Protein AF-0000000085182799 (afdb_homodimer)

Structure (mmCIF, N/CA/C/O backbone):
data_AF-0000000085182799-model_v1
#
loop_
_entity.id
_entity.type
_entity.pdbx_description
1 polymer 'LuxR C-terminal-related transcriptional regulator'
#
loop_
_atom_site.group_PDB
_atom_site.id
_atom_site.type_symbol
_atom_site.label_atom_id
_atom_site.label_alt_id
_atom_site.label_comp_id
_atom_site.label_asym_id
_atom_site.label_entity_id
_atom_site.label_seq_id
_atom_site.pdbx_PDB_ins_code
_atom_site.Cartn_x
_atom_site.Cartn_y
_atom_site.Cartn_z
_atom_site.occupancy
_atom_site.B_iso_or_equiv
_atom_site.auth_seq_id
_atom_site.auth_comp_id
_atom_site.auth_asym_id
_atom_site.auth_atom_id
_atom_site.pdbx_PDB_model_num
ATOM 1 N N . MET A 1 1 ? 2.484 21.641 -25.188 1 50.12 1 MET A N 1
ATOM 2 C CA . MET A 1 1 ? 1.876 20.312 -25.266 1 50.12 1 MET A CA 1
ATOM 3 C C . MET A 1 1 ? 0.406 20.375 -24.859 1 50.12 1 MET A C 1
ATOM 5 O O . MET A 1 1 ? 0.026 21.141 -23.984 1 50.12 1 MET A O 1
ATOM 9 N N . PRO A 1 2 ? -0.42 19.75 -25.703 1 60.91 2 PRO A N 1
ATOM 10 C CA . PRO A 1 2 ? -1.836 19.828 -25.328 1 60.91 2 PRO A CA 1
ATOM 11 C C . PRO A 1 2 ? -2.107 19.297 -23.922 1 60.91 2 PRO A C 1
ATOM 13 O O . PRO A 1 2 ? -1.365 18.453 -23.422 1 60.91 2 PRO A O 1
ATOM 16 N N . ALA A 1 3 ? -3.018 20 -23.25 1 64 3 ALA A N 1
ATOM 17 C CA . ALA A 1 3 ? -3.383 19.672 -21.875 1 64 3 ALA A CA 1
ATOM 18 C C . ALA A 1 3 ? -3.553 18.172 -21.703 1 64 3 ALA A C 1
ATOM 20 O O . ALA A 1 3 ? -3.139 17.609 -20.688 1 64 3 ALA A O 1
ATOM 21 N N . SER A 1 4 ? -4.055 17.516 -22.688 1 70.06 4 SER A N 1
ATOM 22 C CA . SER A 1 4 ? -4.312 16.078 -22.625 1 70.06 4 SER A CA 1
ATOM 23 C C . SER A 1 4 ? -3.008 15.289 -22.594 1 70.06 4 SER A C 1
ATOM 25 O O . SER A 1 4 ? -2.898 14.297 -21.859 1 70.06 4 SER A O 1
ATOM 27 N N . ALA A 1 5 ? -2.053 15.773 -23.406 1 70.31 5 ALA A N 1
ATOM 28 C CA . ALA A 1 5 ? -0.756 15.094 -23.453 1 70.31 5 ALA A CA 1
ATOM 29 C C . ALA A 1 5 ? -0.02 15.234 -22.109 1 70.31 5 ALA A C 1
ATOM 31 O O . ALA A 1 5 ? 0.597 14.281 -21.641 1 70.31 5 ALA A O 1
ATOM 32 N N . MET A 1 6 ? -0.203 16.375 -21.531 1 72.75 6 MET A N 1
ATOM 33 C CA . MET A 1 6 ? 0.458 16.625 -20.25 1 72.75 6 MET A CA 1
ATOM 34 C C . MET A 1 6 ? -0.145 15.766 -19.141 1 72.75 6 MET A C 1
ATOM 36 O O . MET A 1 6 ? 0.573 15.273 -18.266 1 72.75 6 MET A O 1
ATOM 40 N N . THR A 1 7 ? -1.422 15.641 -19.25 1 76.12 7 THR A N 1
ATOM 41 C CA . THR A 1 7 ? -2.125 14.82 -18.281 1 76.12 7 THR A CA 1
ATOM 42 C C . THR A 1 7 ? -1.639 13.375 -18.344 1 76.12 7 THR A C 1
ATOM 44 O O . THR A 1 7 ? -1.337 12.766 -17.312 1 76.12 7 THR A O 1
ATOM 47 N N . ARG A 1 8 ? -1.523 12.922 -19.578 1 76 8 ARG A N 1
ATOM 48 C CA . ARG A 1 8 ? -1.103 11.539 -19.781 1 76 8 ARG A CA 1
ATOM 49 C C . ARG A 1 8 ? 0.33 11.328 -19.297 1 76 8 ARG A C 1
ATOM 51 O O . ARG A 1 8 ? 0.667 10.258 -18.797 1 76 8 ARG A O 1
ATOM 58 N N . ASP A 1 9 ? 1.008 12.352 -19.312 1 89.56 9 ASP A N 1
ATOM 59 C CA . ASP A 1 9 ? 2.4 12.266 -18.891 1 89.56 9 ASP A CA 1
ATOM 60 C C . ASP A 1 9 ? 2.504 12.125 -17.375 1 89.56 9 ASP A C 1
ATOM 62 O O . ASP A 1 9 ? 3.324 11.352 -16.859 1 89.56 9 ASP A O 1
ATOM 66 N N . TYR A 1 10 ? 1.587 12.758 -16.703 1 94.44 10 TYR A N 1
ATOM 67 C CA . TYR A 1 10 ? 1.664 12.703 -15.242 1 94.44 10 TYR A CA 1
ATOM 68 C C . TYR A 1 10 ? 1.179 11.352 -14.727 1 94.44 10 TYR A C 1
ATOM 70 O O . TYR A 1 10 ? 1.713 10.828 -13.75 1 94.44 10 TYR A O 1
ATOM 78 N N . GLU A 1 11 ? 0.193 10.805 -15.391 1 95.56 11 GLU A N 1
ATOM 79 C CA . GLU A 1 11 ? -0.286 9.484 -14.992 1 95.56 11 GLU A CA 1
ATOM 80 C C . GLU A 1 11 ? 0.788 8.422 -15.203 1 95.56 11 GLU A C 1
ATOM 82 O O . GLU A 1 11 ? 0.966 7.535 -14.367 1 95.56 11 GLU A O 1
ATOM 87 N N . ARG A 1 12 ? 1.448 8.578 -16.266 1 95.19 12 ARG A N 1
ATOM 88 C CA . ARG A 1 12 ? 2.566 7.684 -16.531 1 95.19 12 ARG A CA 1
ATOM 89 C C . ARG A 1 12 ? 3.643 7.812 -15.461 1 95.19 12 ARG A C 1
ATOM 91 O O . ARG A 1 12 ? 4.141 6.809 -14.945 1 95.19 12 ARG A O 1
ATOM 98 N N . LEU A 1 13 ? 4.012 9.016 -15.172 1 95.56 13 LEU A N 1
ATOM 99 C CA . LEU A 1 13 ? 5.02 9.242 -14.141 1 95.56 13 LEU A CA 1
ATOM 100 C C . LEU A 1 13 ? 4.57 8.664 -12.797 1 95.56 13 LEU A C 1
ATOM 102 O O . LEU A 1 13 ? 5.371 8.07 -12.078 1 95.56 13 LEU A O 1
ATOM 106 N N . ALA A 1 14 ? 3.303 8.805 -12.516 1 97.62 14 ALA A N 1
ATOM 107 C CA . ALA A 1 14 ? 2.756 8.312 -11.25 1 97.62 14 ALA A CA 1
ATOM 108 C C . ALA A 1 14 ? 2.883 6.789 -11.164 1 97.62 14 ALA A C 1
ATOM 110 O O . ALA A 1 14 ? 3.23 6.254 -10.109 1 97.62 14 ALA A O 1
ATOM 111 N N . PHE A 1 15 ? 2.645 6.172 -12.258 1 97.56 15 PHE A N 1
ATOM 112 C CA . PHE A 1 15 ? 2.789 4.719 -12.305 1 97.56 15 PHE A CA 1
ATOM 113 C C . PHE A 1 15 ? 4.254 4.316 -12.164 1 97.56 15 PHE A C 1
ATOM 115 O O . PHE A 1 15 ? 4.602 3.502 -11.305 1 97.56 15 PHE A O 1
ATOM 122 N N . LEU A 1 16 ? 5.043 4.906 -12.945 1 97.38 16 LEU A N 1
ATOM 123 C CA . LEU A 1 16 ? 6.441 4.504 -13.023 1 97.38 16 LEU A CA 1
ATOM 124 C C . LEU A 1 16 ? 7.148 4.723 -11.688 1 97.38 16 LEU A C 1
ATOM 126 O O . LEU A 1 16 ? 8 3.922 -11.297 1 97.38 16 LEU A O 1
ATOM 130 N N . HIS A 1 17 ? 6.742 5.75 -10.961 1 97.5 17 HIS A N 1
ATOM 131 C CA . HIS A 1 17 ? 7.473 6.121 -9.758 1 97.5 17 HIS A CA 1
ATOM 132 C C . HIS A 1 17 ? 6.656 5.82 -8.508 1 97.5 17 HIS A C 1
ATOM 134 O O . HIS A 1 17 ? 6.898 6.402 -7.445 1 97.5 17 HIS A O 1
ATOM 140 N N . ALA A 1 18 ? 5.68 4.961 -8.672 1 98.19 18 ALA A N 1
ATOM 141 C CA . ALA A 1 18 ? 4.879 4.547 -7.523 1 98.19 18 ALA A CA 1
ATOM 142 C C . ALA A 1 18 ? 5.766 4.074 -6.375 1 98.19 18 ALA A C 1
ATOM 144 O O . ALA A 1 18 ? 6.809 3.451 -6.605 1 98.19 18 ALA A O 1
ATOM 145 N N . PRO A 1 19 ? 5.328 4.309 -5.113 1 98 19 PRO A N 1
ATOM 146 C CA . PRO A 1 19 ? 6.16 3.945 -3.965 1 98 19 PRO A CA 1
ATOM 147 C C . PRO A 1 19 ? 6.266 2.436 -3.768 1 98 19 PRO A C 1
ATOM 149 O O . PRO A 1 19 ? 7.219 1.954 -3.148 1 98 19 PRO A O 1
ATOM 152 N N . ASP A 1 20 ? 5.297 1.686 -4.191 1 98 20 ASP A N 1
ATOM 153 C CA . ASP A 1 20 ? 5.34 0.227 -4.164 1 98 20 ASP A CA 1
ATOM 154 C C . ASP A 1 20 ? 5.617 -0.34 -5.555 1 98 20 ASP A C 1
ATOM 156 O O . ASP A 1 20 ? 5.375 0.328 -6.562 1 98 20 ASP A O 1
ATOM 160 N N . ALA A 1 21 ? 6.176 -1.58 -5.531 1 98.69 21 ALA A N 1
ATOM 161 C CA . ALA A 1 21 ? 6.23 -2.268 -6.82 1 98.69 21 ALA A CA 1
ATOM 162 C C . ALA A 1 21 ? 4.836 -2.445 -7.41 1 98.69 21 ALA A C 1
ATOM 164 O O . ALA A 1 21 ? 3.975 -3.084 -6.797 1 98.69 21 ALA A O 1
ATOM 165 N N . THR A 1 22 ? 4.633 -1.877 -8.57 1 98.81 22 THR A N 1
ATOM 166 C CA . THR A 1 22 ? 3.311 -1.87 -9.195 1 98.81 22 THR A CA 1
ATOM 167 C C . THR A 1 22 ? 3.355 -2.533 -10.562 1 98.81 22 THR A C 1
ATOM 169 O O . THR A 1 22 ? 4.242 -2.246 -11.375 1 98.81 22 THR A O 1
ATOM 172 N N . LEU A 1 23 ? 2.412 -3.406 -10.805 1 98.81 23 LEU A N 1
ATOM 173 C CA . LEU A 1 23 ? 2.299 -4.141 -12.062 1 98.81 23 LEU A CA 1
ATOM 174 C C . LEU A 1 23 ? 0.892 -4.02 -12.641 1 98.81 23 LEU A C 1
ATOM 176 O O . LEU A 1 23 ? -0.092 -4.051 -11.898 1 98.81 23 LEU A O 1
ATOM 180 N N . ILE A 1 24 ? 0.808 -3.873 -13.961 1 98.75 24 ILE A N 1
ATOM 181 C CA . ILE A 1 24 ? -0.446 -4.176 -14.641 1 98.75 24 ILE A CA 1
ATOM 182 C C . ILE A 1 24 ? -0.326 -5.512 -15.375 1 98.75 24 ILE A C 1
ATOM 184 O O . ILE A 1 24 ? 0.622 -5.73 -16.125 1 98.75 24 ILE A O 1
ATOM 188 N N . LEU A 1 25 ? -1.266 -6.379 -15.055 1 98.56 25 LEU A N 1
ATOM 189 C CA . LEU A 1 25 ? -1.265 -7.738 -15.586 1 98.56 25 LEU A CA 1
ATOM 190 C C . LEU A 1 25 ? -2.436 -7.949 -16.547 1 98.56 25 LEU A C 1
ATOM 192 O O . LEU A 1 25 ? -3.549 -7.488 -16.281 1 98.56 25 LEU A O 1
ATOM 196 N N . LYS A 1 26 ? -2.156 -8.562 -17.609 1 98.38 26 LYS A N 1
ATOM 197 C CA . LYS A 1 26 ? -3.178 -9.141 -18.484 1 98.38 26 LYS A CA 1
ATOM 198 C C . LYS A 1 26 ? -3.137 -10.664 -18.453 1 98.38 26 LYS A C 1
ATOM 200 O O . LYS A 1 26 ? -2.17 -11.273 -18.906 1 98.38 26 LYS A O 1
ATOM 205 N N . ASP A 1 27 ? -4.195 -11.305 -17.938 1 98 27 ASP A N 1
ATOM 206 C CA . ASP A 1 27 ? -4.223 -12.758 -17.766 1 98 27 ASP A CA 1
ATOM 207 C C . ASP A 1 27 ? -2.963 -13.25 -17.062 1 98 27 ASP A C 1
ATOM 209 O O . ASP A 1 27 ? -2.346 -14.227 -17.5 1 98 27 ASP A O 1
ATOM 213 N N . ARG A 1 28 ? -2.51 -12.477 -16.062 1 98.06 28 ARG A N 1
ATOM 214 C CA . ARG A 1 28 ? -1.413 -12.742 -15.133 1 98.06 28 ARG A CA 1
ATOM 215 C C . ARG A 1 28 ? -0.072 -12.734 -15.859 1 98.06 28 ARG A C 1
ATOM 217 O O . ARG A 1 28 ? 0.875 -13.398 -15.43 1 98.06 28 ARG A O 1
ATOM 224 N N . VAL A 1 29 ? -0.085 -12.078 -17.016 1 98.75 29 VAL A N 1
ATOM 225 C CA . VAL A 1 29 ? 1.147 -11.703 -17.703 1 98.75 29 VAL A CA 1
ATOM 226 C C . VAL A 1 29 ? 1.445 -10.227 -17.453 1 98.75 29 VAL A C 1
ATOM 228 O O . VAL A 1 29 ? 0.556 -9.375 -17.562 1 98.75 29 VAL A O 1
ATOM 231 N N . ILE A 1 30 ? 2.701 -9.938 -17.141 1 98.75 30 ILE A N 1
ATOM 232 C CA . ILE A 1 30 ? 3.088 -8.57 -16.781 1 98.75 30 ILE A CA 1
ATOM 233 C C . ILE A 1 30 ? 3.15 -7.707 -18.047 1 98.75 30 ILE A C 1
ATOM 235 O O . ILE A 1 30 ? 4.02 -7.902 -18.891 1 98.75 30 ILE A O 1
ATOM 239 N N . LEU A 1 31 ? 2.252 -6.754 -18.172 1 98.5 31 LEU A N 1
ATOM 240 C CA . LEU A 1 31 ? 2.268 -5.828 -19.297 1 98.5 31 LEU A CA 1
ATOM 241 C C . LEU A 1 31 ? 3.25 -4.688 -19.062 1 98.5 31 LEU A C 1
ATOM 243 O O . LEU A 1 31 ? 4.031 -4.336 -19.938 1 98.5 31 LEU A O 1
ATOM 247 N N . ARG A 1 32 ? 3.154 -4.078 -17.891 1 98.38 32 ARG A N 1
ATOM 248 C CA . ARG A 1 32 ? 4.031 -3 -17.438 1 98.38 32 ARG A CA 1
ATOM 249 C C . ARG A 1 32 ? 4.379 -3.16 -15.969 1 98.38 32 ARG A C 1
ATOM 251 O O . ARG A 1 32 ? 3.615 -3.752 -15.203 1 98.38 32 ARG A O 1
ATOM 258 N N . ALA A 1 33 ? 5.512 -2.643 -15.625 1 98.69 33 ALA A N 1
ATOM 259 C CA . ALA A 1 33 ? 6 -2.666 -14.25 1 98.69 33 ALA A CA 1
ATOM 260 C C . ALA A 1 33 ? 6.59 -1.317 -13.852 1 98.69 33 ALA A C 1
ATOM 262 O O . ALA A 1 33 ? 7.23 -0.651 -14.672 1 98.69 33 ALA A O 1
ATOM 263 N N . SER A 1 34 ? 6.336 -0.953 -12.641 1 98.38 34 SER A N 1
ATOM 264 C CA . SER A 1 34 ? 6.934 0.275 -12.125 1 98.38 34 SER A CA 1
ATOM 265 C C . SER A 1 34 ? 8.422 0.088 -11.836 1 98.38 34 SER A C 1
ATOM 267 O O . SER A 1 34 ? 8.922 -1.036 -11.852 1 98.38 34 SER A O 1
ATOM 269 N N . LEU A 1 35 ? 9.055 1.166 -11.555 1 97.94 35 LEU A N 1
ATOM 270 C CA . LEU A 1 35 ? 10.5 1.136 -11.336 1 97.94 35 LEU A CA 1
ATOM 271 C C . LEU A 1 35 ? 10.836 0.457 -10.016 1 97.94 35 LEU A C 1
ATOM 273 O O . LEU A 1 35 ? 11.906 -0.136 -9.867 1 97.94 35 LEU A O 1
ATOM 277 N N . ARG A 1 36 ? 9.953 0.453 -9.133 1 98.12 36 ARG A N 1
ATOM 278 C CA . ARG A 1 36 ? 10.188 -0.067 -7.793 1 98.12 36 ARG A CA 1
ATOM 279 C C . ARG A 1 36 ? 10.359 -1.582 -7.812 1 98.12 36 ARG A C 1
ATOM 281 O O . ARG A 1 36 ? 10.852 -2.17 -6.848 1 98.12 36 ARG A O 1
ATOM 288 N N . VAL A 1 37 ? 10.086 -2.287 -8.891 1 98.69 37 VAL A N 1
ATOM 289 C CA . VAL A 1 37 ? 10.242 -3.736 -8.969 1 98.69 37 VAL A CA 1
ATOM 290 C C . VAL A 1 37 ? 11.719 -4.109 -8.812 1 98.69 37 VAL A C 1
ATOM 292 O O . VAL A 1 37 ? 12.039 -5.203 -8.352 1 98.69 37 VAL A O 1
ATOM 295 N N . LEU A 1 38 ? 12.555 -3.209 -9.195 1 98.5 38 LEU A N 1
ATOM 296 C CA . LEU A 1 38 ? 13.977 -3.482 -9.062 1 98.5 38 LEU A CA 1
ATOM 297 C C . LEU A 1 38 ? 14.367 -3.643 -7.594 1 98.5 38 LEU A C 1
ATOM 299 O O . LEU A 1 38 ? 15.016 -4.621 -7.223 1 98.5 38 LEU A O 1
ATOM 303 N N . GLU A 1 39 ? 14 -2.721 -6.746 1 96.62 39 GLU A N 1
ATOM 304 C CA . GLU A 1 39 ? 14.336 -2.77 -5.328 1 96.62 39 GLU A CA 1
ATOM 305 C C . GLU A 1 39 ? 13.586 -3.891 -4.617 1 96.62 39 GLU A C 1
ATOM 307 O O . GLU A 1 39 ? 14.133 -4.555 -3.74 1 96.62 39 GLU A O 1
ATOM 312 N N . VAL A 1 40 ? 12.406 -4.137 -5.008 1 97.38 40 VAL A N 1
ATOM 313 C CA . VAL A 1 40 ? 11.539 -5.051 -4.273 1 97.38 40 VAL A CA 1
ATOM 314 C C . VAL A 1 40 ? 11.812 -6.488 -4.707 1 97.38 40 VAL A C 1
ATOM 316 O O . VAL A 1 40 ? 11.906 -7.391 -3.869 1 97.38 40 VAL A O 1
ATOM 319 N N . PHE A 1 41 ? 12.023 -6.703 -6.008 1 97.62 41 PHE A N 1
ATOM 320 C CA . PHE A 1 41 ? 12.094 -8.07 -6.512 1 97.62 41 PHE A CA 1
ATOM 321 C C . PHE A 1 41 ? 13.461 -8.344 -7.133 1 97.62 41 PHE A C 1
ATOM 323 O O . PHE A 1 41 ? 13.812 -9.5 -7.375 1 97.62 41 PHE A O 1
ATOM 330 N N . GLY A 1 42 ? 14.234 -7.273 -7.461 1 98.06 42 GLY A N 1
ATOM 331 C CA . GLY A 1 42 ? 15.539 -7.441 -8.078 1 98.06 42 GLY A CA 1
ATOM 332 C C . GLY A 1 42 ? 15.484 -7.469 -9.594 1 98.06 42 GLY A C 1
ATOM 333 O O . GLY A 1 42 ? 16.516 -7.602 -10.258 1 98.06 42 GLY A O 1
ATOM 334 N N . TRP A 1 43 ? 14.297 -7.355 -10.211 1 98.44 43 TRP A N 1
ATOM 335 C CA . TRP A 1 43 ? 14.102 -7.355 -11.656 1 98.44 43 TRP A CA 1
ATOM 336 C C . TRP A 1 43 ? 13.945 -5.934 -12.188 1 98.44 43 TRP A C 1
ATOM 338 O O . TRP A 1 43 ? 13.352 -5.082 -11.523 1 98.44 43 TRP A O 1
ATOM 348 N N . THR A 1 44 ? 14.438 -5.68 -13.375 1 98.5 44 THR A N 1
ATOM 349 C CA . THR A 1 44 ? 14.078 -4.438 -14.055 1 98.5 44 THR A CA 1
ATOM 350 C C . THR A 1 44 ? 12.727 -4.57 -14.75 1 98.5 44 THR A C 1
ATOM 352 O O . THR A 1 44 ? 12.297 -5.68 -15.07 1 98.5 44 THR A O 1
ATOM 355 N N . PRO A 1 45 ? 12.102 -3.443 -15.008 1 98.5 45 PRO A N 1
ATOM 356 C CA . PRO A 1 45 ? 10.852 -3.514 -15.773 1 98.5 45 PRO A CA 1
ATOM 357 C C . PRO A 1 45 ? 11.023 -4.211 -17.125 1 98.5 45 PRO A C 1
ATOM 359 O O . PRO A 1 45 ? 10.203 -5.055 -17.484 1 98.5 45 PRO A O 1
ATOM 362 N N . ALA A 1 46 ? 12.031 -3.945 -17.781 1 98.19 46 ALA A N 1
ATOM 363 C CA . ALA A 1 46 ? 12.281 -4.527 -19.094 1 98.19 46 ALA A CA 1
ATOM 364 C C . ALA A 1 46 ? 12.383 -6.047 -19.016 1 98.19 46 ALA A C 1
ATOM 366 O O . ALA A 1 46 ? 11.93 -6.758 -19.922 1 98.19 46 ALA A O 1
ATOM 367 N N . GLU A 1 47 ? 12.969 -6.543 -17.938 1 98.56 47 GLU A N 1
ATOM 368 C CA . GLU A 1 47 ? 13.125 -7.98 -17.766 1 98.56 47 GLU A CA 1
ATOM 369 C C . GLU A 1 47 ? 11.797 -8.648 -17.438 1 98.56 47 GLU A C 1
ATOM 371 O O . GLU A 1 47 ? 11.562 -9.805 -17.797 1 98.56 47 GLU A O 1
ATOM 376 N N . LEU A 1 48 ? 10.891 -7.949 -16.766 1 98.44 48 LEU A N 1
ATOM 377 C CA . LEU A 1 48 ? 9.656 -8.531 -16.266 1 98.44 48 LEU A CA 1
ATOM 378 C C . LEU A 1 48 ? 8.555 -8.477 -17.312 1 98.44 48 LEU A C 1
ATOM 380 O O . LEU A 1 48 ? 7.727 -9.383 -17.406 1 98.44 48 LEU A O 1
ATOM 384 N N . GLU A 1 49 ? 8.508 -7.402 -18.047 1 98.38 49 GLU A N 1
ATOM 385 C CA . GLU A 1 49 ? 7.402 -7.184 -18.984 1 98.38 49 GLU A CA 1
ATOM 386 C C . GLU A 1 49 ? 7.352 -8.273 -20.047 1 98.38 49 GLU A C 1
ATOM 388 O O . GLU A 1 49 ? 8.383 -8.633 -20.625 1 98.38 49 GLU A O 1
ATOM 393 N N . GLY A 1 50 ? 6.191 -8.844 -20.172 1 98.06 50 GLY A N 1
ATOM 394 C CA . GLY A 1 50 ? 5.984 -9.945 -21.094 1 98.06 50 GLY A CA 1
ATOM 395 C C . GLY A 1 50 ? 6.027 -11.305 -20.422 1 98.06 50 GLY A C 1
ATOM 396 O O . GLY A 1 50 ? 5.613 -12.305 -21 1 98.06 50 GLY A O 1
ATOM 397 N N . GLN A 1 51 ? 6.539 -11.359 -19.203 1 98.31 51 GLN A N 1
ATOM 398 C CA . GLN A 1 51 ? 6.648 -12.609 -18.453 1 98.31 51 GLN A CA 1
ATOM 399 C C . GLN A 1 51 ? 5.387 -12.883 -17.641 1 98.31 51 GLN A C 1
ATOM 401 O O . GLN A 1 51 ? 4.672 -11.953 -17.266 1 98.31 51 GLN A O 1
ATOM 406 N N . SER A 1 52 ? 5.129 -14.156 -17.406 1 98.5 52 SER A N 1
ATOM 407 C CA . SER A 1 52 ? 4.125 -14.531 -16.422 1 98.5 52 SER A CA 1
ATOM 408 C C . SER A 1 52 ? 4.547 -14.109 -15.016 1 98.5 52 SER A C 1
ATOM 410 O O . SER A 1 52 ? 5.715 -14.234 -14.648 1 98.5 52 SER A O 1
ATOM 412 N N . ILE A 1 53 ? 3.613 -13.672 -14.219 1 98.38 53 ILE A N 1
ATOM 413 C CA . ILE A 1 53 ? 3.916 -13.266 -12.852 1 98.38 53 ILE A CA 1
ATOM 414 C C . ILE A 1 53 ? 4.344 -14.477 -12.031 1 98.38 53 ILE A C 1
ATOM 416 O O . ILE A 1 53 ? 4.875 -14.336 -10.93 1 98.38 53 ILE A O 1
ATOM 420 N N . ARG A 1 54 ? 4.109 -15.719 -12.539 1 95.81 54 ARG A N 1
ATOM 421 C CA . ARG A 1 54 ? 4.637 -16.922 -11.914 1 95.81 54 ARG A CA 1
ATOM 422 C C . ARG A 1 54 ? 6.098 -16.75 -11.523 1 95.81 54 ARG A C 1
ATOM 424 O O . ARG A 1 54 ? 6.547 -17.266 -10.5 1 95.81 54 ARG A O 1
ATOM 431 N N . LEU A 1 55 ? 6.754 -15.938 -12.25 1 96.31 55 LEU A N 1
ATOM 432 C CA . LEU A 1 55 ? 8.172 -15.656 -12.039 1 96.31 55 LEU A CA 1
ATOM 433 C C . LEU A 1 55 ? 8.422 -15.133 -10.633 1 96.31 55 LEU A C 1
ATOM 435 O O . LEU A 1 55 ? 9.508 -15.32 -10.078 1 96.31 55 LEU A O 1
ATOM 439 N N . LEU A 1 56 ? 7.488 -14.516 -10.031 1 97.06 56 LEU A N 1
ATOM 440 C CA . LEU A 1 56 ? 7.648 -13.859 -8.742 1 97.06 56 LEU A CA 1
ATOM 441 C C . LEU A 1 56 ? 7.102 -14.734 -7.617 1 97.06 56 LEU A C 1
ATOM 443 O O . LEU A 1 56 ? 7.082 -14.312 -6.457 1 97.06 56 LEU A O 1
ATOM 447 N N . TYR A 1 57 ? 6.621 -15.875 -7.957 1 89.12 57 TYR A N 1
ATOM 448 C CA . TYR A 1 57 ? 6.129 -16.797 -6.949 1 89.12 57 TYR A CA 1
ATOM 449 C C . TYR A 1 57 ? 7.18 -17.859 -6.617 1 89.12 57 TYR A C 1
ATOM 451 O O . TYR A 1 57 ? 7.93 -18.297 -7.496 1 89.12 57 TYR A O 1
ATOM 459 N N . PRO A 1 58 ? 7.168 -18.25 -5.379 1 79.5 58 PRO A N 1
ATOM 460 C CA . PRO A 1 58 ? 8.133 -19.297 -5.008 1 79.5 58 PRO A CA 1
ATOM 461 C C . PRO A 1 58 ? 7.918 -20.594 -5.773 1 79.5 58 PRO A C 1
ATOM 463 O O . PRO A 1 58 ? 8.891 -21.281 -6.105 1 79.5 58 PRO A O 1
ATOM 466 N N . GLY A 1 59 ? 6.617 -20.906 -5.996 1 72.38 59 GLY A N 1
ATOM 467 C CA . GLY A 1 59 ? 6.332 -22.172 -6.66 1 72.38 59 GLY A CA 1
ATOM 468 C C . GLY A 1 59 ? 5.051 -22.141 -7.465 1 72.38 59 GLY A C 1
ATOM 469 O O . GLY A 1 59 ? 4.305 -21.172 -7.422 1 72.38 59 GLY A O 1
ATOM 470 N N . GLN A 1 60 ? 4.844 -23.219 -8.281 1 81.56 60 GLN A N 1
ATOM 471 C CA . GLN A 1 60 ? 3.664 -23.344 -9.133 1 81.56 60 GLN A CA 1
ATOM 472 C C . GLN A 1 60 ? 2.389 -23.422 -8.297 1 81.56 60 GLN A C 1
ATOM 474 O O . GLN A 1 60 ? 1.367 -22.828 -8.656 1 81.56 60 GLN A O 1
ATOM 479 N N . SER A 1 61 ? 2.496 -24.078 -7.242 1 72.62 61 SER A N 1
ATOM 480 C CA . SER A 1 61 ? 1.323 -24.25 -6.391 1 72.62 61 SER A CA 1
ATOM 481 C C . SER A 1 61 ? 0.879 -22.938 -5.77 1 72.62 61 SER A C 1
ATOM 483 O O . SER A 1 61 ? -0.309 -22.609 -5.781 1 72.62 61 SER A O 1
ATOM 485 N N . ASP A 1 62 ? 1.857 -22.188 -5.234 1 74.12 62 ASP A N 1
ATOM 486 C CA . ASP A 1 62 ? 1.532 -20.875 -4.691 1 74.12 62 ASP A CA 1
ATOM 487 C C . ASP A 1 62 ? 0.884 -19.984 -5.754 1 74.12 62 ASP A C 1
ATOM 489 O O . ASP A 1 62 ? -0.125 -19.328 -5.488 1 74.12 62 ASP A O 1
ATOM 493 N N . TYR A 1 63 ? 1.444 -20.062 -6.922 1 86.81 63 TYR A N 1
ATOM 494 C CA . TYR A 1 63 ? 0.953 -19.266 -8.047 1 86.81 63 TYR A CA 1
ATOM 495 C C . TYR A 1 63 ? -0.504 -19.609 -8.352 1 86.81 63 TYR A C 1
ATOM 497 O O . TYR A 1 63 ? -1.333 -18.703 -8.5 1 86.81 63 TYR A O 1
ATOM 505 N N . GLU A 1 64 ? -0.817 -20.844 -8.359 1 83.62 64 GLU A N 1
ATOM 506 C CA . GLU A 1 64 ? -2.164 -21.266 -8.719 1 83.62 64 GLU A CA 1
ATOM 507 C C . GLU A 1 64 ? -3.156 -20.984 -7.598 1 83.62 64 GLU A C 1
ATOM 509 O O . GLU A 1 64 ? -4.223 -20.422 -7.832 1 83.62 64 GLU A O 1
ATOM 514 N N . VAL A 1 65 ? -2.809 -21.328 -6.41 1 80.12 65 VAL A N 1
ATOM 515 C CA . VAL A 1 65 ? -3.719 -21.234 -5.273 1 80.12 65 VAL A CA 1
ATOM 516 C C . VAL A 1 65 ? -4 -19.766 -4.953 1 80.12 65 VAL A C 1
ATOM 518 O O . VAL A 1 65 ? -5.156 -19.375 -4.805 1 80.12 65 VAL A O 1
ATOM 521 N N . ILE A 1 66 ? -2.973 -19.016 -4.848 1 83.94 66 ILE A N 1
ATOM 522 C CA . ILE A 1 66 ? -3.135 -17.609 -4.523 1 83.94 66 ILE A CA 1
ATOM 523 C C . ILE A 1 66 ? -3.848 -16.891 -5.672 1 83.94 66 ILE A C 1
ATOM 525 O O . ILE A 1 66 ? -4.695 -16.016 -5.445 1 83.94 66 ILE A O 1
ATOM 529 N N . GLY A 1 67 ? -3.445 -17.266 -6.898 1 91.88 67 GLY A N 1
ATOM 530 C CA . GLY A 1 67 ? -4.117 -16.688 -8.055 1 91.88 67 GLY A CA 1
ATOM 531 C C . GLY A 1 67 ? -5.617 -16.906 -8.039 1 91.88 67 GLY A C 1
ATOM 532 O O . GLY A 1 67 ? -6.383 -15.984 -8.336 1 91.88 67 GLY A O 1
ATOM 533 N N . GLU A 1 68 ? -6.004 -18.109 -7.703 1 89.62 68 GLU A N 1
ATOM 534 C CA . GLU A 1 68 ? -7.426 -18.438 -7.66 1 89.62 68 GLU A CA 1
ATOM 535 C C . GLU A 1 68 ? -8.125 -17.703 -6.516 1 89.62 68 GLU A C 1
ATOM 537 O O . GLU A 1 68 ? -9.234 -17.188 -6.684 1 89.62 68 GLU A O 1
ATOM 542 N N . ARG A 1 69 ? -7.562 -17.703 -5.418 1 86 69 ARG A N 1
ATOM 543 C CA . ARG A 1 69 ? -8.117 -17 -4.273 1 86 69 ARG A CA 1
ATOM 544 C C . ARG A 1 69 ? -8.312 -15.516 -4.594 1 86 69 ARG A C 1
ATOM 546 O O . ARG A 1 69 ? -9.375 -14.953 -4.309 1 86 69 ARG A O 1
ATOM 553 N N . ALA A 1 70 ? -7.297 -14.93 -5.16 1 93 70 ALA A N 1
ATOM 554 C CA . ALA A 1 70 ? -7.363 -13.516 -5.516 1 93 70 ALA A CA 1
ATOM 555 C C . ALA A 1 70 ? -8.453 -13.266 -6.559 1 93 70 ALA A C 1
ATOM 557 O O . ALA A 1 70 ? -9.172 -12.266 -6.48 1 93 70 ALA A O 1
ATOM 558 N N . ARG A 1 71 ? -8.508 -14.148 -7.52 1 96.62 71 ARG A N 1
ATOM 559 C CA . ARG A 1 71 ? -9.531 -14.039 -8.555 1 96.62 71 ARG A CA 1
ATOM 560 C C . ARG A 1 71 ? -10.93 -14.008 -7.941 1 96.62 71 ARG A C 1
ATOM 562 O O . ARG A 1 71 ? -11.734 -13.133 -8.258 1 96.62 71 ARG A O 1
ATOM 569 N N . ARG A 1 72 ? -11.219 -14.914 -7.066 1 94.88 72 ARG A N 1
ATOM 570 C CA . ARG A 1 72 ? -12.531 -15.008 -6.43 1 94.88 72 ARG A CA 1
ATOM 571 C C . ARG A 1 72 ? -12.812 -13.781 -5.574 1 94.88 72 ARG A C 1
ATOM 573 O O . ARG A 1 72 ? -13.914 -13.234 -5.605 1 94.88 72 ARG A O 1
ATOM 580 N N . ALA A 1 73 ? -11.805 -13.406 -4.832 1 94.19 73 ALA A N 1
ATOM 581 C CA . ALA A 1 73 ? -11.977 -12.25 -3.959 1 94.19 73 ALA A CA 1
ATOM 582 C C . ALA A 1 73 ? -12.281 -10.992 -4.77 1 94.19 73 ALA A C 1
ATOM 584 O O . ALA A 1 73 ? -13.148 -10.203 -4.387 1 94.19 73 ALA A O 1
ATOM 585 N N . LEU A 1 74 ? -11.633 -10.828 -5.902 1 97.38 74 LEU A N 1
ATOM 586 C CA . LEU A 1 74 ? -11.781 -9.625 -6.715 1 97.38 74 LEU A CA 1
ATOM 587 C C . LEU A 1 74 ? -13.117 -9.625 -7.445 1 97.38 74 LEU A C 1
ATOM 589 O O . LEU A 1 74 ? -13.562 -8.586 -7.934 1 97.38 74 LEU A O 1
ATOM 593 N N . MET A 1 75 ? -13.742 -10.766 -7.512 1 96.75 75 MET A N 1
ATOM 594 C CA . MET A 1 75 ? -15.094 -10.82 -8.047 1 96.75 75 MET A CA 1
ATOM 595 C C . MET A 1 75 ? -16.094 -10.219 -7.07 1 96.75 75 MET A C 1
ATOM 597 O O . MET A 1 75 ? -17.141 -9.711 -7.477 1 96.75 75 MET A O 1
ATOM 601 N N . GLU A 1 76 ? -15.742 -10.234 -5.836 1 94.62 76 GLU A N 1
ATOM 602 C CA . GLU A 1 76 ? -16.672 -9.844 -4.785 1 94.62 76 GLU A CA 1
ATOM 603 C C . GLU A 1 76 ? -16.344 -8.453 -4.242 1 94.62 76 GLU A C 1
ATOM 605 O O . GLU A 1 76 ? -17.219 -7.75 -3.738 1 94.62 76 GLU A O 1
ATOM 610 N N . GLN A 1 77 ? -15.125 -8.133 -4.336 1 94.62 77 GLN A N 1
ATOM 611 C CA . GLN A 1 77 ? -14.68 -6.863 -3.764 1 94.62 77 GLN A CA 1
ATOM 612 C C . GLN A 1 77 ? -13.797 -6.098 -4.742 1 94.62 77 GLN A C 1
ATOM 614 O O . GLN A 1 77 ? -13.117 -6.699 -5.574 1 94.62 77 GLN A O 1
ATOM 619 N N . PRO A 1 78 ? -13.789 -4.832 -4.637 1 93.31 78 PRO A N 1
ATOM 620 C CA . PRO A 1 78 ? -13.039 -4.008 -5.586 1 93.31 78 PRO A CA 1
ATOM 621 C C . PRO A 1 78 ? -11.523 -4.137 -5.414 1 93.31 78 PRO A C 1
ATOM 623 O O . PRO A 1 78 ? -10.773 -3.914 -6.363 1 93.31 78 PRO A O 1
ATOM 626 N N . VAL A 1 79 ? -11.195 -4.398 -4.184 1 96.94 79 VAL A N 1
ATOM 627 C CA . VAL A 1 79 ? -9.781 -4.531 -3.869 1 96.94 79 VAL A CA 1
ATOM 628 C C . VAL A 1 79 ? -9.547 -5.789 -3.035 1 96.94 79 VAL A C 1
ATOM 630 O O . VAL A 1 79 ? -10.383 -6.148 -2.201 1 96.94 79 VAL A O 1
ATOM 633 N N . TYR A 1 80 ? -8.469 -6.395 -3.346 1 95.62 80 TYR A N 1
ATOM 634 C CA . TYR A 1 80 ? -8.031 -7.566 -2.592 1 95.62 80 TYR A CA 1
ATOM 635 C C . TYR A 1 80 ? -6.648 -7.34 -1.985 1 95.62 80 TYR A C 1
ATOM 637 O O . TYR A 1 80 ? -5.758 -6.793 -2.641 1 95.62 80 TYR A O 1
ATOM 645 N N . GLN A 1 81 ? -6.516 -7.652 -0.702 1 91.69 81 GLN A N 1
ATOM 646 C CA . GLN A 1 81 ? -5.246 -7.508 0.005 1 91.69 81 GLN A CA 1
ATOM 647 C C . GLN A 1 81 ? -4.895 -8.789 0.766 1 91.69 81 GLN A C 1
ATOM 649 O O . GLN A 1 81 ? -5.766 -9.414 1.37 1 91.69 81 GLN A O 1
ATOM 654 N N . ASP A 1 82 ? -3.605 -9.148 0.688 1 83.44 82 ASP A N 1
ATOM 655 C CA . ASP A 1 82 ? -3.133 -10.273 1.494 1 83.44 82 ASP A CA 1
ATOM 656 C C . ASP A 1 82 ? -1.64 -10.148 1.783 1 83.44 82 ASP A C 1
ATOM 658 O O . ASP A 1 82 ? -1.008 -9.156 1.408 1 83.44 82 ASP A O 1
ATOM 662 N N . GLU A 1 83 ? -1.178 -10.945 2.658 1 81.38 83 GLU A N 1
ATOM 663 C CA . GLU A 1 83 ? 0.254 -11.156 2.844 1 81.38 83 GLU A CA 1
ATOM 664 C C . GLU A 1 83 ? 0.673 -12.539 2.346 1 81.38 83 GLU A C 1
ATOM 666 O O . GLU A 1 83 ? -0.051 -13.516 2.533 1 81.38 83 GLU A O 1
ATOM 671 N N . ARG A 1 84 ? 1.794 -12.578 1.66 1 80.06 84 ARG A N 1
ATOM 672 C CA . ARG A 1 84 ? 2.227 -13.82 1.032 1 80.06 84 ARG A CA 1
ATOM 673 C C . ARG A 1 84 ? 3.734 -13.82 0.804 1 80.06 84 ARG A C 1
ATOM 675 O O . ARG A 1 84 ? 4.371 -12.766 0.809 1 80.06 84 ARG A O 1
ATOM 682 N N . PHE A 1 85 ? 4.188 -15.023 0.556 1 77.75 85 PHE A N 1
ATOM 683 C CA . PHE A 1 85 ? 5.586 -15.156 0.171 1 77.75 85 PHE A CA 1
ATOM 684 C C . PHE A 1 85 ? 5.758 -14.945 -1.328 1 77.75 85 PHE A C 1
ATOM 686 O O . PHE A 1 85 ? 4.977 -15.461 -2.129 1 77.75 85 PHE A O 1
ATOM 693 N N . MET A 1 86 ? 6.711 -14.219 -1.678 1 88.88 86 MET A N 1
ATOM 694 C CA . MET A 1 86 ? 7.117 -14.008 -3.062 1 88.88 86 MET A CA 1
ATOM 695 C C . MET A 1 86 ? 8.617 -14.234 -3.232 1 88.88 86 MET A C 1
ATOM 697 O O . MET A 1 86 ? 9.352 -14.297 -2.246 1 88.88 86 MET A O 1
ATOM 701 N N . ARG A 1 87 ? 9.031 -14.391 -4.492 1 87 87 ARG A N 1
ATOM 702 C CA . ARG A 1 87 ? 10.422 -14.719 -4.785 1 87 87 ARG A CA 1
ATOM 703 C C . ARG A 1 87 ? 11.109 -13.594 -5.543 1 87 87 ARG A C 1
ATOM 705 O O . ARG A 1 87 ? 10.578 -13.094 -6.539 1 87 87 ARG A O 1
ATOM 712 N N . ARG A 1 88 ? 12.289 -13.242 -5.055 1 92.75 88 ARG A N 1
ATOM 713 C CA . ARG A 1 88 ? 13.133 -12.266 -5.734 1 92.75 88 ARG A CA 1
ATOM 714 C C . ARG A 1 88 ? 13.961 -12.922 -6.836 1 92.75 88 ARG A C 1
ATOM 716 O O . ARG A 1 88 ? 14.016 -14.148 -6.93 1 92.75 88 ARG A O 1
ATOM 723 N N . LYS A 1 89 ? 14.547 -12.133 -7.664 1 96.19 89 LYS A N 1
ATOM 724 C CA . LYS A 1 89 ? 15.359 -12.617 -8.781 1 96.19 89 LYS A CA 1
ATOM 725 C C . LYS A 1 89 ? 16.484 -13.523 -8.297 1 96.19 89 LYS A C 1
ATOM 727 O O . LYS A 1 89 ? 16.828 -14.508 -8.953 1 96.19 89 LYS A O 1
ATOM 732 N N . ASP A 1 90 ? 17.031 -13.188 -7.129 1 88.5 90 ASP A N 1
ATOM 733 C CA . ASP A 1 90 ? 18.172 -13.953 -6.602 1 88.5 90 ASP A CA 1
ATOM 734 C C . ASP A 1 90 ? 17.688 -15.219 -5.902 1 88.5 90 ASP A C 1
ATOM 736 O O . ASP A 1 90 ? 18.5 -15.938 -5.293 1 88.5 90 ASP A O 1
ATOM 740 N N . GLY A 1 91 ? 16.391 -15.391 -5.895 1 81.38 91 GLY A N 1
ATOM 741 C CA . GLY A 1 91 ? 15.859 -16.609 -5.32 1 81.38 91 GLY A CA 1
ATOM 742 C C . GLY A 1 91 ? 15.367 -16.438 -3.896 1 81.38 91 GLY A C 1
ATOM 743 O O . GLY A 1 91 ? 14.703 -17.312 -3.35 1 81.38 91 GLY A O 1
ATOM 744 N N . GLN A 1 92 ? 15.703 -15.32 -3.25 1 81.31 92 GLN A N 1
ATOM 745 C CA . GLN A 1 92 ? 15.242 -15.062 -1.889 1 81.31 92 GLN A CA 1
ATOM 746 C C . GLN A 1 92 ? 13.719 -14.992 -1.822 1 81.31 92 GLN A C 1
ATOM 748 O O . GLN A 1 92 ? 13.086 -14.344 -2.656 1 81.31 92 GLN A O 1
ATOM 753 N N . VAL A 1 93 ? 13.164 -15.695 -0.874 1 79.5 93 VAL A N 1
ATOM 754 C CA . VAL A 1 93 ? 11.727 -15.641 -0.607 1 79.5 93 VAL A CA 1
ATOM 755 C C . VAL A 1 93 ? 11.445 -14.594 0.466 1 79.5 93 VAL A C 1
ATOM 757 O O . VAL A 1 93 ? 12.078 -14.586 1.523 1 79.5 93 VAL A O 1
ATOM 760 N N . VAL A 1 94 ? 10.555 -13.727 0.174 1 82.31 94 VAL A N 1
ATOM 761 C CA . VAL A 1 94 ? 10.297 -12.578 1.039 1 82.31 94 VAL A CA 1
ATOM 762 C C . VAL A 1 94 ? 8.797 -12.477 1.325 1 82.31 94 VAL A C 1
ATOM 764 O O . VAL A 1 94 ? 7.977 -12.648 0.424 1 82.31 94 VAL A O 1
ATOM 767 N N . TRP A 1 95 ? 8.477 -12.266 2.602 1 82.12 95 TRP A N 1
ATOM 768 C CA . TRP A 1 95 ? 7.09 -12.008 2.992 1 82.12 95 TRP A CA 1
ATOM 769 C C . TRP A 1 95 ? 6.648 -10.617 2.553 1 82.12 95 TRP A C 1
ATOM 771 O O . TRP A 1 95 ? 7.277 -9.617 2.912 1 82.12 95 TRP A O 1
ATOM 781 N N . MET A 1 96 ? 5.535 -10.594 1.732 1 88.94 96 MET A N 1
ATOM 782 C CA . MET A 1 96 ? 5.129 -9.32 1.146 1 88.94 96 MET A CA 1
ATOM 783 C C . MET A 1 96 ? 3.631 -9.086 1.324 1 88.94 96 MET A C 1
ATOM 785 O O . MET A 1 96 ? 2.863 -10.047 1.439 1 88.94 96 MET A O 1
ATOM 789 N N . GLU A 1 97 ? 3.332 -7.895 1.415 1 90.38 97 GLU A N 1
ATOM 790 C CA . GLU A 1 97 ? 1.938 -7.504 1.232 1 90.38 97 GLU A CA 1
ATOM 791 C C . GLU A 1 97 ? 1.608 -7.309 -0.244 1 90.38 97 GLU A C 1
ATOM 793 O O . GLU A 1 97 ? 2.328 -6.605 -0.958 1 90.38 97 GLU A O 1
ATOM 798 N N . GLY A 1 98 ? 0.588 -7.973 -0.733 1 94.56 98 GLY A N 1
ATOM 799 C CA . GLY A 1 98 ? 0.033 -7.773 -2.062 1 94.56 98 GLY A CA 1
ATOM 800 C C . GLY A 1 98 ? -1.352 -7.152 -2.045 1 94.56 98 GLY A C 1
ATOM 801 O O . GLY A 1 98 ? -2.174 -7.484 -1.188 1 94.56 98 GLY A O 1
ATOM 802 N N . CYS A 1 99 ? -1.575 -6.199 -2.9 1 97.06 99 CYS A N 1
ATOM 803 C CA . CYS A 1 99 ? -2.885 -5.586 -3.08 1 97.06 99 CYS A CA 1
ATOM 804 C C . CYS A 1 99 ? -3.26 -5.52 -4.555 1 97.06 99 CYS A C 1
ATOM 806 O O . CYS A 1 99 ? -2.453 -5.105 -5.391 1 97.06 99 CYS A O 1
ATOM 808 N N . GLY A 1 100 ? -4.48 -5.902 -4.883 1 98.12 100 GLY A N 1
ATOM 809 C CA . GLY A 1 100 ? -4.906 -5.973 -6.273 1 98.12 100 GLY A CA 1
ATOM 810 C C . GLY A 1 100 ? -6.254 -5.32 -6.516 1 98.12 100 GLY A C 1
ATOM 811 O O . GLY A 1 100 ? -7.102 -5.285 -5.621 1 98.12 100 GLY A O 1
ATOM 812 N N . ALA A 1 101 ? -6.445 -4.824 -7.688 1 98.44 101 ALA A N 1
ATOM 813 C CA . ALA A 1 101 ? -7.707 -4.301 -8.195 1 98.44 101 ALA A CA 1
ATOM 814 C C . ALA A 1 101 ? -7.934 -4.723 -9.648 1 98.44 101 ALA A C 1
ATOM 816 O O . ALA A 1 101 ? -7 -4.715 -10.453 1 98.44 101 ALA A O 1
ATOM 817 N N . ALA A 1 102 ? -9.109 -5.094 -9.883 1 98.12 102 ALA A N 1
ATOM 818 C CA . ALA A 1 102 ? -9.469 -5.516 -11.242 1 98.12 102 ALA A CA 1
ATOM 819 C C . ALA A 1 102 ? -10.18 -4.391 -11.992 1 98.12 102 ALA A C 1
ATOM 821 O O . ALA A 1 102 ? -10.953 -3.635 -11.398 1 98.12 102 ALA A O 1
ATOM 822 N N . LEU A 1 103 ? -9.898 -4.281 -13.25 1 96.88 103 LEU A N 1
ATOM 823 C CA . LEU A 1 103 ? -10.617 -3.311 -14.07 1 96.88 103 LEU A CA 1
ATOM 824 C C . LEU A 1 103 ? -12.07 -3.736 -14.273 1 96.88 103 LEU A C 1
ATOM 826 O O . LEU A 1 103 ? -12.953 -2.891 -14.414 1 96.88 103 LEU A O 1
ATOM 830 N N . ASP A 1 104 ? -12.242 -5.035 -14.359 1 96.81 104 ASP A N 1
ATOM 831 C CA . ASP A 1 104 ? -13.555 -5.656 -14.516 1 96.81 104 ASP A CA 1
ATOM 832 C C . ASP A 1 104 ? -13.742 -6.793 -13.508 1 96.81 104 ASP A C 1
ATOM 834 O O . ASP A 1 104 ? -13.055 -7.809 -13.578 1 96.81 104 ASP A O 1
ATOM 838 N N . ARG A 1 105 ? -14.719 -6.691 -12.688 1 94.94 105 ARG A N 1
ATOM 839 C CA . ARG A 1 105 ? -14.922 -7.672 -11.625 1 94.94 105 ARG A CA 1
ATOM 840 C C . ARG A 1 105 ? -15.5 -8.969 -12.188 1 94.94 105 ARG A C 1
ATOM 842 O O . ARG A 1 105 ? -15.398 -10.023 -11.547 1 94.94 105 ARG A O 1
ATOM 849 N N . ALA A 1 106 ? -16.125 -8.938 -13.305 1 96.69 106 ALA A N 1
ATOM 850 C CA . ALA A 1 106 ? -16.672 -10.141 -13.922 1 96.69 106 ALA A CA 1
ATOM 851 C C . ALA A 1 106 ? -15.57 -11.023 -14.484 1 96.69 106 ALA A C 1
ATOM 853 O O . ALA A 1 106 ? -15.773 -12.227 -14.68 1 96.69 106 ALA A O 1
ATOM 854 N N . ASP A 1 107 ? -14.445 -10.414 -14.7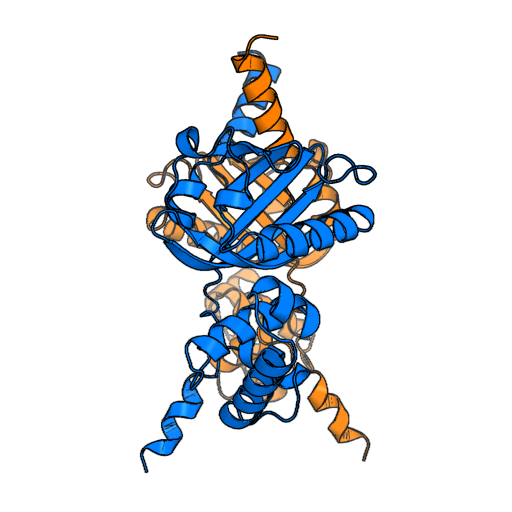89 1 97.69 107 ASP A N 1
ATOM 855 C CA . ASP A 1 107 ? -13.258 -11.102 -15.273 1 97.69 107 ASP A CA 1
ATOM 856 C C . ASP A 1 107 ? -11.992 -10.484 -14.688 1 97.69 107 ASP A C 1
ATOM 858 O O . ASP A 1 107 ? -11.203 -9.859 -15.406 1 97.69 107 ASP A O 1
ATOM 862 N N . PRO A 1 108 ? -11.758 -10.734 -13.445 1 98.06 108 PRO A N 1
ATOM 863 C CA . PRO A 1 108 ? -10.82 -9.93 -12.672 1 98.06 108 PRO A CA 1
ATOM 864 C C . PRO A 1 108 ? -9.383 -10.039 -13.18 1 98.06 108 PRO A C 1
ATOM 866 O O . PRO A 1 108 ? -8.578 -9.125 -12.977 1 98.06 108 PRO A O 1
ATOM 869 N N . GLN A 1 109 ? -9.016 -11.102 -13.883 1 97.56 109 GLN A N 1
ATOM 870 C CA . GLN A 1 109 ? -7.613 -11.297 -14.242 1 97.56 109 GLN A CA 1
ATOM 871 C C . GLN A 1 109 ? -7.348 -10.867 -15.68 1 97.56 109 GLN A C 1
ATOM 873 O O . GLN A 1 109 ? -6.203 -10.898 -16.141 1 97.56 109 GLN A O 1
ATOM 878 N N . ARG A 1 110 ? -8.445 -10.477 -16.375 1 97.88 110 ARG A N 1
ATOM 879 C CA . ARG A 1 110 ? -8.234 -9.969 -17.734 1 97.88 110 ARG A CA 1
ATOM 880 C C . ARG A 1 110 ? -7.293 -8.766 -17.719 1 97.88 110 ARG A C 1
ATOM 882 O O . ARG A 1 110 ? -6.375 -8.688 -18.547 1 97.88 110 ARG A O 1
ATOM 889 N N . LEU A 1 111 ? -7.547 -7.801 -16.844 1 98.12 111 LEU A N 1
ATOM 890 C CA . LEU A 1 111 ? -6.676 -6.664 -16.562 1 98.12 111 LEU A CA 1
ATOM 891 C C . LEU A 1 111 ? -6.742 -6.281 -15.078 1 98.12 111 LEU A C 1
ATOM 893 O O . LEU A 1 111 ? -7.824 -6 -14.555 1 98.12 111 LEU A O 1
ATOM 897 N N . ALA A 1 112 ? -5.629 -6.355 -14.453 1 98.5 112 ALA A N 1
ATOM 898 C CA . ALA A 1 112 ? -5.59 -6.055 -13.023 1 98.5 112 ALA A CA 1
ATOM 899 C C . ALA A 1 112 ? -4.305 -5.324 -12.648 1 98.5 112 ALA A C 1
ATOM 901 O O . ALA A 1 112 ? -3.27 -5.508 -13.297 1 98.5 112 ALA A O 1
ATOM 902 N N . ILE A 1 113 ? -4.398 -4.492 -11.68 1 98.81 113 ILE A N 1
ATOM 903 C CA . ILE A 1 113 ? -3.242 -3.799 -11.125 1 98.81 113 ILE A CA 1
ATOM 904 C C . ILE A 1 113 ? -2.879 -4.414 -9.773 1 98.81 113 ILE A C 1
ATOM 906 O O . ILE A 1 113 ? -3.752 -4.645 -8.93 1 98.81 113 ILE A O 1
ATOM 910 N N . TRP A 1 114 ? -1.637 -4.695 -9.586 1 98.69 114 TRP A N 1
ATOM 911 C CA . TRP A 1 114 ? -1.143 -5.258 -8.328 1 98.69 114 TRP A CA 1
ATOM 912 C C . TRP A 1 114 ? 0.009 -4.422 -7.777 1 98.69 114 TRP A C 1
ATOM 914 O O . TRP A 1 114 ? 0.884 -3.986 -8.531 1 98.69 114 TRP A O 1
ATOM 924 N N . THR A 1 115 ? 0.003 -4.188 -6.492 1 98.62 115 THR A N 1
ATOM 925 C CA . THR A 1 115 ? 1.134 -3.596 -5.785 1 98.62 115 THR A CA 1
ATOM 926 C C . THR A 1 115 ? 1.717 -4.578 -4.773 1 98.62 115 THR A C 1
ATOM 928 O O . THR A 1 115 ? 0.987 -5.383 -4.195 1 98.62 115 THR A O 1
ATOM 931 N N . TYR A 1 116 ? 3.029 -4.508 -4.609 1 97.56 116 TYR A N 1
ATOM 932 C CA . TYR A 1 116 ? 3.738 -5.375 -3.674 1 97.56 116 TYR A CA 1
ATOM 933 C C . TYR A 1 116 ? 4.734 -4.578 -2.838 1 97.56 116 TYR A C 1
ATOM 935 O O . TYR A 1 116 ? 5.418 -3.691 -3.355 1 97.56 116 TYR A O 1
ATOM 943 N N . ARG A 1 117 ? 4.816 -4.898 -1.547 1 94.25 117 ARG A N 1
ATOM 944 C CA . ARG A 1 117 ? 5.812 -4.32 -0.649 1 94.25 117 ARG A CA 1
ATOM 945 C C . ARG A 1 117 ? 6.254 -5.332 0.404 1 94.25 117 ARG A C 1
ATOM 947 O O . ARG A 1 117 ? 5.422 -6.012 1.004 1 94.25 117 ARG A O 1
ATOM 954 N N . PRO A 1 118 ? 7.551 -5.336 0.598 1 90.12 118 PRO A N 1
ATOM 955 C CA . PRO A 1 118 ? 8 -6.18 1.707 1 90.12 118 PRO A CA 1
ATOM 956 C C . PRO A 1 118 ? 7.465 -5.715 3.059 1 90.12 118 PRO A C 1
ATOM 958 O O . PRO A 1 118 ? 7.363 -4.512 3.305 1 90.12 118 PRO A O 1
ATOM 961 N N . THR A 1 119 ? 7.008 -6.594 3.789 1 80.31 119 THR A N 1
ATOM 962 C CA . THR A 1 119 ? 6.539 -6.246 5.125 1 80.31 119 THR A CA 1
ATOM 963 C C . THR A 1 119 ? 7.688 -6.297 6.129 1 80.31 119 THR A C 1
ATOM 965 O O . THR A 1 119 ? 8.609 -7.102 5.988 1 80.31 119 THR A O 1
ATOM 968 N N . ASP A 1 120 ? 7.969 -5.043 6.738 1 60.34 120 ASP A N 1
ATOM 969 C CA . ASP A 1 120 ? 8.93 -5.117 7.836 1 60.34 120 ASP A CA 1
ATOM 970 C C . ASP A 1 120 ? 8.492 -6.141 8.883 1 60.34 120 ASP A C 1
ATOM 972 O O . ASP A 1 120 ? 9.258 -6.473 9.789 1 60.34 120 ASP A O 1
ATOM 976 N N . ARG A 1 121 ? 7.336 -6.25 8.891 1 46.25 121 ARG A N 1
ATOM 977 C CA . ARG A 1 121 ? 6.906 -7.23 9.883 1 46.25 121 ARG A CA 1
ATOM 978 C C . ARG A 1 121 ? 7.684 -8.531 9.734 1 46.25 121 ARG A C 1
ATOM 980 O O . ARG A 1 121 ? 7.812 -9.062 8.633 1 46.25 121 ARG A O 1
ATOM 987 N N . LYS A 1 122 ? 9.016 -8.281 10.242 1 42.22 122 LYS A N 1
ATOM 988 C CA . LYS A 1 122 ? 9.789 -9.516 10.273 1 42.22 122 LYS A CA 1
ATOM 989 C C . LYS A 1 122 ? 8.914 -10.727 9.945 1 42.22 122 LYS A C 1
ATOM 991 O O . LYS A 1 122 ? 7.867 -10.922 10.57 1 42.22 122 LYS A O 1
ATOM 996 N N . ALA A 1 123 ? 8.961 -11.086 8.695 1 44.72 123 ALA A N 1
ATOM 997 C CA . ALA A 1 123 ? 8.414 -12.43 8.555 1 44.72 123 ALA A CA 1
ATOM 998 C C . ALA A 1 123 ? 8.398 -13.164 9.891 1 44.72 123 ALA A C 1
ATOM 1000 O O . ALA A 1 123 ? 9.211 -12.875 10.773 1 44.72 123 ALA A O 1
ATOM 1001 N N . ALA A 1 124 ? 7.422 -13.75 10.367 1 43.91 124 ALA A N 1
ATOM 1002 C CA . ALA A 1 124 ? 7.316 -14.609 11.547 1 43.91 124 ALA A CA 1
ATOM 1003 C C . ALA A 1 124 ? 8.656 -15.258 11.883 1 43.91 124 ALA A C 1
ATOM 1005 O O . ALA A 1 124 ? 9.234 -15.953 11.047 1 43.91 124 ALA A O 1
ATOM 1006 N N . GLN A 1 125 ? 9.57 -14.422 12.391 1 46.81 125 GLN A N 1
ATOM 1007 C CA . GLN A 1 125 ? 10.555 -15.305 13.016 1 46.81 125 GLN A CA 1
ATOM 1008 C C . GLN A 1 125 ? 9.938 -16.641 13.383 1 46.81 125 GLN A C 1
ATOM 1010 O O . GLN A 1 125 ? 9.094 -16.719 14.289 1 46.81 125 GLN A O 1
ATOM 1015 N N . PHE A 1 126 ? 9.695 -17.406 12.398 1 54.62 126 PHE A N 1
ATOM 1016 C CA . PHE A 1 126 ? 9.125 -18.734 12.609 1 54.62 126 PHE A CA 1
ATOM 1017 C C . PHE A 1 126 ? 9.781 -19.422 13.789 1 54.62 126 PHE A C 1
ATOM 1019 O O . PHE A 1 126 ? 9.492 -20.594 14.078 1 54.62 126 PHE A O 1
ATOM 1026 N N . GLY A 1 127 ? 10.445 -18.422 14.656 1 54.34 127 GLY A N 1
ATOM 1027 C CA . GLY A 1 127 ? 10.992 -18.984 15.883 1 54.34 127 GLY A CA 1
ATOM 1028 C C . GLY A 1 127 ? 11.805 -20.234 15.656 1 54.34 127 GLY A C 1
ATOM 1029 O O . GLY A 1 127 ? 12.625 -20.297 14.742 1 54.34 127 GLY A O 1
ATOM 1030 N N . PRO A 1 128 ? 11.57 -21.266 16.625 1 66.44 128 PRO A N 1
ATOM 1031 C CA . PRO A 1 128 ? 12.289 -22.547 16.688 1 66.44 128 PRO A CA 1
ATOM 1032 C C . PRO A 1 128 ? 11.891 -23.5 15.562 1 66.44 128 PRO A C 1
ATOM 1034 O O . PRO A 1 128 ? 12.195 -24.688 15.625 1 66.44 128 PRO A O 1
ATOM 1037 N N . LEU A 1 129 ? 11.289 -22.922 14.539 1 74.88 129 LEU A N 1
ATOM 1038 C CA . LEU A 1 129 ? 10.789 -23.812 13.5 1 74.88 129 LEU A CA 1
ATOM 1039 C C . LEU A 1 129 ? 11.914 -24.219 12.555 1 74.88 129 LEU A C 1
ATOM 1041 O O . LEU A 1 129 ? 12.805 -23.422 12.258 1 74.88 129 LEU A O 1
ATOM 1045 N N . THR A 1 130 ? 11.859 -25.562 12.273 1 78.06 130 THR A N 1
ATOM 1046 C CA . THR A 1 130 ? 12.781 -26.062 11.266 1 78.06 130 THR A CA 1
ATOM 1047 C C . THR A 1 130 ? 12.461 -25.469 9.891 1 78.06 130 THR A C 1
ATOM 1049 O O . THR A 1 130 ? 11.422 -24.844 9.703 1 78.06 130 THR A O 1
ATOM 1052 N N . ALA A 1 131 ? 13.383 -25.734 8.977 1 76.12 131 ALA A N 1
ATOM 1053 C CA . ALA A 1 131 ? 13.18 -25.234 7.617 1 76.12 131 ALA A CA 1
ATOM 1054 C C . ALA A 1 131 ? 11.891 -25.797 7.016 1 76.12 131 ALA A C 1
ATOM 1056 O O . ALA A 1 131 ? 11.156 -25.062 6.344 1 76.12 131 ALA A O 1
ATOM 1057 N N . ALA A 1 132 ? 11.703 -27.078 7.277 1 80.81 132 ALA A N 1
ATOM 1058 C CA . ALA A 1 132 ? 10.492 -27.703 6.758 1 80.81 132 ALA A CA 1
ATOM 1059 C C . ALA A 1 132 ? 9.242 -27.109 7.402 1 80.81 132 ALA A C 1
ATOM 1061 O O . ALA A 1 132 ? 8.25 -26.859 6.723 1 80.81 132 ALA A O 1
ATOM 1062 N N . GLU A 1 133 ? 9.297 -26.797 8.672 1 82.19 133 GLU A N 1
ATOM 1063 C CA . GLU A 1 133 ? 8.172 -26.219 9.398 1 82.19 133 GLU A CA 1
ATOM 1064 C C . GLU A 1 133 ? 7.906 -24.781 8.961 1 82.19 133 GLU A C 1
ATOM 1066 O O . GLU A 1 133 ? 6.75 -24.375 8.844 1 82.19 133 GLU A O 1
ATOM 1071 N N . LYS A 1 134 ? 8.922 -24.156 8.68 1 75.88 134 LYS A N 1
ATOM 1072 C CA . LYS A 1 134 ? 8.781 -22.781 8.211 1 75.88 134 LYS A CA 1
ATOM 1073 C C . LYS A 1 134 ? 8.086 -22.719 6.852 1 75.88 134 LYS A C 1
ATOM 1075 O O . LYS A 1 134 ? 7.27 -21.828 6.598 1 75.88 134 LYS A O 1
ATOM 1080 N N . ARG A 1 135 ? 8.453 -23.688 6.066 1 75.56 135 ARG A N 1
ATOM 1081 C CA . ARG A 1 135 ? 7.793 -23.781 4.77 1 75.56 135 ARG A CA 1
ATOM 1082 C C . ARG A 1 135 ? 6.297 -24 4.934 1 75.56 135 ARG A C 1
ATOM 1084 O O . ARG A 1 135 ? 5.488 -23.344 4.27 1 75.56 135 ARG A O 1
ATOM 1091 N N . VAL A 1 136 ? 6.02 -24.953 5.82 1 80.31 136 VAL A N 1
ATOM 1092 C CA . VAL A 1 136 ? 4.617 -25.234 6.098 1 80.31 136 VAL A CA 1
ATOM 1093 C C . VAL A 1 136 ? 3.951 -24.016 6.711 1 80.31 136 VAL A C 1
ATOM 1095 O O . VAL A 1 136 ? 2.83 -23.656 6.34 1 80.31 136 VAL A O 1
ATOM 1098 N N . ALA A 1 137 ? 4.684 -23.344 7.551 1 76 137 ALA A N 1
ATOM 1099 C CA . ALA A 1 137 ? 4.156 -22.188 8.25 1 76 137 ALA A CA 1
ATOM 1100 C C . ALA A 1 137 ? 3.801 -21.062 7.273 1 76 137 ALA A C 1
ATOM 1102 O O . ALA A 1 137 ? 2.781 -20.391 7.43 1 76 137 ALA A O 1
ATOM 1103 N N . ARG A 1 138 ? 4.602 -21 6.293 1 71.56 138 ARG A N 1
ATOM 1104 C CA . ARG A 1 138 ? 4.406 -19.969 5.273 1 71.56 138 ARG A CA 1
ATOM 1105 C C . ARG A 1 138 ? 3.08 -20.156 4.547 1 71.56 138 ARG A C 1
ATOM 1107 O O . ARG A 1 138 ? 2.369 -19.188 4.273 1 71.56 138 ARG A O 1
ATOM 1114 N N . TYR A 1 139 ? 2.822 -21.375 4.258 1 72.06 139 TYR A N 1
ATOM 1115 C CA . TYR A 1 139 ? 1.553 -21.688 3.605 1 72.06 139 TYR A CA 1
ATOM 1116 C C . TYR A 1 139 ? 0.385 -21.484 4.566 1 72.06 139 TYR A C 1
ATOM 1118 O O . TYR A 1 139 ? -0.667 -20.969 4.176 1 72.06 139 TYR A O 1
ATOM 1126 N N . LEU A 1 140 ? 0.689 -21.844 5.816 1 72.19 140 LEU A N 1
ATOM 1127 C CA . LEU A 1 140 ? -0.366 -21.719 6.82 1 72.19 140 LEU A CA 1
ATOM 1128 C C . LEU A 1 140 ? -0.786 -20.266 7.004 1 72.19 140 LEU A C 1
ATOM 1130 O O . LEU A 1 140 ? -1.98 -19.969 7.066 1 72.19 140 LEU A O 1
ATOM 1134 N N . VAL A 1 141 ? 0.221 -19.516 6.98 1 68.44 141 VAL A N 1
ATOM 1135 C CA . VAL A 1 141 ? -0.065 -18.109 7.27 1 68.44 141 VAL A CA 1
ATOM 1136 C C . VAL A 1 141 ? -0.791 -17.469 6.082 1 68.44 141 VAL A C 1
ATOM 1138 O O . VAL A 1 141 ? -1.431 -16.438 6.223 1 68.44 141 VAL A O 1
ATOM 1141 N N . ASN A 1 142 ? -0.649 -18.141 4.973 1 63.62 142 ASN A N 1
ATOM 1142 C CA . ASN A 1 142 ? -1.326 -17.641 3.775 1 63.62 142 ASN A CA 1
ATOM 1143 C C . ASN A 1 142 ? -2.678 -18.328 3.58 1 63.62 142 ASN A C 1
ATOM 1145 O O . ASN A 1 142 ? -3.268 -18.25 2.502 1 63.62 142 ASN A O 1
ATOM 1149 N N . GLY A 1 143 ? -3.092 -19.125 4.652 1 62.38 143 GLY A N 1
ATOM 1150 C CA . GLY A 1 143 ? -4.445 -19.656 4.684 1 62.38 143 GLY A CA 1
ATOM 1151 C C . GLY A 1 143 ? -4.578 -21 4 1 62.38 143 GLY A C 1
ATOM 1152 O O . GLY A 1 143 ? -5.688 -21.484 3.773 1 62.38 143 GLY A O 1
ATOM 1153 N N . PHE A 1 144 ? -3.543 -21.5 3.666 1 66.31 144 PHE A N 1
ATOM 1154 C CA . PHE A 1 144 ? -3.611 -22.797 3.012 1 66.31 144 PHE A CA 1
ATOM 1155 C C . PHE A 1 144 ? -4 -23.891 4.008 1 66.31 144 PHE A C 1
ATOM 1157 O O . PHE A 1 144 ? -3.568 -23.859 5.16 1 66.31 144 PHE A O 1
ATOM 1164 N N . THR A 1 145 ? -4.895 -24.781 3.561 1 70.5 145 THR A N 1
ATOM 1165 C CA . THR A 1 145 ? -5.195 -25.984 4.336 1 70.5 145 THR A CA 1
ATOM 1166 C C . THR A 1 145 ? -4.055 -26.984 4.234 1 70.5 145 THR A C 1
ATOM 1168 O O . THR A 1 145 ? -3.193 -26.875 3.359 1 70.5 145 THR A O 1
ATOM 1171 N N . SER A 1 146 ? -4.082 -27.969 5.219 1 78.94 146 SER A N 1
ATOM 1172 C CA . SER A 1 146 ? -3.072 -29.016 5.191 1 78.94 146 SER A CA 1
ATOM 1173 C C . SER A 1 146 ? -3.078 -29.766 3.855 1 78.94 146 SER A C 1
ATOM 1175 O O . SER A 1 146 ? -2.02 -30.125 3.334 1 78.94 146 SER A O 1
ATOM 1177 N N . LYS A 1 147 ? -4.273 -29.781 3.256 1 79.38 147 LYS A N 1
ATOM 1178 C CA . LYS A 1 147 ? -4.395 -30.469 1.966 1 79.38 147 LYS A CA 1
ATOM 1179 C C . LYS A 1 147 ? -3.76 -29.641 0.852 1 79.38 147 LYS A C 1
ATOM 1181 O O . LYS A 1 147 ? -3.029 -30.172 0.015 1 79.38 147 LYS A O 1
ATOM 1186 N N . GLU A 1 148 ? -4.043 -28.469 0.913 1 73.31 148 GLU A N 1
ATOM 1187 C CA . GLU A 1 148 ? -3.49 -27.547 -0.086 1 73.31 148 GLU A CA 1
ATOM 1188 C C . GLU A 1 148 ? -1.974 -27.438 0.046 1 73.31 148 GLU A C 1
ATOM 1190 O O . GLU A 1 148 ? -1.262 -27.375 -0.958 1 73.31 148 GLU A O 1
ATOM 1195 N N . ILE A 1 149 ? -1.545 -27.422 1.294 1 80.31 149 ILE A N 1
ATOM 1196 C CA . ILE A 1 149 ? -0.112 -27.344 1.553 1 80.31 149 ILE A CA 1
ATOM 1197 C C . ILE A 1 149 ? 0.582 -28.594 1.022 1 80.31 149 ILE A C 1
ATOM 1199 O O . ILE A 1 149 ? 1.635 -28.5 0.387 1 80.31 149 ILE A O 1
ATOM 1203 N N . ALA A 1 150 ? -0.064 -29.734 1.244 1 85.81 150 ALA A N 1
ATOM 1204 C CA . ALA A 1 150 ? 0.475 -31 0.765 1 85.81 150 ALA A CA 1
ATOM 1205 C C . ALA A 1 150 ? 0.644 -30.984 -0.751 1 85.81 150 ALA A C 1
ATOM 1207 O O . ALA A 1 150 ? 1.685 -31.391 -1.271 1 85.81 150 ALA A O 1
ATOM 1208 N N . LEU A 1 151 ? -0.348 -30.484 -1.365 1 77.44 151 LEU A N 1
ATOM 1209 C CA . LEU A 1 151 ? -0.315 -30.391 -2.82 1 77.44 151 LEU A CA 1
ATOM 1210 C C . LEU A 1 151 ? 0.783 -29.438 -3.277 1 77.44 151 LEU A C 1
ATOM 1212 O O . LEU A 1 151 ? 1.529 -29.734 -4.211 1 77.44 151 LEU A O 1
ATOM 1216 N N . ALA A 1 152 ? 0.865 -28.391 -2.539 1 71.56 152 ALA A N 1
ATOM 1217 C CA . ALA A 1 152 ? 1.82 -27.359 -2.916 1 71.56 152 ALA A CA 1
ATOM 1218 C C . ALA A 1 152 ? 3.256 -27.844 -2.723 1 71.56 152 ALA A C 1
ATOM 1220 O O . ALA A 1 152 ? 4.145 -27.5 -3.508 1 71.56 152 ALA A O 1
ATOM 1221 N N . LEU A 1 153 ? 3.482 -28.531 -1.675 1 78.38 153 LEU A N 1
ATOM 1222 C CA . LEU A 1 153 ? 4.832 -28.953 -1.312 1 78.38 153 LEU A CA 1
ATOM 1223 C C . LEU A 1 153 ? 5.137 -30.328 -1.868 1 78.38 153 LEU A C 1
ATOM 1225 O O . LEU A 1 153 ? 6.215 -30.891 -1.622 1 78.38 153 LEU A O 1
ATOM 1229 N N . ASN A 1 154 ? 4.168 -30.859 -2.607 1 81.62 154 ASN A N 1
ATOM 1230 C CA . ASN A 1 154 ? 4.309 -32.219 -3.164 1 81.62 154 ASN A CA 1
ATOM 1231 C C . ASN A 1 154 ? 4.695 -33.219 -2.09 1 81.62 154 ASN A C 1
ATOM 1233 O O . ASN A 1 154 ? 5.668 -33.969 -2.246 1 81.62 154 ASN A O 1
ATOM 1237 N N . CYS A 1 155 ? 3.998 -33.219 -1.022 1 87.12 155 CYS A N 1
ATOM 1238 C CA . CYS A 1 155 ? 4.145 -34.188 0.078 1 87.12 155 CYS A CA 1
ATOM 1239 C C . CYS A 1 155 ? 2.785 -34.656 0.557 1 87.12 155 CYS A C 1
ATOM 1241 O O . CYS A 1 155 ? 1.752 -34.312 -0.003 1 87.12 155 CYS A O 1
ATOM 1243 N N . SER A 1 156 ? 2.902 -35.562 1.412 1 89.88 156 SER A N 1
ATOM 1244 C CA . SER A 1 156 ? 1.647 -36.156 1.892 1 89.88 156 SER A CA 1
ATOM 1245 C C . SER A 1 156 ? 0.959 -35.219 2.883 1 89.88 156 SER A C 1
ATOM 1247 O O . SER A 1 156 ? 1.621 -34.438 3.57 1 89.88 156 SER A O 1
ATOM 1249 N N . HIS A 1 157 ? -0.34 -35.406 2.855 1 90.19 157 HIS A N 1
ATOM 1250 C CA . HIS A 1 157 ? -1.132 -34.688 3.852 1 90.19 157 HIS A CA 1
ATOM 1251 C C . HIS A 1 157 ? -0.64 -34.969 5.262 1 90.19 157 HIS A C 1
ATOM 1253 O O . HIS A 1 157 ? -0.595 -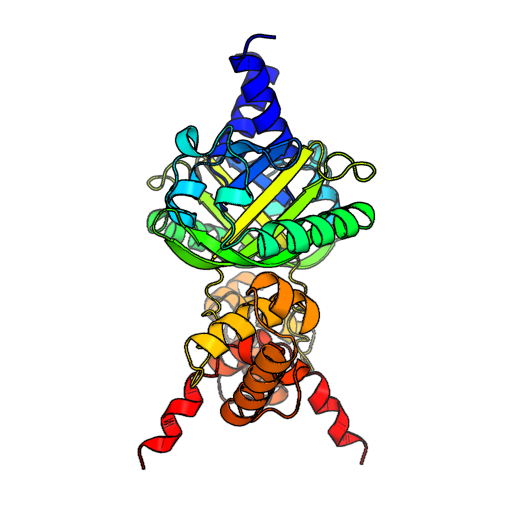34.094 6.113 1 90.19 157 HIS A O 1
ATOM 1259 N N . ARG A 1 158 ? -0.243 -36.188 5.449 1 91.38 158 ARG A N 1
ATOM 1260 C CA . ARG A 1 158 ? 0.234 -36.625 6.758 1 91.38 158 ARG A CA 1
ATOM 1261 C C . ARG A 1 158 ? 1.506 -35.875 7.152 1 91.38 158 ARG A C 1
ATOM 1263 O O . ARG A 1 158 ? 1.67 -35.5 8.312 1 91.38 158 ARG A O 1
ATOM 1270 N N . THR A 1 159 ? 2.367 -35.75 6.293 1 92.75 159 THR A N 1
ATOM 1271 C CA . THR A 1 159 ? 3.617 -35.031 6.543 1 92.75 159 THR A CA 1
ATOM 1272 C C . THR A 1 159 ? 3.344 -33.594 7.008 1 92.75 159 THR A C 1
ATOM 1274 O O . THR A 1 159 ? 3.959 -33.125 7.965 1 92.75 159 THR A O 1
ATOM 1277 N N . VAL A 1 160 ? 2.422 -32.938 6.312 1 90.12 160 VAL A N 1
ATOM 1278 C CA . VAL A 1 160 ? 2.064 -31.578 6.676 1 90.12 160 VAL A CA 1
ATOM 1279 C C . VAL A 1 160 ? 1.49 -31.547 8.086 1 90.12 160 VAL A C 1
ATOM 1281 O O . VAL A 1 160 ? 1.833 -30.672 8.891 1 90.12 160 VAL A O 1
ATOM 1284 N N . GLU A 1 161 ? 0.695 -32.531 8.359 1 88.44 161 GLU A N 1
ATOM 1285 C CA . GLU A 1 161 ? 0.071 -32.594 9.672 1 88.44 161 GLU A CA 1
ATOM 1286 C C . GLU A 1 161 ? 1.116 -32.812 10.773 1 88.44 161 GLU A C 1
ATOM 1288 O O . GLU A 1 161 ? 0.992 -32.25 11.859 1 88.44 161 GLU A O 1
ATOM 1293 N N . VAL A 1 162 ? 2.045 -33.594 10.469 1 93.06 162 VAL A N 1
ATOM 1294 C CA . VAL A 1 162 ? 3.125 -33.812 11.422 1 93.06 162 VAL A CA 1
ATOM 1295 C C . VAL A 1 162 ? 3.863 -32.5 11.672 1 93.06 162 VAL A C 1
ATOM 1297 O O . VAL A 1 162 ? 4.137 -32.156 12.82 1 93.06 162 VAL A O 1
ATOM 1300 N N . HIS A 1 163 ? 4.18 -31.734 10.672 1 91.06 163 HIS A N 1
ATOM 1301 C CA . HIS A 1 163 ? 4.863 -30.453 10.82 1 91.06 163 HIS A CA 1
ATOM 1302 C C . HIS A 1 163 ? 4.012 -29.453 11.602 1 91.06 163 HIS A C 1
ATOM 1304 O O . HIS A 1 163 ? 4.523 -28.719 12.438 1 91.06 163 HIS A O 1
ATOM 1310 N N . ARG A 1 164 ? 2.822 -29.469 11.25 1 86.12 164 ARG A N 1
ATOM 1311 C CA . ARG A 1 164 ? 1.907 -28.594 11.977 1 86.12 164 ARG A CA 1
ATOM 1312 C C . ARG A 1 164 ? 1.933 -28.891 13.477 1 86.12 164 ARG A C 1
ATOM 1314 O O . ARG A 1 164 ? 2.006 -27.984 14.297 1 86.12 164 ARG A O 1
ATOM 1321 N N . ALA A 1 165 ? 1.795 -30.188 13.727 1 88.44 165 ALA A N 1
ATOM 1322 C CA . ALA A 1 165 ? 1.828 -30.625 15.117 1 88.44 165 ALA A CA 1
ATOM 1323 C C . ALA A 1 165 ? 3.135 -30.219 15.789 1 88.44 165 ALA A C 1
ATOM 1325 O O . ALA A 1 165 ? 3.133 -29.75 16.938 1 88.44 165 ALA A O 1
ATOM 1326 N N . ASN A 1 166 ? 4.18 -30.391 15.133 1 91.31 166 ASN A N 1
ATOM 1327 C CA . ASN A 1 166 ? 5.477 -29.984 15.664 1 91.31 166 ASN A CA 1
ATOM 1328 C C . ASN A 1 166 ? 5.531 -28.469 15.914 1 91.31 166 ASN A C 1
ATOM 1330 O O . ASN A 1 166 ? 6.059 -28.031 16.938 1 91.31 166 ASN A O 1
ATOM 1334 N N . MET A 1 167 ? 5.012 -27.766 14.969 1 85.5 167 MET A N 1
ATOM 1335 C CA . MET A 1 167 ? 5.023 -26.312 15.094 1 85.5 167 MET A CA 1
ATOM 1336 C C . MET A 1 167 ? 4.211 -25.859 16.297 1 85.5 167 MET A C 1
ATOM 1338 O O . MET A 1 167 ? 4.613 -24.953 17.031 1 85.5 167 MET A O 1
ATOM 1342 N N . ILE A 1 168 ? 3.127 -26.516 16.391 1 81 168 ILE A N 1
ATOM 1343 C CA . ILE A 1 168 ? 2.26 -26.172 17.516 1 81 168 ILE A CA 1
ATOM 1344 C C . ILE A 1 168 ? 3 -26.422 18.828 1 81 168 ILE A C 1
ATOM 1346 O O . ILE A 1 168 ? 2.967 -25.594 19.734 1 81 168 ILE A O 1
ATOM 1350 N N . ARG A 1 169 ? 3.635 -27.484 18.844 1 87.94 169 ARG A N 1
ATOM 1351 C CA . ARG A 1 169 ? 4.406 -27.844 20.031 1 87.94 169 ARG A CA 1
ATOM 1352 C C . ARG A 1 169 ? 5.543 -26.844 20.25 1 87.94 169 ARG A C 1
ATOM 1354 O O . ARG A 1 169 ? 5.691 -26.297 21.359 1 87.94 169 ARG A O 1
ATOM 1361 N N . LYS A 1 170 ? 6.266 -26.531 19.25 1 86.88 170 LYS A N 1
ATOM 1362 C CA . LYS A 1 170 ? 7.449 -25.688 19.375 1 86.88 170 LYS A CA 1
ATOM 1363 C C . LYS A 1 170 ? 7.066 -24.25 19.719 1 86.88 170 LYS A C 1
ATOM 1365 O O . LYS A 1 170 ? 7.789 -23.562 20.453 1 86.88 170 LYS A O 1
ATOM 1370 N N . MET A 1 171 ? 5.949 -23.922 19.172 1 79.19 171 MET A N 1
ATOM 1371 C CA . MET A 1 171 ? 5.535 -22.531 19.328 1 79.19 171 MET A CA 1
ATOM 1372 C C . MET A 1 171 ? 4.652 -22.375 20.562 1 79.19 171 MET A C 1
ATOM 1374 O O . MET A 1 171 ? 4.258 -21.25 20.906 1 79.19 171 MET A O 1
ATOM 1378 N N . GLN A 1 172 ? 4.371 -23.484 21.188 1 82.19 172 GLN A N 1
ATOM 1379 C CA . GLN A 1 172 ? 3.598 -23.5 22.422 1 82.19 172 GLN A CA 1
ATOM 1380 C C . GLN A 1 172 ? 2.244 -22.828 22.234 1 82.19 172 GLN A C 1
ATOM 1382 O O . GLN A 1 172 ? 1.871 -21.953 23.016 1 82.19 172 GLN A O 1
ATOM 1387 N N . VAL A 1 173 ? 1.724 -23.25 21.172 1 76.62 173 VAL A N 1
ATOM 1388 C CA . VAL A 1 173 ? 0.358 -22.812 20.922 1 76.62 173 VAL A CA 1
ATOM 1389 C C . VAL A 1 173 ? -0.593 -24 20.953 1 76.62 173 VAL A C 1
ATOM 1391 O O . VAL A 1 173 ? -0.152 -25.156 21.016 1 76.62 173 VAL A O 1
ATOM 1394 N N . ARG A 1 174 ? -1.843 -23.672 21.078 1 73.19 174 ARG A N 1
ATOM 1395 C CA . ARG A 1 174 ? -2.801 -24.734 21.344 1 73.19 174 ARG A CA 1
ATOM 1396 C C . ARG A 1 174 ? -3.35 -25.297 20.031 1 73.19 174 ARG A C 1
ATOM 1398 O O . ARG A 1 174 ? -3.809 -26.453 20 1 73.19 174 ARG A O 1
ATOM 1405 N N . ASN A 1 175 ? -3.424 -24.438 18.906 1 67.69 175 ASN A N 1
ATOM 1406 C CA . ASN A 1 175 ? -4.016 -24.875 17.656 1 67.69 175 ASN A CA 1
ATOM 1407 C C . ASN A 1 175 ? -3.477 -24.078 16.469 1 67.69 175 ASN A C 1
ATOM 1409 O O . ASN A 1 175 ? -2.664 -23.156 16.656 1 67.69 175 ASN A O 1
ATOM 1413 N N . SER A 1 176 ? -3.898 -24.547 15.336 1 65.25 176 SER A N 1
ATOM 1414 C CA . SER A 1 176 ? -3.389 -23.969 14.094 1 65.25 176 SER A CA 1
ATOM 1415 C C . SER A 1 176 ? -3.711 -22.484 13.992 1 65.25 176 SER A C 1
ATOM 1417 O O . SER A 1 176 ? -2.926 -21.703 13.445 1 65.25 176 SER A O 1
ATOM 1419 N N . PHE A 1 177 ? -4.859 -22.219 14.477 1 55.41 177 PHE A N 1
ATOM 1420 C CA . PHE A 1 177 ? -5.25 -20.828 14.445 1 55.41 177 PHE A CA 1
ATOM 1421 C C . PHE A 1 177 ? -4.297 -19.969 15.273 1 55.41 177 PHE A C 1
ATOM 1423 O O . PHE A 1 177 ? -3.82 -18.938 14.812 1 55.41 177 PHE A O 1
ATOM 1430 N N . GLU A 1 178 ? -4.004 -20.438 16.5 1 62.56 178 GLU A N 1
ATOM 1431 C CA . GLU A 1 178 ? -3.049 -19.734 17.359 1 62.56 178 GLU A CA 1
ATOM 1432 C C . GLU A 1 178 ? -1.652 -19.734 16.75 1 62.56 178 GLU A C 1
ATOM 1434 O O . GLU A 1 178 ? -0.896 -18.781 16.922 1 62.56 178 GLU A O 1
ATOM 1439 N N . LEU A 1 179 ? -1.377 -20.844 16.031 1 70.44 179 LEU A N 1
ATOM 1440 C CA . LEU A 1 179 ? -0.089 -20.922 15.352 1 70.44 179 LEU A CA 1
ATOM 1441 C C . LEU A 1 179 ? 0.047 -19.797 14.32 1 70.44 179 LEU A C 1
ATOM 1443 O O . LEU A 1 179 ? 1.035 -19.062 14.328 1 70.44 179 LEU A O 1
ATOM 1447 N N . VAL A 1 180 ? -0.919 -19.641 13.547 1 62.34 180 VAL A N 1
ATOM 1448 C CA . VAL A 1 180 ? -0.908 -18.641 12.484 1 62.34 180 VAL A CA 1
ATOM 1449 C C . VAL A 1 180 ? -0.846 -17.25 13.094 1 62.34 180 VAL A C 1
ATOM 1451 O O . VAL A 1 180 ? -0.104 -16.375 12.609 1 62.34 180 VAL A O 1
ATOM 1454 N N . ARG A 1 181 ? -1.635 -17.094 14.117 1 57.94 181 ARG A N 1
ATOM 1455 C CA . ARG A 1 181 ? -1.614 -15.805 14.797 1 57.94 181 ARG A CA 1
ATOM 1456 C C . ARG A 1 181 ? -0.216 -15.477 15.305 1 57.94 181 ARG A C 1
ATOM 1458 O O . ARG A 1 181 ? 0.263 -14.352 15.148 1 57.94 181 ARG A O 1
ATOM 1465 N N . LYS A 1 182 ? 0.306 -16.5 15.977 1 63 182 LYS A N 1
ATOM 1466 C CA . LYS A 1 182 ? 1.637 -16.312 16.547 1 63 182 LYS A CA 1
ATOM 1467 C C . LYS A 1 182 ? 2.668 -16.047 15.445 1 63 182 LYS A C 1
ATOM 1469 O O . LYS A 1 182 ? 3.596 -15.258 15.633 1 63 182 LYS A O 1
ATOM 1474 N N . LEU A 1 183 ? 2.459 -16.797 14.406 1 62.81 183 LEU A N 1
ATOM 1475 C CA . LEU A 1 183 ? 3.385 -16.656 13.289 1 62.81 183 LEU A CA 1
ATOM 1476 C C . LEU A 1 183 ? 3.266 -15.281 12.648 1 62.81 183 LEU A C 1
ATOM 1478 O O . LEU A 1 183 ? 4.246 -14.742 12.133 1 62.81 183 LEU A O 1
ATOM 1482 N N . LEU A 1 184 ? 2.117 -14.852 12.727 1 55.56 184 LEU A N 1
ATOM 1483 C CA . LEU A 1 184 ? 1.862 -13.547 12.133 1 55.56 184 LEU A CA 1
ATOM 1484 C C . LEU A 1 184 ? 2.219 -12.43 13.102 1 55.56 184 LEU A C 1
ATOM 1486 O O . LEU A 1 184 ? 2.531 -11.312 12.688 1 55.56 184 LEU A O 1
ATOM 1490 N N . MET A 1 185 ? 2.014 -12.734 14.414 1 48.59 185 MET A N 1
ATOM 1491 C CA . MET A 1 185 ? 2.295 -11.711 15.422 1 48.59 185 MET A CA 1
ATOM 1492 C C . MET A 1 185 ? 3.779 -11.688 15.773 1 48.59 185 MET A C 1
ATOM 1494 O O . MET A 1 185 ? 4.434 -12.734 15.812 1 48.59 185 MET A O 1
ATOM 1498 N N . THR A 1 186 ? 4.645 -10.883 15.281 1 43.19 186 THR A N 1
ATOM 1499 C CA . THR A 1 186 ? 6.023 -10.734 15.727 1 43.19 186 THR A CA 1
ATOM 1500 C C . THR A 1 186 ? 6.133 -10.961 17.234 1 43.19 186 THR A C 1
ATOM 1502 O O . THR A 1 186 ? 5.375 -10.375 18.016 1 43.19 186 THR A O 1
ATOM 1505 N N . PRO A 1 187 ? 6.898 -11.992 17.672 1 38.28 187 PRO A N 1
ATOM 1506 C CA . PRO A 1 187 ? 7.191 -12.055 19.109 1 38.28 187 PRO A CA 1
ATOM 1507 C C . PRO A 1 187 ? 7.613 -10.703 19.688 1 38.28 187 PRO A C 1
ATOM 1509 O O . PRO A 1 187 ? 8.148 -9.859 18.953 1 38.28 187 PRO A O 1
ATOM 1512 N N . ASP A 1 188 ? 6.871 -10.172 20.594 1 34.09 188 ASP A N 1
ATOM 1513 C CA . ASP A 1 188 ? 7.473 -9.148 21.438 1 34.09 188 ASP A CA 1
ATOM 1514 C C . ASP A 1 188 ? 8.938 -9.461 21.719 1 34.09 188 ASP A C 1
ATOM 1516 O O . ASP A 1 188 ? 9.273 -10.586 22.109 1 34.09 188 ASP A O 1
ATOM 1520 N N . PRO A 1 189 ? 9.875 -8.781 21.031 1 31.48 189 PRO A N 1
ATOM 1521 C CA . PRO A 1 189 ? 11.258 -9.094 21.391 1 31.48 189 PRO A CA 1
ATOM 1522 C C . PRO A 1 189 ? 11.43 -9.391 22.875 1 31.48 189 PRO A C 1
ATOM 1524 O O . PRO A 1 189 ? 12.305 -10.172 23.266 1 31.48 189 PRO A O 1
ATOM 1527 N N . ASP A 1 190 ? 10.711 -8.672 23.688 1 31.97 190 ASP A N 1
ATOM 1528 C CA . ASP A 1 190 ? 11.102 -8.672 25.094 1 31.97 190 ASP A CA 1
ATOM 1529 C C . ASP A 1 190 ? 10.898 -10.047 25.719 1 31.97 190 ASP A C 1
ATOM 1531 O O . ASP A 1 190 ? 11.125 -10.227 26.922 1 31.97 190 ASP A O 1
ATOM 1535 N N . THR A 1 191 ? 10.242 -10.977 25.109 1 32.81 191 THR A N 1
ATOM 1536 C CA . THR A 1 191 ? 10.273 -12.188 25.906 1 32.81 191 THR A CA 1
ATOM 1537 C C . THR A 1 191 ? 11.68 -12.789 25.938 1 32.81 191 THR A C 1
ATOM 1539 O O . THR A 1 191 ? 11.883 -13.875 26.469 1 32.81 191 THR A O 1
ATOM 1542 N N . ALA A 1 192 ? 12.602 -12.312 25.141 1 32.88 192 ALA A N 1
ATOM 1543 C CA . ALA A 1 192 ? 13.914 -12.922 25.328 1 32.88 192 ALA A CA 1
ATOM 1544 C C . ALA A 1 192 ? 14.523 -12.547 26.672 1 32.88 192 ALA A C 1
ATOM 1546 O O . ALA A 1 192 ? 15.609 -13.016 27.031 1 32.88 192 ALA A O 1
ATOM 1547 N N . ALA A 1 193 ? 14.086 -11.461 27.328 1 34.22 193 ALA A N 1
ATOM 1548 C CA . ALA A 1 193 ? 14.938 -11.102 28.453 1 34.22 193 ALA A CA 1
ATOM 1549 C C . ALA A 1 193 ? 14.859 -12.141 29.562 1 34.22 193 ALA A C 1
ATOM 1551 O O . ALA A 1 193 ? 15.602 -12.062 30.547 1 34.22 193 ALA A O 1
ATOM 1552 N N . GLY A 1 194 ? 13.742 -12.906 29.547 1 27.11 194 GLY A N 1
ATOM 1553 C CA . GLY A 1 194 ? 13.695 -13.578 30.828 1 27.11 194 GLY A CA 1
ATOM 1554 C C . GLY A 1 194 ? 14.688 -14.719 30.953 1 27.11 194 GLY A C 1
ATOM 1555 O O . GLY A 1 194 ? 14.789 -15.352 32 1 27.11 194 GLY A O 1
ATOM 1556 N N . GLN A 1 195 ? 15.164 -15.266 29.797 1 27.91 195 GLN A N 1
ATOM 1557 C CA . GLN A 1 195 ? 15.758 -16.5 30.281 1 27.91 195 GLN A CA 1
ATOM 1558 C C . GLN A 1 195 ? 17.188 -16.281 30.75 1 27.91 195 GLN A C 1
ATOM 1560 O O . GLN A 1 195 ? 17.906 -17.234 31.047 1 27.91 195 GLN A O 1
ATOM 1565 N N . GLY A 1 196 ? 17.688 -14.977 30.75 1 27.05 196 GLY A N 1
ATOM 1566 C CA . GLY A 1 196 ? 19.031 -15.031 31.297 1 27.05 196 GLY A CA 1
ATOM 1567 C C . GLY A 1 196 ? 19.047 -15.281 32.812 1 27.05 196 GLY A C 1
ATOM 1568 O O . GLY A 1 196 ? 20.094 -15.172 33.438 1 27.05 196 GLY A O 1
ATOM 1569 N N . GLY A 1 197 ? 18.062 -15.969 33.5 1 22.48 197 GLY A N 1
ATOM 1570 C CA . GLY A 1 197 ? 18.609 -16.438 34.75 1 22.48 197 GLY A CA 1
ATOM 1571 C C . GLY A 1 197 ? 19.578 -17.594 34.594 1 22.48 197 GLY A C 1
ATOM 1572 O O . GLY A 1 197 ? 19.609 -18.234 33.531 1 22.48 197 GLY A O 1
ATOM 1573 N N . MET B 1 1 ? -2.674 0.775 -33.219 1 49.78 1 MET B N 1
ATOM 1574 C CA . MET B 1 1 ? -2.064 1.817 -32.406 1 49.78 1 MET B CA 1
ATOM 1575 C C . MET B 1 1 ? -0.586 1.528 -32.156 1 49.78 1 MET B C 1
ATOM 1577 O O . MET B 1 1 ? -0.186 0.368 -32.062 1 49.78 1 MET B O 1
ATOM 1581 N N . PRO B 1 2 ? 0.218 2.562 -32.406 1 60.19 2 PRO B N 1
ATOM 1582 C CA . PRO B 1 2 ? 1.643 2.279 -32.219 1 60.19 2 PRO B CA 1
ATOM 1583 C C . PRO B 1 2 ? 1.955 1.722 -30.812 1 60.19 2 PRO B C 1
ATOM 1585 O O . PRO B 1 2 ? 1.235 2.008 -29.859 1 60.19 2 PRO B O 1
ATOM 1588 N N . ALA B 1 3 ? 2.871 0.743 -30.812 1 64.44 3 ALA B N 1
ATOM 1589 C CA . ALA B 1 3 ? 3.277 0.058 -29.578 1 64.44 3 ALA B CA 1
ATOM 1590 C C . ALA B 1 3 ? 3.465 1.05 -28.438 1 64.44 3 ALA B C 1
ATOM 1592 O O . ALA B 1 3 ? 3.086 0.77 -27.297 1 64.44 3 ALA B O 1
ATOM 1593 N N . SER B 1 4 ? 3.943 2.213 -28.734 1 69.88 4 SER B N 1
ATOM 1594 C CA . SER B 1 4 ? 4.207 3.229 -27.734 1 69.88 4 SER B CA 1
ATOM 1595 C C . SER B 1 4 ? 2.912 3.77 -27.141 1 69.88 4 SER B C 1
ATOM 1597 O O . SER B 1 4 ? 2.828 4.008 -25.922 1 69.88 4 SER B O 1
ATOM 1599 N N . ALA B 1 5 ? 1.924 3.938 -28.047 1 69.81 5 ALA B N 1
ATOM 1600 C CA . ALA B 1 5 ? 0.633 4.453 -27.609 1 69.81 5 ALA B CA 1
ATOM 1601 C C . ALA B 1 5 ? -0.07 3.447 -26.688 1 69.81 5 ALA B C 1
ATOM 1603 O O . ALA B 1 5 ? -0.668 3.828 -25.688 1 69.81 5 ALA B O 1
ATOM 1604 N N . MET B 1 6 ? 0.12 2.217 -27.031 1 72.25 6 MET B N 1
ATOM 1605 C CA . MET B 1 6 ? -0.51 1.164 -26.234 1 72.25 6 MET B CA 1
ATOM 1606 C C . MET B 1 6 ? 0.13 1.063 -24.859 1 72.25 6 MET B C 1
ATOM 1608 O O . MET B 1 6 ? -0.56 0.831 -23.859 1 72.25 6 MET B O 1
ATOM 1612 N N . THR B 1 7 ? 1.409 1.236 -24.875 1 75.94 7 THR B N 1
ATOM 1613 C CA . THR B 1 7 ? 2.145 1.195 -23.625 1 75.94 7 THR B CA 1
ATOM 1614 C C . THR B 1 7 ? 1.671 2.303 -22.688 1 75.94 7 THR B C 1
ATOM 1616 O O . THR B 1 7 ? 1.412 2.055 -21.5 1 75.94 7 THR B O 1
ATOM 1619 N N . ARG B 1 8 ? 1.525 3.455 -23.297 1 75.81 8 ARG B N 1
ATOM 1620 C CA . ARG B 1 8 ? 1.113 4.609 -22.5 1 75.81 8 ARG B CA 1
ATOM 1621 C C . ARG B 1 8 ? -0.305 4.434 -21.969 1 75.81 8 ARG B C 1
ATOM 1623 O O . ARG B 1 8 ? -0.619 4.879 -20.875 1 75.81 8 ARG B O 1
ATOM 1630 N N . ASP B 1 9 ? -1.004 3.678 -22.641 1 89.62 9 ASP B N 1
ATOM 1631 C CA . ASP B 1 9 ? -2.385 3.445 -22.234 1 89.62 9 ASP B CA 1
ATOM 1632 C C . ASP B 1 9 ? -2.447 2.525 -21.016 1 89.62 9 ASP B C 1
ATOM 1634 O O . ASP B 1 9 ? -3.244 2.748 -20.109 1 89.62 9 ASP B O 1
ATOM 1638 N N . TYR B 1 10 ? -1.512 1.61 -20.984 1 94.38 10 TYR B N 1
ATOM 1639 C CA . TYR B 1 10 ? -1.548 0.674 -19.875 1 94.38 10 TYR B CA 1
ATOM 1640 C C . TYR B 1 10 ? -1.037 1.331 -18.594 1 94.38 10 TYR B C 1
ATOM 1642 O O . TYR B 1 10 ? -1.541 1.055 -17.5 1 94.38 10 TYR B O 1
ATOM 1650 N N . GLU B 1 11 ? -0.055 2.195 -18.734 1 95.5 11 GLU B N 1
ATOM 1651 C CA . GLU B 1 11 ? 0.447 2.906 -17.562 1 95.5 11 GLU B CA 1
ATOM 1652 C C . GLU B 1 11 ? -0.623 3.822 -16.969 1 95.5 11 GLU B C 1
ATOM 1654 O O . GLU B 1 11 ? -0.771 3.908 -15.75 1 95.5 11 GLU B O 1
ATOM 1659 N N . ARG B 1 12 ? -1.312 4.418 -17.844 1 95.25 12 ARG B N 1
ATOM 1660 C CA . ARG B 1 12 ? -2.43 5.246 -17.406 1 95.25 12 ARG B CA 1
ATOM 1661 C C . ARG B 1 12 ? -3.48 4.414 -16.688 1 95.25 12 ARG B C 1
ATOM 1663 O O . ARG B 1 12 ? -3.957 4.805 -15.617 1 95.25 12 ARG B O 1
ATOM 1670 N N . LEU B 1 13 ? -3.859 3.33 -17.266 1 95.62 13 LEU B N 1
ATOM 1671 C CA . LEU B 1 13 ? -4.84 2.451 -16.641 1 95.62 13 LEU B CA 1
ATOM 1672 C C . LEU B 1 13 ? -4.348 1.98 -15.273 1 95.62 13 LEU B C 1
ATOM 1674 O O . LEU B 1 13 ? -5.125 1.922 -14.312 1 95.62 13 LEU B O 1
ATOM 1678 N N . ALA B 1 14 ? -3.074 1.698 -15.18 1 97.62 14 ALA B N 1
ATOM 1679 C CA . ALA B 1 14 ? -2.49 1.225 -13.93 1 97.62 14 ALA B CA 1
ATOM 1680 C C . ALA B 1 14 ? -2.604 2.283 -12.836 1 97.62 14 ALA B C 1
ATOM 1682 O O . ALA B 1 14 ? -2.92 1.968 -11.688 1 97.62 14 ALA B O 1
ATOM 1683 N N . PHE B 1 15 ? -2.385 3.49 -13.234 1 97.62 15 PHE B N 1
ATOM 1684 C CA . PHE B 1 15 ? -2.521 4.586 -12.289 1 97.62 15 PHE B CA 1
ATOM 1685 C C . PHE B 1 15 ? -3.977 4.773 -11.875 1 97.62 15 PHE B C 1
ATOM 1687 O O . PHE B 1 15 ? -4.297 4.793 -10.688 1 97.62 15 PHE B O 1
ATOM 1694 N N . LEU B 1 16 ? -4.801 4.855 -12.836 1 97.44 16 LEU B N 1
ATOM 1695 C CA . LEU B 1 16 ? -6.199 5.188 -12.594 1 97.44 16 LEU B CA 1
ATOM 1696 C C . LEU B 1 16 ? -6.867 4.117 -11.734 1 97.44 16 LEU B C 1
ATOM 1698 O O . LEU B 1 16 ? -7.703 4.434 -10.883 1 97.44 16 LEU B O 1
ATOM 1702 N N . HIS B 1 17 ? -6.453 2.871 -11.898 1 97.5 17 HIS B N 1
ATOM 1703 C CA . HIS B 1 17 ? -7.152 1.773 -11.242 1 97.5 17 HIS B CA 1
ATOM 1704 C C . HIS B 1 17 ? -6.301 1.157 -10.141 1 97.5 17 HIS B C 1
ATOM 1706 O O . HIS B 1 17 ? -6.52 0.009 -9.75 1 97.5 17 HIS B O 1
ATOM 1712 N N . ALA B 1 18 ? -5.324 1.926 -9.703 1 98.25 18 ALA B N 1
ATOM 1713 C CA . ALA B 1 18 ? -4.492 1.462 -8.602 1 98.25 18 ALA B CA 1
ATOM 1714 C C . ALA B 1 18 ? -5.348 1.028 -7.41 1 98.25 18 ALA B C 1
ATOM 1716 O O . ALA B 1 18 ? -6.383 1.633 -7.133 1 98.25 18 ALA B O 1
ATOM 1717 N N . PRO B 1 19 ? -4.879 0.004 -6.641 1 97.94 19 PRO B N 1
ATOM 1718 C CA . PRO B 1 19 ? -5.68 -0.511 -5.531 1 97.94 19 PRO B CA 1
ATOM 1719 C C . PRO B 1 19 ? -5.766 0.469 -4.363 1 97.94 19 PRO B C 1
ATOM 1721 O O . PRO B 1 19 ? -6.703 0.403 -3.562 1 97.94 19 PRO B O 1
ATOM 1724 N N . ASP B 1 20 ? -4.801 1.31 -4.199 1 98 20 ASP B N 1
ATOM 1725 C CA . ASP B 1 20 ? -4.832 2.367 -3.193 1 98 20 ASP B CA 1
ATOM 1726 C C . ASP B 1 20 ? -5.137 3.721 -3.828 1 98 20 ASP B C 1
ATOM 1728 O O . ASP B 1 20 ? -4.93 3.912 -5.027 1 98 20 ASP B O 1
ATOM 1732 N N . ALA B 1 21 ? -5.68 4.621 -2.961 1 98.69 21 ALA B N 1
ATOM 1733 C CA . ALA B 1 21 ? -5.762 5.996 -3.441 1 98.69 21 ALA B CA 1
ATOM 1734 C C . ALA B 1 21 ? -4.379 6.539 -3.791 1 98.69 21 ALA B C 1
ATOM 1736 O O . ALA B 1 21 ? -3.498 6.613 -2.93 1 98.69 21 ALA B O 1
ATOM 1737 N N . THR B 1 22 ? -4.211 6.902 -5.039 1 98.81 22 THR B N 1
ATOM 1738 C CA . THR B 1 22 ? -2.904 7.328 -5.535 1 98.81 22 THR B CA 1
ATOM 1739 C C . THR B 1 22 ? -2.979 8.742 -6.102 1 98.81 22 THR B C 1
ATOM 1741 O O . THR B 1 22 ? -3.889 9.062 -6.867 1 98.81 22 THR B O 1
ATOM 1744 N N . LEU B 1 23 ? -2.033 9.562 -5.711 1 98.81 23 LEU B N 1
ATOM 1745 C CA . LEU B 1 23 ? -1.945 10.953 -6.145 1 98.81 23 LEU B CA 1
ATOM 1746 C C . LEU B 1 23 ? -0.554 11.266 -6.684 1 98.81 23 LEU B C 1
ATOM 1748 O O . LEU B 1 23 ? 0.448 10.805 -6.141 1 98.81 23 LEU B O 1
ATOM 1752 N N . ILE B 1 24 ? -0.507 12.055 -7.766 1 98.69 24 ILE B N 1
ATOM 1753 C CA . ILE B 1 24 ? 0.732 12.75 -8.094 1 98.69 24 ILE B CA 1
ATOM 1754 C C . ILE B 1 24 ? 0.61 14.227 -7.73 1 98.69 24 ILE B C 1
ATOM 1756 O O . ILE B 1 24 ? -0.353 14.891 -8.117 1 98.69 24 ILE B O 1
ATOM 1760 N N . LEU B 1 25 ? 1.56 14.664 -6.93 1 98.5 25 LEU B N 1
ATOM 1761 C CA . LEU B 1 25 ? 1.559 16.031 -6.402 1 98.5 25 LEU B CA 1
ATOM 1762 C C . LEU B 1 25 ? 2.707 16.844 -6.992 1 98.5 25 LEU B C 1
ATOM 1764 O O . LEU B 1 25 ? 3.822 16.328 -7.137 1 98.5 25 LEU B O 1
ATOM 1768 N N . LYS B 1 26 ? 2.408 18.016 -7.355 1 98.38 26 LYS B N 1
ATOM 1769 C CA . LYS B 1 26 ? 3.412 19.031 -7.637 1 98.38 26 LYS B CA 1
ATOM 1770 C C . L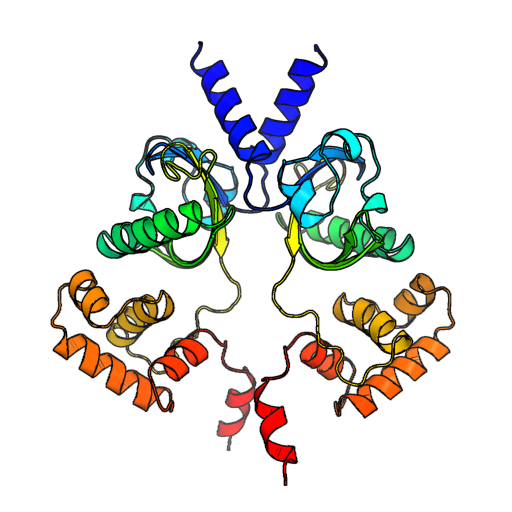YS B 1 26 ? 3.387 20.125 -6.578 1 98.38 26 LYS B C 1
ATOM 1772 O O . LYS B 1 26 ? 2.414 20.875 -6.477 1 98.38 26 LYS B O 1
ATOM 1777 N N . ASP B 1 27 ? 4.461 20.266 -5.793 1 97.94 27 ASP B N 1
ATOM 1778 C CA . ASP B 1 27 ? 4.504 21.219 -4.695 1 97.94 27 ASP B CA 1
ATOM 1779 C C . ASP B 1 27 ? 3.264 21.094 -3.811 1 97.94 27 ASP B C 1
ATOM 1781 O O . ASP B 1 27 ? 2.643 22.109 -3.463 1 97.94 27 ASP B O 1
ATOM 1785 N N . ARG B 1 28 ? 2.84 19.844 -3.578 1 98.06 28 ARG B N 1
ATOM 1786 C CA . ARG B 1 28 ? 1.766 19.406 -2.689 1 98.06 28 ARG B CA 1
ATOM 1787 C C . ARG B 1 28 ? 0.409 19.891 -3.201 1 98.06 28 ARG B C 1
ATOM 1789 O O . ARG B 1 28 ? -0.523 20.078 -2.416 1 98.06 28 ARG B O 1
ATOM 1796 N N . VAL B 1 29 ? 0.394 20.172 -4.5 1 98.75 29 VAL B N 1
ATOM 1797 C CA . VAL B 1 29 ? -0.857 20.344 -5.23 1 98.75 29 VAL B CA 1
ATOM 1798 C C . VAL B 1 29 ? -1.16 19.078 -6.035 1 98.75 29 VAL B C 1
ATOM 1800 O O . VAL B 1 29 ? -0.28 18.547 -6.711 1 98.75 29 VAL B O 1
ATOM 1803 N N . ILE B 1 30 ? -2.41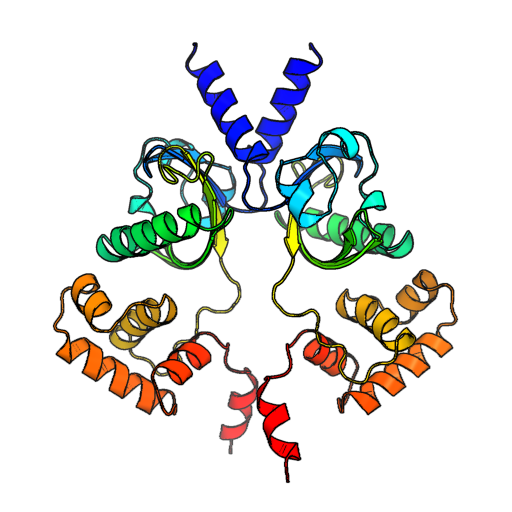2 18.641 -5.98 1 98.75 30 ILE B N 1
ATOM 1804 C CA . ILE B 1 30 ? -2.803 17.406 -6.625 1 98.75 30 ILE B CA 1
ATOM 1805 C C . ILE B 1 30 ? -2.904 17.609 -8.133 1 98.75 30 ILE B C 1
ATOM 1807 O O . ILE B 1 30 ? -3.793 18.312 -8.609 1 98.75 30 ILE B O 1
ATOM 1811 N N . LEU B 1 31 ? -2.021 17.016 -8.891 1 98.5 31 LEU B N 1
ATOM 1812 C CA . LEU B 1 31 ? -2.072 17.078 -10.352 1 98.5 31 LEU B CA 1
ATOM 1813 C C . LEU B 1 31 ? -3.059 16.062 -10.914 1 98.5 31 LEU B C 1
ATOM 1815 O O . LEU B 1 31 ? -3.865 16.391 -11.781 1 98.5 31 LEU B O 1
ATOM 1819 N N . ARG B 1 32 ? -2.949 14.828 -10.453 1 98.38 32 ARG B N 1
ATOM 1820 C CA . ARG B 1 32 ? -3.822 13.719 -10.828 1 98.38 32 ARG B CA 1
ATOM 1821 C C . ARG B 1 32 ? -4.133 12.836 -9.625 1 98.38 32 ARG B C 1
ATOM 1823 O O . ARG B 1 32 ? -3.346 12.758 -8.688 1 98.38 32 ARG B O 1
ATOM 1830 N N . ALA B 1 33 ? -5.262 12.227 -9.695 1 98.69 33 ALA B N 1
ATOM 1831 C CA . ALA B 1 33 ? -5.715 11.312 -8.656 1 98.69 33 ALA B CA 1
ATOM 1832 C C . ALA B 1 33 ? -6.312 10.047 -9.258 1 98.69 33 ALA B C 1
ATOM 1834 O O . ALA B 1 33 ? -6.984 10.094 -10.289 1 98.69 33 ALA B O 1
ATOM 1835 N N . SER B 1 34 ? -6.02 8.953 -8.617 1 98.38 34 SER B N 1
ATOM 1836 C CA . SER B 1 34 ? -6.613 7.695 -9.047 1 98.38 34 SER B CA 1
ATOM 1837 C C . SER B 1 34 ? -8.094 7.625 -8.672 1 98.38 34 SER B C 1
ATOM 1839 O O . SER B 1 34 ? -8.586 8.453 -7.91 1 98.38 34 SER B O 1
ATOM 1841 N N . LEU B 1 35 ? -8.734 6.629 -9.18 1 97.94 35 LEU B N 1
ATOM 1842 C CA . LEU B 1 35 ? -10.172 6.492 -8.969 1 97.94 35 LEU B CA 1
ATOM 1843 C C . LEU B 1 35 ? -10.469 6.094 -7.527 1 97.94 35 LEU B C 1
ATOM 1845 O O . LEU B 1 35 ? -11.531 6.43 -6.996 1 97.94 35 LEU B O 1
ATOM 1849 N N . ARG B 1 36 ? -9.562 5.516 -6.898 1 98.12 36 ARG B N 1
ATOM 1850 C CA . ARG B 1 36 ? -9.766 4.988 -5.551 1 98.12 36 ARG B CA 1
ATOM 1851 C C . ARG B 1 36 ? -9.922 6.117 -4.539 1 98.12 36 ARG B C 1
ATOM 1853 O O . ARG B 1 36 ? -10.383 5.895 -3.42 1 98.12 36 ARG B O 1
ATOM 1860 N N . VAL B 1 37 ? -9.664 7.375 -4.871 1 98.69 37 VAL B N 1
ATOM 1861 C CA . VAL B 1 37 ? -9.805 8.492 -3.939 1 98.69 37 VAL B CA 1
ATOM 1862 C C . VAL B 1 37 ? -11.266 8.648 -3.537 1 98.69 37 VAL B C 1
ATOM 1864 O O . VAL B 1 37 ? -11.57 9.141 -2.447 1 98.69 37 VAL B O 1
ATOM 1867 N N . LEU B 1 38 ? -12.117 8.242 -4.406 1 98.5 38 LEU B N 1
ATOM 1868 C CA . LEU B 1 38 ? -13.539 8.336 -4.082 1 98.5 38 LEU B CA 1
ATOM 1869 C C . LEU B 1 38 ? -13.883 7.461 -2.885 1 98.5 38 LEU B C 1
ATOM 1871 O O . LEU B 1 38 ? -14.516 7.926 -1.932 1 98.5 38 LEU B O 1
ATOM 1875 N N . GLU B 1 39 ? -13.508 6.211 -2.891 1 96.5 39 GLU B N 1
ATOM 1876 C CA . GLU B 1 39 ? -13.82 5.285 -1.804 1 96.5 39 GLU B CA 1
ATOM 1877 C C . GLU B 1 39 ? -13.031 5.637 -0.542 1 96.5 39 GLU B C 1
ATOM 1879 O O . GLU B 1 39 ? -13.555 5.535 0.569 1 96.5 39 GLU B O 1
ATOM 1884 N N . VAL B 1 40 ? -11.859 6.098 -0.704 1 97.25 40 VAL B N 1
ATOM 1885 C CA . VAL B 1 40 ? -10.961 6.281 0.434 1 97.25 40 VAL B CA 1
ATOM 1886 C C . VAL B 1 40 ? -11.234 7.633 1.092 1 97.25 40 VAL B C 1
ATOM 1888 O O . VAL B 1 40 ? -11.297 7.73 2.32 1 97.25 40 VAL B O 1
ATOM 1891 N N . PHE B 1 41 ? -11.469 8.672 0.285 1 97.44 41 PHE B N 1
ATOM 1892 C CA . PHE B 1 41 ? -11.547 10.023 0.836 1 97.44 41 PHE B CA 1
ATOM 1893 C C . PHE B 1 41 ? -12.922 10.625 0.604 1 97.44 41 PHE B C 1
ATOM 1895 O O . PHE B 1 41 ? -13.273 11.641 1.217 1 97.44 41 PHE B O 1
ATOM 1902 N N . GLY B 1 42 ? -13.711 10.047 -0.343 1 97.81 42 GLY B N 1
ATOM 1903 C CA . GLY B 1 42 ? -15.031 10.57 -0.647 1 97.81 42 GLY B CA 1
ATOM 1904 C C . GLY B 1 42 ? -15.016 11.609 -1.751 1 97.81 42 GLY B C 1
ATOM 1905 O O . GLY B 1 42 ? -16.062 12.141 -2.125 1 97.81 42 GLY B O 1
ATOM 1906 N N . TRP B 1 43 ? -13.852 11.961 -2.314 1 98.38 43 TRP B N 1
ATOM 1907 C CA . TRP B 1 43 ? -13.695 12.938 -3.387 1 98.38 43 TRP B CA 1
ATOM 1908 C C . TRP B 1 43 ? -13.57 12.25 -4.738 1 98.38 43 TRP B C 1
ATOM 1910 O O . TRP B 1 43 ? -12.969 11.18 -4.844 1 98.38 43 TRP B O 1
ATOM 1920 N N . THR B 1 44 ? -14.094 12.867 -5.781 1 98.5 44 THR B N 1
ATOM 1921 C CA . THR B 1 44 ? -13.766 12.414 -7.129 1 98.5 44 THR B CA 1
ATOM 1922 C C . THR B 1 44 ? -12.43 12.992 -7.586 1 98.5 44 THR B C 1
ATOM 1924 O O . THR B 1 44 ? -11.992 14.031 -7.082 1 98.5 44 THR B O 1
ATOM 1927 N N . PRO B 1 45 ? -11.82 12.344 -8.547 1 98.56 45 PRO B N 1
ATOM 1928 C CA . PRO B 1 45 ? -10.586 12.922 -9.086 1 98.56 45 PRO B CA 1
ATOM 1929 C C . PRO B 1 45 ? -10.781 14.344 -9.602 1 98.56 45 PRO B C 1
ATOM 1931 O O . PRO B 1 45 ? -9.969 15.227 -9.328 1 98.56 45 PRO B O 1
ATOM 1934 N N . ALA B 1 46 ? -11.812 14.594 -10.25 1 98.19 46 ALA B N 1
ATOM 1935 C CA . ALA B 1 46 ? -12.086 15.906 -10.82 1 98.19 46 ALA B CA 1
ATOM 1936 C C . ALA B 1 46 ? -12.172 16.969 -9.734 1 98.19 46 ALA B C 1
ATOM 1938 O O . ALA B 1 46 ? -11.734 18.109 -9.93 1 98.19 46 ALA B O 1
ATOM 1939 N N . GLU B 1 47 ? -12.711 16.594 -8.594 1 98.5 47 GLU B N 1
ATOM 1940 C CA . GLU B 1 47 ? -12.852 17.531 -7.484 1 98.5 47 GLU B CA 1
ATOM 1941 C C . GLU B 1 47 ? -11.508 17.812 -6.824 1 98.5 47 GLU B C 1
ATOM 1943 O O . GLU B 1 47 ? -11.273 18.922 -6.324 1 98.5 47 GLU B O 1
ATOM 1948 N N . LEU B 1 48 ? -10.602 16.859 -6.824 1 98.38 48 LEU B N 1
ATOM 1949 C CA . LEU B 1 48 ? -9.344 16.953 -6.086 1 98.38 48 LEU B CA 1
ATOM 1950 C C . LEU B 1 48 ? -8.273 17.641 -6.926 1 98.38 48 LEU B C 1
ATOM 1952 O O . LEU B 1 48 ? -7.438 18.375 -6.398 1 98.38 48 LEU B O 1
ATOM 1956 N N . GLU B 1 49 ? -8.258 17.344 -8.195 1 98.31 49 GLU B N 1
ATOM 1957 C CA . GLU B 1 49 ? -7.18 17.812 -9.062 1 98.31 49 GLU B CA 1
ATOM 1958 C C . GLU B 1 49 ? -7.145 19.344 -9.109 1 98.31 49 GLU B C 1
ATOM 1960 O O . GLU B 1 49 ? -8.188 19.984 -9.273 1 98.31 49 GLU B O 1
ATOM 1965 N N . GLY B 1 50 ? -5.984 19.844 -8.844 1 98 50 GLY B N 1
ATOM 1966 C CA . GLY B 1 50 ? -5.789 21.281 -8.781 1 98 50 GLY B CA 1
ATOM 1967 C C . GLY B 1 50 ? -5.805 21.828 -7.371 1 98 50 GLY B C 1
ATOM 1968 O O . GLY B 1 50 ? -5.395 22.969 -7.137 1 98 50 GLY B O 1
ATOM 1969 N N . GLN B 1 51 ? -6.273 21.047 -6.422 1 98.31 51 GLN B N 1
ATOM 1970 C CA . GLN B 1 51 ? -6.355 21.469 -5.027 1 98.31 51 GLN B CA 1
ATOM 1971 C C . GLN B 1 51 ? -5.074 21.141 -4.273 1 98.31 51 GLN B C 1
ATOM 1973 O O . GLN B 1 51 ? -4.359 20.203 -4.645 1 98.31 51 GLN B O 1
ATOM 1978 N N . SER B 1 52 ? -4.809 21.922 -3.248 1 98.44 52 SER B N 1
ATOM 1979 C CA . SER B 1 52 ? -3.777 21.547 -2.287 1 98.44 52 SER B CA 1
ATOM 1980 C C . SER B 1 52 ? -4.168 20.281 -1.527 1 98.44 52 SER B C 1
ATOM 1982 O O . SER B 1 52 ? -5.328 20.125 -1.143 1 98.44 52 SER B O 1
ATOM 1984 N N . ILE B 1 53 ? -3.219 19.438 -1.266 1 98.31 53 ILE B N 1
ATOM 1985 C CA . ILE B 1 53 ? -3.494 18.203 -0.521 1 98.31 53 ILE B CA 1
ATOM 1986 C C . ILE B 1 53 ? -3.889 18.547 0.913 1 98.31 53 ILE B C 1
ATOM 1988 O O . ILE B 1 53 ? -4.395 17.703 1.646 1 98.31 53 ILE B O 1
ATOM 1992 N N . ARG B 1 54 ? -3.66 19.812 1.361 1 95.56 54 ARG B N 1
ATOM 1993 C CA . ARG B 1 54 ? -4.16 20.281 2.652 1 95.56 54 ARG B CA 1
ATOM 1994 C C . ARG B 1 54 ? -5.613 19.859 2.854 1 95.56 54 ARG B C 1
ATOM 1996 O O . ARG B 1 54 ? -6.031 19.562 3.975 1 95.56 54 ARG B O 1
ATOM 2003 N N . LEU B 1 55 ? -6.285 19.75 1.791 1 95.81 55 LEU B N 1
ATOM 2004 C CA . LEU B 1 55 ? -7.699 19.391 1.787 1 95.81 55 LEU B CA 1
ATOM 2005 C C . LEU B 1 55 ? -7.922 18.047 2.482 1 95.81 55 LEU B C 1
ATOM 2007 O O . LEU B 1 55 ? -8.992 17.797 3.047 1 95.81 55 LEU B O 1
ATOM 2011 N N . LEU B 1 56 ? -6.977 17.188 2.484 1 96.81 56 LEU B N 1
ATOM 2012 C CA . LEU B 1 56 ? -7.113 15.836 2.998 1 96.81 56 LEU B CA 1
ATOM 2013 C C . LEU B 1 56 ? -6.531 15.727 4.402 1 96.81 56 LEU B C 1
ATOM 2015 O O . LEU B 1 56 ? -6.488 14.633 4.977 1 96.81 56 LEU B O 1
ATOM 2019 N N . TYR B 1 57 ? -6.051 16.797 4.898 1 88.94 57 TYR B N 1
ATOM 2020 C CA . TYR B 1 57 ? -5.523 16.812 6.258 1 88.94 57 TYR B CA 1
ATOM 2021 C C . TYR B 1 57 ? -6.559 17.359 7.238 1 88.94 57 TYR B C 1
ATOM 2023 O O . TYR B 1 57 ? -7.32 18.266 6.906 1 88.94 57 TYR B O 1
ATOM 2031 N N . PRO B 1 58 ? -6.512 16.812 8.422 1 78.69 58 PRO B N 1
ATOM 2032 C CA . PRO B 1 58 ? -7.453 17.312 9.422 1 78.69 58 PRO B CA 1
ATOM 2033 C C . PRO B 1 58 ? -7.238 18.797 9.734 1 78.69 58 PRO B C 1
ATOM 2035 O O . PRO B 1 58 ? -8.203 19.531 9.969 1 78.69 58 PRO B O 1
ATOM 2038 N N . GLY B 1 59 ? -5.957 19.188 9.758 1 71.94 59 GLY B N 1
ATOM 2039 C CA . GLY B 1 59 ? -5.672 20.562 10.125 1 71.94 59 GLY B CA 1
ATOM 2040 C C . GLY B 1 59 ? -4.41 21.109 9.477 1 71.94 59 GLY B C 1
ATOM 2041 O O . GLY B 1 59 ? -3.668 20.359 8.836 1 71.94 59 GLY B O 1
ATOM 2042 N N . GLN B 1 60 ? -4.215 22.438 9.57 1 81.44 60 GLN B N 1
ATOM 2043 C CA . GLN B 1 60 ? -3.061 23.125 8.992 1 81.44 60 GLN B CA 1
ATOM 2044 C C . GLN B 1 60 ? -1.762 22.625 9.633 1 81.44 60 GLN B C 1
ATOM 2046 O O . GLN B 1 60 ? -0.755 22.453 8.938 1 81.44 60 GLN B O 1
ATOM 2051 N N . SER B 1 61 ? -1.827 22.406 10.867 1 72.38 61 SER B N 1
ATOM 2052 C CA . SER B 1 61 ? -0.63 21.984 11.578 1 72.38 61 SER B CA 1
ATOM 2053 C C . SER B 1 61 ? -0.189 20.594 11.133 1 72.38 61 SER B C 1
ATOM 2055 O O . SER B 1 61 ? 0.994 20.359 10.875 1 72.38 61 SER B O 1
ATOM 2057 N N . ASP B 1 62 ? -1.165 19.672 11.039 1 73.69 62 ASP B N 1
ATOM 2058 C CA . ASP B 1 62 ? -0.852 18.328 10.531 1 73.69 62 ASP B CA 1
ATOM 2059 C C . ASP B 1 62 ? -0.211 18.406 9.148 1 73.69 62 ASP B C 1
ATOM 2061 O O . ASP B 1 62 ? 0.804 17.766 8.891 1 73.69 62 ASP B O 1
ATOM 2065 N N . TYR B 1 63 ? -0.8 19.25 8.344 1 86.81 63 TYR B N 1
ATOM 2066 C CA . TYR B 1 63 ? -0.338 19.438 6.973 1 86.81 63 TYR B CA 1
ATOM 2067 C C . TYR B 1 63 ? 1.112 19.906 6.945 1 86.81 63 TYR B C 1
ATOM 2069 O O . TYR B 1 63 ? 1.934 19.359 6.211 1 86.81 63 TYR B O 1
ATOM 2077 N N . GLU B 1 64 ? 1.436 20.812 7.777 1 83.19 64 GLU B N 1
ATOM 2078 C CA . GLU B 1 64 ? 2.775 21.391 7.777 1 83.19 64 GLU B CA 1
ATOM 2079 C C . GLU B 1 64 ? 3.793 20.438 8.391 1 83.19 64 GLU B C 1
ATOM 2081 O O . GLU B 1 64 ? 4.848 20.188 7.809 1 83.19 64 GLU B O 1
ATOM 2086 N N . VAL B 1 65 ? 3.473 19.875 9.508 1 80 65 VAL B N 1
ATOM 2087 C CA . VAL B 1 65 ? 4.41 19.062 10.266 1 80 65 VAL B CA 1
ATOM 2088 C C . VAL B 1 65 ? 4.684 17.75 9.508 1 80 65 VAL B C 1
ATOM 2090 O O . VAL B 1 65 ? 5.84 17.375 9.32 1 80 65 VAL B O 1
ATOM 2093 N N . ILE B 1 66 ? 3.645 17.109 9.102 1 83.69 66 ILE B N 1
ATOM 2094 C CA . ILE B 1 66 ? 3.803 15.852 8.383 1 83.69 66 ILE B CA 1
ATOM 2095 C C . ILE B 1 66 ? 4.48 16.109 7.039 1 83.69 66 ILE B C 1
ATOM 2097 O O . ILE B 1 66 ? 5.324 15.32 6.605 1 83.69 66 ILE B O 1
ATOM 2101 N N . GLY B 1 67 ? 4.055 17.203 6.383 1 91.94 67 GLY B N 1
ATOM 2102 C CA . GLY B 1 67 ? 4.688 17.562 5.129 1 91.94 67 GLY B CA 1
ATOM 2103 C C . GLY B 1 67 ? 6.191 17.719 5.242 1 91.94 67 GLY B C 1
ATOM 2104 O O . GLY B 1 67 ? 6.941 17.25 4.391 1 91.94 67 GLY B O 1
ATOM 2105 N N . GLU B 1 68 ? 6.598 18.391 6.301 1 89.5 68 GLU B N 1
ATOM 2106 C CA . GLU B 1 68 ? 8.023 18.625 6.52 1 89.5 68 GLU B CA 1
ATOM 2107 C C . GLU B 1 68 ? 8.742 17.328 6.859 1 89.5 68 GLU B C 1
ATOM 2109 O O . GLU B 1 68 ? 9.844 17.078 6.363 1 89.5 68 GLU B O 1
ATOM 2114 N N . ARG B 1 69 ? 8.211 16.562 7.664 1 85.81 69 ARG B N 1
ATOM 2115 C CA . ARG B 1 69 ? 8.789 15.273 8.016 1 85.81 69 ARG B CA 1
ATOM 2116 C C . ARG B 1 69 ? 8.961 14.398 6.777 1 85.81 69 ARG B C 1
ATOM 2118 O O . ARG B 1 69 ? 10.023 13.805 6.578 1 85.81 69 ARG B O 1
ATOM 2125 N N . ALA B 1 70 ? 7.93 14.328 5.992 1 93.12 70 ALA B N 1
ATOM 2126 C CA . ALA B 1 70 ? 7.977 13.531 4.773 1 93.12 70 ALA B CA 1
ATOM 2127 C C . ALA B 1 70 ? 9.031 14.062 3.809 1 93.12 70 ALA B C 1
ATOM 2129 O O . ALA B 1 70 ? 9.758 13.281 3.18 1 93.12 70 ALA B O 1
ATOM 2130 N N . ARG B 1 71 ? 9.078 15.375 3.703 1 96.56 71 ARG B N 1
ATOM 2131 C CA . ARG B 1 71 ? 10.07 16 2.84 1 96.56 71 ARG B CA 1
ATOM 2132 C C . ARG B 1 71 ? 11.484 15.586 3.236 1 96.56 71 ARG B C 1
ATOM 2134 O O . ARG B 1 71 ? 12.273 15.172 2.389 1 96.56 71 ARG B O 1
ATOM 2141 N N . ARG B 1 72 ? 11.805 15.664 4.488 1 94.88 72 ARG B N 1
ATOM 2142 C CA . ARG B 1 72 ? 13.133 15.312 4.988 1 94.88 72 ARG B CA 1
ATOM 2143 C C . ARG B 1 72 ? 13.422 13.836 4.781 1 94.88 72 ARG B C 1
ATOM 2145 O O . ARG B 1 72 ? 14.523 13.469 4.363 1 94.88 72 ARG B O 1
ATOM 2152 N N . ALA B 1 73 ? 12.438 13.047 5.098 1 94.25 73 ALA B N 1
ATOM 2153 C CA . ALA B 1 73 ? 12.617 11.602 4.957 1 94.25 73 ALA B CA 1
ATOM 2154 C C . ALA B 1 73 ? 12.898 11.227 3.504 1 94.25 73 ALA B C 1
ATOM 2156 O O . ALA B 1 73 ? 13.766 10.391 3.227 1 94.25 73 ALA B O 1
ATOM 2157 N N . LEU B 1 74 ? 12.203 11.859 2.578 1 97.31 74 LEU B N 1
ATOM 2158 C CA . LEU B 1 74 ? 12.32 11.523 1.163 1 97.31 74 LEU B CA 1
ATOM 2159 C C . LEU B 1 74 ? 13.641 12.023 0.592 1 97.31 74 LEU B C 1
ATOM 2161 O O . LEU B 1 74 ? 14.07 11.594 -0.482 1 97.31 74 LEU B O 1
ATOM 2165 N N . MET B 1 75 ? 14.273 12.914 1.297 1 96.75 75 MET B N 1
ATOM 2166 C CA . MET B 1 75 ? 15.617 13.328 0.905 1 96.75 75 MET B CA 1
ATOM 2167 C C . MET B 1 75 ? 16.625 12.234 1.194 1 96.75 75 MET B C 1
ATOM 2169 O O . MET B 1 75 ? 17.656 12.141 0.523 1 96.75 75 MET B O 1
ATOM 2173 N N . GLU B 1 76 ? 16.312 11.406 2.129 1 94.69 76 GLU B N 1
ATOM 2174 C CA . GLU B 1 76 ? 17.266 10.422 2.619 1 94.69 76 GLU B CA 1
ATOM 2175 C C . GLU B 1 76 ? 16.938 9.023 2.088 1 94.69 76 GLU B C 1
ATOM 2177 O O . GLU B 1 76 ? 17.828 8.18 1.968 1 94.69 76 GLU B O 1
ATOM 2182 N N . GLN B 1 77 ? 15.719 8.844 1.82 1 94.62 77 GLN B N 1
ATOM 2183 C CA . GLN B 1 77 ? 15.281 7.52 1.394 1 94.62 77 GLN B CA 1
ATOM 2184 C C . GLN B 1 77 ? 14.359 7.609 0.178 1 94.62 77 GLN B C 1
ATOM 2186 O O . GLN B 1 77 ? 13.656 8.609 -0.005 1 94.62 77 GLN B O 1
ATOM 2191 N N . PRO B 1 78 ? 14.336 6.602 -0.592 1 93.31 78 PRO B N 1
ATOM 2192 C CA . PRO B 1 78 ? 13.555 6.633 -1.831 1 93.31 78 PRO B CA 1
ATOM 2193 C C . PRO B 1 78 ? 12.047 6.594 -1.58 1 93.31 78 PRO B C 1
ATOM 2195 O O . PRO B 1 78 ? 11.266 7.062 -2.412 1 93.31 78 PRO B O 1
ATOM 2198 N N . VAL B 1 79 ? 11.758 5.949 -0.484 1 96.94 79 VAL B N 1
ATOM 2199 C CA . VAL B 1 79 ? 10.344 5.82 -0.129 1 96.94 79 VAL B CA 1
ATOM 2200 C C . VAL B 1 79 ? 10.148 6.184 1.341 1 96.94 79 VAL B C 1
ATOM 2202 O O . VAL B 1 79 ? 11.008 5.902 2.178 1 96.94 79 VAL B O 1
ATOM 2205 N N . TYR B 1 80 ? 9.062 6.844 1.549 1 95.81 80 TYR B N 1
ATOM 2206 C CA . TYR B 1 80 ? 8.648 7.191 2.904 1 95.81 80 TYR B CA 1
ATOM 2207 C C . TYR B 1 80 ? 7.285 6.598 3.232 1 95.81 80 TYR B C 1
ATOM 2209 O O . TYR B 1 80 ? 6.371 6.629 2.404 1 95.81 80 TYR B O 1
ATOM 2217 N N . GLN B 1 81 ? 7.184 5.949 4.395 1 91.88 81 GLN B N 1
ATOM 2218 C CA . GLN B 1 81 ? 5.93 5.355 4.855 1 91.88 81 GLN B CA 1
ATOM 2219 C C . GLN B 1 81 ? 5.613 5.777 6.285 1 91.88 81 GLN B C 1
ATOM 2221 O O . GLN B 1 81 ? 6.504 5.84 7.133 1 91.88 81 GLN B O 1
ATOM 2226 N N . ASP B 1 82 ? 4.324 6.102 6.496 1 83.25 82 ASP B N 1
ATOM 2227 C CA . ASP B 1 82 ? 3.881 6.383 7.859 1 83.25 82 ASP B CA 1
ATOM 2228 C C . ASP B 1 82 ? 2.391 6.086 8.023 1 83.25 82 ASP B C 1
ATOM 2230 O O . ASP B 1 82 ? 1.739 5.613 7.09 1 83.25 82 ASP B O 1
ATOM 2234 N N . GLU B 1 83 ? 1.965 6.051 9.211 1 81.31 83 GLU B N 1
ATOM 2235 C CA . GLU B 1 83 ? 0.54 6.078 9.523 1 81.31 83 GLU B CA 1
ATOM 2236 C C . GLU B 1 83 ? 0.126 7.43 10.094 1 81.31 83 GLU B C 1
ATOM 2238 O O . GLU B 1 83 ? 0.864 8.031 10.883 1 81.31 83 GLU B O 1
ATOM 2243 N N . ARG B 1 84 ? -1.021 7.91 9.648 1 80.31 84 ARG B N 1
ATOM 2244 C CA . ARG B 1 84 ? -1.452 9.25 10.039 1 80.31 84 ARG B CA 1
ATOM 2245 C C . ARG B 1 84 ? -2.965 9.398 9.914 1 80.31 84 ARG B C 1
ATOM 2247 O O . ARG B 1 84 ? -3.615 8.609 9.227 1 80.31 84 ARG B O 1
ATOM 2254 N N . PHE B 1 85 ? -3.4 10.453 10.555 1 77.31 85 PHE B N 1
ATOM 2255 C CA . PHE B 1 85 ? -4.805 10.797 10.398 1 77.31 85 PHE B CA 1
ATOM 2256 C C . PHE B 1 85 ? -5.016 11.648 9.148 1 77.31 85 PHE B C 1
ATOM 2258 O O . PHE B 1 85 ? -4.258 12.594 8.898 1 77.31 85 PHE B O 1
ATOM 2265 N N . MET B 1 86 ? -5.98 11.328 8.43 1 88.62 86 MET B N 1
ATOM 2266 C CA . MET B 1 86 ? -6.422 12.102 7.27 1 88.62 86 MET B CA 1
ATOM 2267 C C . MET B 1 86 ? -7.922 12.375 7.34 1 88.62 86 MET B C 1
ATOM 2269 O O . MET B 1 86 ? -8.633 11.742 8.125 1 88.62 86 MET B O 1
ATOM 2273 N N . ARG B 1 87 ? -8.367 13.352 6.516 1 86.94 87 ARG B N 1
ATOM 2274 C CA . ARG B 1 87 ? -9.758 13.773 6.562 1 86.94 87 ARG B CA 1
ATOM 2275 C C . ARG B 1 87 ? -10.477 13.445 5.254 1 86.94 87 ARG B C 1
ATOM 2277 O O . ARG B 1 87 ? -9.977 13.758 4.172 1 86.94 87 ARG B O 1
ATOM 2284 N N . ARG B 1 88 ? -11.648 12.852 5.406 1 92.25 88 ARG B N 1
ATOM 2285 C CA . ARG B 1 88 ? -12.516 12.578 4.266 1 92.25 88 ARG B CA 1
ATOM 2286 C C . ARG B 1 88 ? -13.367 13.805 3.916 1 92.25 88 ARG B C 1
ATOM 2288 O O . ARG B 1 88 ? -13.406 14.773 4.676 1 92.25 88 ARG B O 1
ATOM 2295 N N . LYS B 1 89 ? -13.984 13.766 2.791 1 95.5 89 LYS B N 1
ATOM 2296 C CA . LYS B 1 89 ? -14.812 14.867 2.312 1 95.5 89 LYS B CA 1
ATOM 2297 C C . LYS B 1 89 ? -15.922 15.195 3.309 1 95.5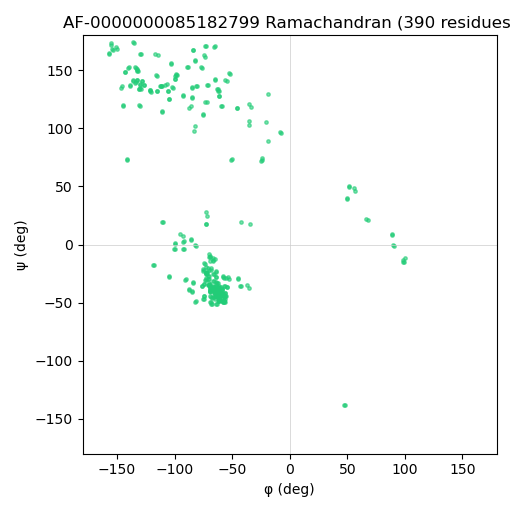 89 LYS B C 1
ATOM 2299 O O . LYS B 1 89 ? -16.266 16.359 3.496 1 95.5 89 LYS B O 1
ATOM 2304 N N . ASP B 1 90 ? -16.453 14.156 3.957 1 86.94 90 ASP B N 1
ATOM 2305 C CA . ASP B 1 90 ? -17.562 14.352 4.883 1 86.94 90 ASP B CA 1
ATOM 2306 C C . ASP B 1 90 ? -17.062 14.828 6.246 1 86.94 90 ASP B C 1
ATOM 2308 O O . ASP B 1 90 ? -17.844 14.945 7.195 1 86.94 90 ASP B O 1
ATOM 2312 N N . GLY B 1 91 ? -15.758 14.945 6.34 1 80.81 91 GLY B N 1
ATOM 2313 C CA . GLY B 1 91 ? -15.195 15.469 7.574 1 80.81 91 GLY B CA 1
ATOM 2314 C C . GLY B 1 91 ? -14.672 14.375 8.492 1 80.81 91 GLY B C 1
ATOM 2315 O O . GLY B 1 91 ? -13.984 14.664 9.477 1 80.81 91 GLY B O 1
ATOM 2316 N N . GLN B 1 92 ? -14.992 13.117 8.211 1 80.94 92 GLN B N 1
ATOM 2317 C CA . GLN B 1 92 ? -14.508 12.008 9.031 1 80.94 92 GLN B CA 1
ATOM 2318 C C . GLN B 1 92 ? -12.984 11.93 8.992 1 80.94 92 GLN B C 1
ATOM 2320 O O . GLN B 1 92 ? -12.375 12.023 7.926 1 80.94 92 GLN B O 1
ATOM 2325 N N . VAL B 1 93 ? -12.414 11.812 10.148 1 79.38 93 VAL B N 1
ATOM 2326 C CA . VAL B 1 93 ? -10.977 11.609 10.273 1 79.38 93 VAL B CA 1
ATOM 2327 C C . VAL B 1 93 ? -10.672 10.109 10.344 1 79.38 93 VAL B C 1
ATOM 2329 O O . VAL B 1 93 ? -11.273 9.391 11.141 1 79.38 93 VAL B O 1
ATOM 2332 N N . VAL B 1 94 ? -9.789 9.68 9.539 1 82.12 94 VAL B N 1
ATOM 2333 C CA . VAL B 1 94 ? -9.516 8.258 9.398 1 82.12 94 VAL B CA 1
ATOM 2334 C C . VAL B 1 94 ? -8.016 8 9.508 1 82.12 94 VAL B C 1
ATOM 2336 O O . VAL B 1 94 ? -7.211 8.75 8.945 1 82.12 94 VAL B O 1
ATOM 2339 N N . TRP B 1 95 ? -7.668 6.977 10.281 1 81.69 95 TRP B N 1
ATOM 2340 C CA . TRP B 1 95 ? -6.277 6.535 10.367 1 81.69 95 TRP B CA 1
ATOM 2341 C C . TRP B 1 95 ? -5.859 5.805 9.094 1 81.69 95 TRP B C 1
ATOM 2343 O O . TRP B 1 95 ? -6.484 4.816 8.711 1 81.69 95 TRP B O 1
ATOM 2353 N N . MET B 1 96 ? -4.77 6.355 8.453 1 88.75 96 MET B N 1
ATOM 2354 C CA . MET B 1 96 ? -4.391 5.812 7.152 1 88.75 96 MET B CA 1
ATOM 2355 C C . MET B 1 96 ? -2.889 5.547 7.09 1 88.75 96 MET B C 1
ATOM 2357 O O . MET B 1 96 ? -2.111 6.191 7.793 1 88.75 96 MET B O 1
ATOM 2361 N N . GLU B 1 97 ? -2.6 4.609 6.352 1 90.31 97 GLU B N 1
ATOM 2362 C CA . GLU B 1 97 ? -1.213 4.461 5.922 1 90.31 97 GLU B CA 1
ATOM 2363 C C . GLU B 1 97 ? -0.921 5.316 4.691 1 90.31 97 GLU B C 1
ATOM 2365 O O . GLU B 1 97 ? -1.666 5.277 3.711 1 90.31 97 GLU B O 1
ATOM 2370 N N . GLY B 1 98 ? 0.096 6.129 4.754 1 94.56 98 GLY B N 1
ATOM 2371 C CA . GLY B 1 98 ? 0.612 6.891 3.627 1 94.56 98 GLY B CA 1
ATOM 2372 C C . GLY B 1 98 ? 1.991 6.441 3.184 1 94.56 98 GLY B C 1
ATOM 2373 O O . GLY B 1 98 ? 2.842 6.117 4.016 1 94.56 98 GLY B O 1
ATOM 2374 N N . CYS B 1 99 ? 2.184 6.324 1.907 1 97.06 99 CYS B N 1
ATOM 2375 C CA . CYS B 1 99 ? 3.482 6.012 1.323 1 97.06 99 CYS B CA 1
ATOM 2376 C C . CYS B 1 99 ? 3.816 6.969 0.185 1 97.06 99 CYS B C 1
ATOM 2378 O O . CYS B 1 99 ? 2.98 7.219 -0.686 1 97.06 99 CYS B O 1
ATOM 2380 N N . GLY B 1 100 ? 5.027 7.48 0.17 1 98.12 100 GLY B N 1
ATOM 2381 C CA . GLY B 1 100 ? 5.418 8.477 -0.817 1 98.12 100 GLY B CA 1
ATOM 2382 C C . GLY B 1 100 ? 6.754 8.172 -1.473 1 98.12 100 GLY B C 1
ATOM 2383 O O . GLY B 1 100 ? 7.625 7.547 -0.862 1 98.12 100 GLY B O 1
ATOM 2384 N N . ALA B 1 101 ? 6.91 8.594 -2.682 1 98.44 101 ALA B N 1
ATOM 2385 C CA . ALA B 1 101 ? 8.156 8.562 -3.443 1 98.44 101 ALA B CA 1
ATOM 2386 C C . ALA B 1 101 ? 8.352 9.852 -4.23 1 98.44 101 ALA B C 1
ATOM 2388 O O . ALA B 1 101 ? 7.398 10.391 -4.805 1 98.44 101 ALA B O 1
ATOM 2389 N N . ALA B 1 102 ? 9.531 10.297 -4.172 1 98.06 102 ALA B N 1
ATOM 2390 C CA . ALA B 1 102 ? 9.859 11.523 -4.898 1 98.06 102 ALA B CA 1
ATOM 2391 C C . ALA B 1 102 ? 10.547 11.211 -6.223 1 98.06 102 ALA B C 1
ATOM 2393 O O . ALA B 1 102 ? 11.336 10.266 -6.312 1 98.06 102 ALA B O 1
ATOM 2394 N N . LEU B 1 103 ? 10.234 11.969 -7.219 1 96.81 103 LEU B N 1
ATOM 2395 C CA . LEU B 1 103 ? 10.922 11.812 -8.492 1 96.81 103 LEU B CA 1
ATOM 2396 C C . LEU B 1 103 ? 12.367 12.289 -8.391 1 96.81 103 LEU B C 1
ATOM 2398 O O . LEU B 1 103 ? 13.242 11.766 -9.094 1 96.81 103 LEU B O 1
ATOM 2402 N N . ASP B 1 104 ? 12.547 13.32 -7.59 1 96.75 104 ASP B N 1
ATOM 2403 C CA . ASP B 1 104 ? 13.859 13.898 -7.316 1 96.75 104 ASP B CA 1
ATOM 2404 C C . ASP B 1 104 ? 14.086 14.062 -5.816 1 96.75 104 ASP B C 1
ATOM 2406 O O . ASP B 1 104 ? 13.398 14.844 -5.16 1 96.75 104 ASP B O 1
ATOM 2410 N N . ARG B 1 105 ? 15.086 13.422 -5.305 1 94.75 105 ARG B N 1
ATOM 2411 C CA . ARG B 1 105 ? 15.32 13.43 -3.863 1 94.75 105 ARG B CA 1
ATOM 2412 C C . ARG B 1 105 ? 15.891 14.766 -3.408 1 94.75 105 ARG B C 1
ATOM 2414 O O . ARG B 1 105 ? 15.82 15.109 -2.227 1 94.75 105 ARG B O 1
ATOM 2421 N N . ALA B 1 106 ? 16.484 15.516 -4.266 1 96.56 106 ALA B N 1
ATOM 2422 C CA . ALA B 1 106 ? 17.031 16.828 -3.914 1 96.56 106 ALA B CA 1
ATOM 2423 C C . ALA B 1 106 ? 15.922 17.844 -3.707 1 96.56 106 ALA B C 1
ATOM 2425 O O . ALA B 1 106 ? 16.125 18.875 -3.047 1 96.56 106 ALA B O 1
ATOM 2426 N N . ASP B 1 107 ? 14.789 17.594 -4.32 1 97.62 107 ASP B N 1
ATOM 2427 C CA . ASP B 1 107 ? 13.594 18.406 -4.184 1 97.62 107 ASP B CA 1
ATOM 2428 C C . ASP B 1 107 ? 12.336 17.547 -4.133 1 97.62 107 ASP B C 1
ATOM 2430 O O . ASP B 1 107 ? 11.523 17.562 -5.066 1 97.62 107 ASP B O 1
ATOM 2434 N N . PRO B 1 108 ? 12.141 16.891 -3.049 1 98 108 PRO B N 1
ATOM 2435 C CA . PRO B 1 108 ? 11.211 15.766 -2.994 1 98 108 PRO B CA 1
ATOM 2436 C C . PRO B 1 108 ? 9.766 16.172 -3.266 1 98 108 PRO B C 1
ATOM 2438 O O . PRO B 1 108 ? 8.961 15.359 -3.711 1 98 108 PRO B O 1
ATOM 2441 N N . GLN B 1 109 ? 9.391 17.438 -3.059 1 97.5 109 GLN B N 1
ATOM 2442 C CA . GLN B 1 109 ? 7.984 17.797 -3.16 1 97.5 109 GLN B CA 1
ATOM 2443 C C . GLN B 1 109 ? 7.68 18.453 -4.504 1 97.5 109 GLN B C 1
ATOM 2445 O O . GLN B 1 109 ? 6.527 18.766 -4.801 1 97.5 109 GLN B O 1
ATOM 2450 N N . ARG B 1 110 ? 8.75 18.656 -5.312 1 97.81 110 ARG B N 1
ATOM 2451 C CA . ARG B 1 110 ? 8.5 19.188 -6.645 1 97.81 110 ARG B CA 1
ATOM 2452 C C . ARG B 1 110 ? 7.543 18.297 -7.426 1 97.81 110 ARG B C 1
ATOM 2454 O O . ARG B 1 110 ? 6.594 18.781 -8.047 1 97.81 110 ARG B O 1
ATOM 2461 N N . LEU B 1 111 ? 7.809 16.984 -7.438 1 98.06 111 LEU B N 1
ATOM 2462 C CA . LEU B 1 111 ? 6.938 15.945 -7.973 1 98.06 111 LEU B CA 1
ATOM 2463 C C . LEU B 1 111 ? 7.035 14.664 -7.145 1 98.06 111 LEU B C 1
ATOM 2465 O O . LEU B 1 111 ? 8.125 14.109 -6.977 1 98.06 111 LEU B O 1
ATOM 2469 N N . ALA B 1 112 ? 5.938 14.281 -6.613 1 98.5 112 ALA B N 1
ATOM 2470 C CA . ALA B 1 112 ? 5.934 13.094 -5.758 1 98.5 112 ALA B CA 1
ATOM 2471 C C . ALA B 1 112 ? 4.652 12.289 -5.949 1 98.5 112 ALA B C 1
ATOM 2473 O O . ALA B 1 112 ? 3.604 12.844 -6.281 1 98.5 112 ALA B O 1
ATOM 2474 N N . ILE B 1 113 ? 4.758 11.016 -5.789 1 98.81 113 ILE B N 1
ATOM 2475 C CA . ILE B 1 113 ? 3.611 10.117 -5.816 1 98.81 113 ILE B CA 1
ATOM 2476 C C . ILE B 1 113 ? 3.289 9.648 -4.398 1 98.81 113 ILE B C 1
ATOM 2478 O O . ILE B 1 113 ? 4.184 9.258 -3.646 1 98.81 113 ILE B O 1
ATOM 2482 N N . TRP B 1 114 ? 2.055 9.719 -4.039 1 98.69 114 TRP B N 1
ATOM 2483 C CA . TRP B 1 114 ? 1.6 9.281 -2.725 1 98.69 114 TRP B CA 1
ATOM 2484 C C . TRP B 1 114 ? 0.455 8.281 -2.852 1 98.69 114 TRP B C 1
ATOM 2486 O O . TRP B 1 114 ? -0.443 8.461 -3.678 1 98.69 114 TRP B O 1
ATOM 2496 N N . THR B 1 115 ? 0.492 7.242 -2.066 1 98.62 115 THR B N 1
ATOM 2497 C CA . THR B 1 115 ? -0.627 6.316 -1.917 1 98.62 115 THR B CA 1
ATOM 2498 C C . THR B 1 115 ? -1.175 6.359 -0.493 1 98.62 115 THR B C 1
ATOM 2500 O O . THR B 1 115 ? -0.422 6.562 0.461 1 98.62 115 THR B O 1
ATOM 2503 N N . TYR B 1 116 ? -2.482 6.191 -0.378 1 97.56 116 TYR B N 1
ATOM 2504 C CA . TYR B 1 116 ? -3.158 6.191 0.915 1 97.56 116 TYR B CA 1
ATOM 2505 C C . TYR B 1 116 ? -4.141 5.027 1.019 1 97.56 116 TYR B C 1
ATOM 2507 O O . TYR B 1 116 ? -4.848 4.719 0.057 1 97.56 116 TYR B O 1
ATOM 2515 N N . ARG B 1 117 ? -4.184 4.395 2.197 1 94.12 117 ARG B N 1
ATOM 2516 C CA . ARG B 1 117 ? -5.148 3.344 2.492 1 94.12 117 ARG B CA 1
ATOM 2517 C C . ARG B 1 117 ? -5.559 3.371 3.959 1 94.12 117 ARG B C 1
ATOM 2519 O O . ARG B 1 117 ? -4.707 3.469 4.848 1 94.12 117 ARG B O 1
ATOM 2526 N N . PRO B 1 118 ? -6.852 3.246 4.133 1 89.75 118 PRO B N 1
ATOM 2527 C CA . PRO B 1 118 ? -7.273 3.111 5.531 1 89.75 118 PRO B CA 1
ATOM 2528 C C . PRO B 1 118 ? -6.715 1.854 6.195 1 89.75 118 PRO B C 1
ATOM 2530 O O . PRO B 1 118 ? -6.621 0.803 5.555 1 89.75 118 PRO B O 1
ATOM 2533 N N . THR B 1 119 ? -6.23 1.993 7.309 1 79.38 119 THR B N 1
ATOM 2534 C CA . THR B 1 119 ? -5.734 0.831 8.039 1 79.38 119 THR B CA 1
ATOM 2535 C C . THR B 1 119 ? -6.863 0.16 8.812 1 79.38 119 THR B C 1
ATOM 2537 O O . THR B 1 119 ? -7.797 0.829 9.266 1 79.38 119 THR B O 1
ATOM 2540 N N . ASP B 1 120 ? -7.121 -1.179 8.43 1 60.28 120 ASP B N 1
ATOM 2541 C CA . ASP B 1 120 ? -8.047 -1.892 9.305 1 60.28 120 ASP B CA 1
ATOM 2542 C C . ASP B 1 120 ? -7.609 -1.812 10.758 1 60.28 120 ASP B C 1
ATOM 2544 O O . ASP B 1 120 ? -8.367 -2.168 11.664 1 60.28 120 ASP B O 1
ATOM 2548 N N . ARG B 1 121 ? -6.445 -1.725 10.844 1 46.22 121 ARG B N 1
ATOM 2549 C CA . ARG B 1 121 ? -5.984 -1.639 12.227 1 46.22 121 ARG B CA 1
ATOM 2550 C C . ARG B 1 121 ? -6.742 -0.559 12.992 1 46.22 121 ARG B C 1
ATOM 2552 O O . ARG B 1 121 ? -6.859 0.575 12.523 1 46.22 121 ARG B O 1
ATOM 2559 N N . LYS B 1 122 ? -8.078 -1.061 13.219 1 41.94 122 LYS B N 1
ATOM 2560 C CA . LYS B 1 122 ? -8.859 -0.167 14.07 1 41.94 122 LYS B CA 1
ATOM 2561 C C . LYS B 1 122 ? -7.984 0.939 14.656 1 41.94 122 LYS B C 1
ATOM 2563 O O . LYS B 1 122 ? -6.934 0.666 15.234 1 41.94 122 LYS B O 1
ATOM 2568 N N . ALA B 1 123 ? -8.016 2.096 13.992 1 44.25 123 ALA B N 1
ATOM 2569 C CA . ALA B 1 123 ? -7.53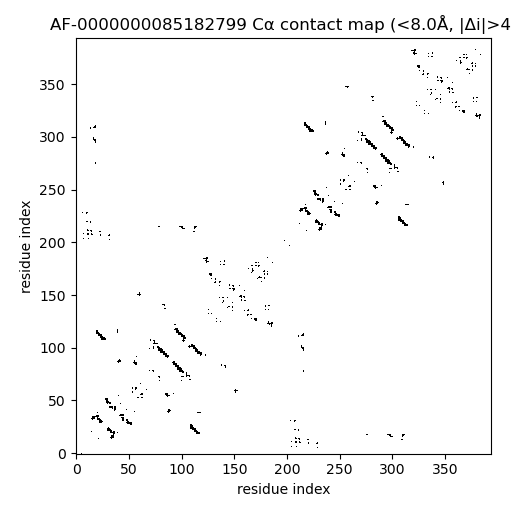1 3.172 14.852 1 44.25 123 ALA B CA 1
ATOM 2570 C C . ALA B 1 123 ? -7.617 2.779 16.328 1 44.25 123 ALA B C 1
ATOM 2572 O O . ALA B 1 123 ? -8.547 2.084 16.734 1 44.25 123 ALA B O 1
ATOM 2573 N N . ALA B 1 124 ? -6.711 2.48 17.031 1 42.72 124 ALA B N 1
ATOM 2574 C CA . ALA B 1 124 ? -6.754 2.188 18.469 1 42.72 124 ALA B CA 1
ATOM 2575 C C . ALA B 1 124 ? -8.016 2.752 19.109 1 42.72 124 ALA B C 1
ATOM 2577 O O . ALA B 1 124 ? -8.352 3.924 18.906 1 42.72 124 ALA B O 1
ATOM 2578 N N . GLN B 1 125 ? -9.062 1.905 19.094 1 46.44 125 GLN B N 1
ATOM 2579 C CA . GLN B 1 125 ? -10.039 2.279 20.109 1 46.44 125 GLN B CA 1
ATOM 2580 C C . GLN B 1 125 ? -9.383 3.078 21.234 1 46.44 125 GLN B C 1
ATOM 2582 O O . GLN B 1 125 ? -8.508 2.568 21.938 1 46.44 125 GLN B O 1
ATOM 2587 N N . PHE B 1 126 ? -9.078 4.281 20.938 1 55.03 126 PHE B N 1
ATOM 2588 C CA . PHE B 1 126 ? -8.516 5.145 21.969 1 55.03 126 PHE B CA 1
ATOM 2589 C C . PHE B 1 126 ? -9.125 4.828 23.328 1 55.03 126 PHE B C 1
ATOM 2591 O O . PHE B 1 126 ? -8.781 5.453 24.344 1 55.03 126 PHE B O 1
ATOM 2598 N N . GLY B 1 127 ? -9.766 3.508 23.281 1 54.53 127 GLY B N 1
ATOM 2599 C CA . GLY B 1 127 ? -10.266 3.066 24.578 1 54.53 127 GLY B CA 1
ATOM 2600 C C . GLY B 1 127 ? -11.07 4.129 25.312 1 54.53 127 GLY B C 1
ATOM 2601 O O . GLY B 1 127 ? -11.922 4.785 24.703 1 54.53 127 GLY B O 1
ATOM 2602 N N . PRO B 1 128 ? -10.797 4.227 26.703 1 66.75 128 PRO B N 1
ATOM 2603 C CA . PRO B 1 128 ? -11.484 5.102 27.656 1 66.75 128 PRO B CA 1
ATOM 2604 C C . PRO B 1 128 ? -11.109 6.57 27.484 1 66.75 128 PRO B C 1
ATOM 2606 O O . PRO B 1 128 ? -11.383 7.387 28.375 1 66.75 128 PRO B O 1
ATOM 2609 N N . LEU B 1 129 ? -10.539 6.871 26.312 1 74.44 129 LEU B N 1
ATOM 2610 C CA . LEU B 1 129 ? -10.055 8.242 26.156 1 74.44 129 LEU B CA 1
ATOM 2611 C C . LEU B 1 129 ? -11.195 9.188 25.812 1 74.44 129 LEU B C 1
ATOM 2613 O O . LEU B 1 129 ? -12.109 8.812 25.078 1 74.44 129 LEU B O 1
ATOM 2617 N N . THR B 1 130 ? -11.109 10.352 26.531 1 78 130 THR B N 1
ATOM 2618 C CA . THR B 1 130 ? -12.055 11.406 26.188 1 78 130 THR B CA 1
ATOM 2619 C C . THR B 1 130 ? -11.789 11.93 24.781 1 78 130 THR B C 1
ATOM 2621 O O . THR B 1 130 ? -10.766 11.609 24.172 1 78 130 THR B O 1
ATOM 2624 N N . ALA B 1 131 ? -12.742 12.734 24.328 1 76.06 131 ALA B N 1
ATOM 2625 C CA . ALA B 1 131 ? -12.594 13.32 23 1 76.06 131 ALA B CA 1
ATOM 2626 C C . ALA B 1 131 ? -11.312 14.148 22.906 1 76.06 131 ALA B C 1
ATOM 2628 O O . ALA B 1 131 ? -10.609 14.094 21.891 1 76.06 131 ALA B O 1
ATOM 2629 N N . ALA B 1 132 ? -11.07 14.906 23.953 1 80.88 132 ALA B N 1
ATOM 2630 C CA . ALA B 1 132 ? -9.867 15.734 23.969 1 80.88 132 ALA B CA 1
ATOM 2631 C C . ALA B 1 132 ? -8.609 14.867 24 1 80.88 132 ALA B C 1
ATOM 2633 O O . ALA B 1 132 ? -7.641 15.148 23.281 1 80.88 132 ALA B O 1
ATOM 2634 N N . GLU B 1 133 ? -8.641 13.773 24.688 1 82.25 133 GLU B N 1
ATOM 2635 C CA . GLU B 1 133 ? -7.504 12.867 24.766 1 82.25 133 GLU B CA 1
ATOM 2636 C C . GLU B 1 133 ? -7.273 12.133 23.453 1 82.25 133 GLU B C 1
ATOM 2638 O O . GLU B 1 133 ? -6.133 11.922 23.047 1 82.25 133 GLU B O 1
ATOM 2643 N N . LYS B 1 134 ? -8.305 11.852 22.844 1 75.44 134 LYS B N 1
ATOM 2644 C CA . LYS B 1 134 ? -8.203 11.18 21.547 1 75.44 134 LYS B CA 1
ATOM 2645 C C . LYS B 1 134 ? -7.551 12.094 20.516 1 75.44 134 LYS B C 1
ATOM 2647 O O . LYS B 1 134 ? -6.762 11.633 19.688 1 75.44 134 LYS B O 1
ATOM 2652 N N . ARG B 1 135 ? -7.906 13.32 20.641 1 75.31 135 ARG B N 1
ATOM 2653 C CA . ARG B 1 135 ? -7.285 14.297 19.75 1 75.31 135 ARG B CA 1
ATOM 2654 C C . ARG B 1 135 ? -5.777 14.352 19.969 1 75.31 135 ARG B C 1
ATOM 2656 O O . ARG B 1 135 ? -5.004 14.352 19.016 1 75.31 135 ARG B O 1
ATOM 2663 N N . VAL B 1 136 ? -5.473 14.43 21.234 1 80.25 136 VAL B N 1
ATOM 2664 C CA . VAL B 1 136 ? -4.055 14.453 21.578 1 80.25 136 VAL B CA 1
ATOM 2665 C C . VAL B 1 136 ? -3.395 13.148 21.156 1 80.25 136 VAL B C 1
ATOM 2667 O O . VAL B 1 136 ? -2.289 13.148 20.609 1 80.25 136 VAL B O 1
ATOM 2670 N N . ALA B 1 137 ? -4.129 12.094 21.328 1 75.88 137 ALA B N 1
ATOM 2671 C CA . ALA B 1 137 ? -3.6 10.766 21.016 1 75.88 137 ALA B CA 1
ATOM 2672 C C . ALA B 1 137 ? -3.285 10.633 19.531 1 75.88 137 ALA B C 1
ATOM 2674 O O . ALA B 1 137 ? -2.27 10.047 19.156 1 75.88 137 ALA B O 1
ATOM 2675 N N . ARG B 1 138 ? -4.113 11.242 18.797 1 71.69 138 ARG B N 1
ATOM 2676 C CA . ARG B 1 138 ? -3.951 11.203 17.344 1 71.69 138 ARG B CA 1
ATOM 2677 C C . ARG B 1 138 ? -2.641 11.852 16.922 1 71.69 138 ARG B C 1
ATOM 2679 O O . ARG B 1 138 ? -1.943 11.344 16.031 1 71.69 138 ARG B O 1
ATOM 2686 N N . TYR B 1 139 ? -2.369 12.945 17.531 1 71.56 139 TYR B N 1
ATOM 2687 C CA . TYR B 1 139 ? -1.114 13.633 17.234 1 71.56 139 TYR B CA 1
ATOM 2688 C C . TYR B 1 139 ? 0.076 12.836 17.766 1 71.56 139 TYR B C 1
ATOM 2690 O O . TYR B 1 139 ? 1.11 12.742 17.094 1 71.56 139 TYR B O 1
ATOM 2698 N N . LEU B 1 140 ? -0.204 12.242 18.922 1 71.88 140 LEU B N 1
ATOM 2699 C CA . LEU B 1 140 ? 0.875 11.477 19.531 1 71.88 140 LEU B CA 1
ATOM 2700 C C . LEU B 1 140 ? 1.275 10.297 18.656 1 71.88 140 LEU B C 1
ATOM 2702 O O . LEU B 1 140 ? 2.465 10.047 18.469 1 71.88 140 LEU B O 1
ATOM 2706 N N . VAL B 1 141 ? 0.252 9.75 18.156 1 68.38 141 VAL B N 1
ATOM 2707 C CA . VAL B 1 141 ? 0.52 8.539 17.375 1 68.38 141 VAL B CA 1
ATOM 2708 C C . VAL B 1 141 ? 1.206 8.898 16.062 1 68.38 141 VAL B C 1
ATOM 2710 O O . VAL B 1 141 ? 1.851 8.055 15.438 1 68.38 141 VAL B O 1
ATOM 2713 N N . ASN B 1 142 ? 1.032 10.156 15.719 1 63.72 142 ASN B N 1
ATOM 2714 C CA . ASN B 1 142 ? 1.669 10.633 14.492 1 63.72 142 ASN B CA 1
ATOM 2715 C C . ASN B 1 142 ? 3.039 11.242 14.773 1 63.72 142 ASN B C 1
ATOM 2717 O O . ASN B 1 142 ? 3.619 11.906 13.914 1 63.72 142 ASN B O 1
ATOM 2721 N N . GLY B 1 143 ? 3.492 11.086 16.078 1 62.62 143 GLY B N 1
ATOM 2722 C CA . GLY B 1 143 ? 4.855 11.445 16.422 1 62.62 143 GLY B CA 1
ATOM 2723 C C . GLY B 1 143 ? 5 12.898 16.844 1 62.62 143 GLY B C 1
ATOM 2724 O O . GLY B 1 143 ? 6.113 13.414 16.938 1 62.62 143 GLY B O 1
ATOM 2725 N N . PHE B 1 144 ? 3.955 13.484 17 1 66.06 144 PHE B N 1
ATOM 2726 C CA . PHE B 1 144 ? 4.031 14.883 17.422 1 66.06 144 PHE B CA 1
ATOM 2727 C C . PHE B 1 144 ? 4.469 14.992 18.875 1 66.06 144 PHE B C 1
ATOM 2729 O O . PHE B 1 144 ? 4.062 14.18 19.719 1 66.06 144 PHE B O 1
ATOM 2736 N N . THR B 1 145 ? 5.379 15.953 19.125 1 70.5 145 THR B N 1
ATOM 2737 C CA . THR B 1 145 ? 5.723 16.297 20.5 1 70.5 145 THR B CA 1
ATOM 2738 C C . THR B 1 145 ? 4.598 17.094 21.156 1 70.5 145 THR B C 1
ATOM 2740 O O . THR B 1 145 ? 3.715 17.609 20.484 1 70.5 145 THR B O 1
ATOM 2743 N N . SER B 1 146 ? 4.652 17.109 22.547 1 79.06 146 SER B N 1
ATOM 2744 C CA . SER B 1 146 ? 3.664 17.891 23.281 1 79.06 146 SER B CA 1
ATOM 2745 C C . SER B 1 146 ? 3.646 19.344 22.828 1 79.06 146 SER B C 1
ATOM 2747 O O . SER B 1 146 ? 2.582 19.953 22.719 1 79.06 146 SER B O 1
ATOM 2749 N N . LYS B 1 147 ? 4.832 19.766 22.375 1 79.19 147 LYS B N 1
ATOM 2750 C CA . LYS B 1 147 ? 4.926 21.141 21.906 1 79.19 147 LYS B CA 1
ATOM 2751 C C . LYS B 1 147 ? 4.246 21.312 20.547 1 79.19 147 LYS B C 1
ATOM 2753 O O . LYS B 1 147 ? 3.5 22.266 20.328 1 79.19 147 LYS B O 1
ATOM 2758 N N . GLU B 1 148 ? 4.516 20.422 19.766 1 73.25 148 GLU B N 1
ATOM 2759 C CA . GLU B 1 148 ? 3.916 20.453 18.438 1 73.25 148 GLU B CA 1
ATOM 2760 C C . GLU B 1 148 ? 2.402 20.266 18.516 1 73.25 148 GLU B C 1
ATOM 2762 O O . GLU B 1 148 ? 1.657 20.891 17.766 1 73.25 148 GLU B O 1
ATOM 2767 N N . ILE B 1 149 ? 2.014 19.375 19.406 1 80.25 149 ILE B N 1
ATOM 2768 C CA . ILE B 1 149 ? 0.588 19.125 19.578 1 80.25 149 ILE B CA 1
ATOM 2769 C C . ILE B 1 149 ? -0.099 20.391 20.078 1 80.25 149 ILE B C 1
ATOM 2771 O O . ILE B 1 149 ? -1.174 20.766 19.609 1 80.25 149 ILE B O 1
ATOM 2775 N N . ALA B 1 150 ? 0.562 21.078 21.016 1 85.44 150 ALA B N 1
ATOM 2776 C CA . ALA B 1 150 ? 0.031 22.328 21.547 1 85.44 150 ALA B CA 1
ATOM 2777 C C . ALA B 1 150 ? -0.181 23.359 20.453 1 85.44 150 ALA B C 1
ATOM 2779 O O . ALA B 1 150 ? -1.23 24 20.391 1 85.44 150 ALA B O 1
ATOM 2780 N N . LEU B 1 151 ? 0.793 23.438 19.625 1 77.5 151 LEU B N 1
ATOM 2781 C CA . LEU B 1 151 ? 0.716 24.359 18.516 1 77.5 151 LEU B CA 1
ATOM 2782 C C . LEU B 1 151 ? -0.411 23.969 17.562 1 77.5 151 LEU B C 1
ATOM 2784 O O . LEU B 1 151 ? -1.183 24.828 17.125 1 77.5 151 LEU B O 1
ATOM 2788 N N . ALA B 1 152 ? -0.491 22.734 17.391 1 71.19 152 ALA B N 1
ATOM 2789 C CA . ALA B 1 152 ? -1.476 22.234 16.438 1 71.19 152 ALA B CA 1
ATOM 2790 C C . ALA B 1 152 ? -2.896 22.438 16.953 1 71.19 152 ALA B C 1
ATOM 2792 O O . ALA B 1 152 ? -3.814 22.719 16.188 1 71.19 152 ALA B O 1
ATOM 2793 N N . LEU B 1 153 ? -3.082 22.203 18.203 1 78.12 153 LEU B N 1
ATOM 2794 C CA . LEU B 1 153 ? -4.41 22.25 18.812 1 78.12 153 LEU B CA 1
ATOM 2795 C C . LEU B 1 153 ? -4.715 23.641 19.375 1 78.12 153 LEU B C 1
ATOM 2797 O O . LEU B 1 153 ? -5.777 23.859 19.953 1 78.12 153 LEU B O 1
ATOM 2801 N N . ASN B 1 154 ? -3.773 24.547 19.156 1 81.69 154 ASN B N 1
ATOM 2802 C CA . ASN B 1 154 ? -3.912 25.891 19.672 1 81.69 154 ASN B CA 1
ATOM 2803 C C . ASN B 1 154 ? -4.246 25.891 21.172 1 81.69 154 ASN B C 1
ATOM 2805 O O . ASN B 1 154 ? -5.215 26.516 21.594 1 81.69 154 ASN B O 1
ATOM 2809 N N . CYS B 1 155 ? -3.51 25.156 21.938 1 87.38 155 CYS B N 1
ATOM 2810 C CA . CYS B 1 155 ? -3.605 25.078 23.391 1 87.38 155 CYS B CA 1
ATOM 2811 C C . CYS B 1 155 ? -2.225 25.125 24.031 1 87.38 155 CYS B C 1
ATOM 2813 O O . CYS B 1 155 ? -1.216 25.25 23.328 1 87.38 155 CYS B O 1
ATOM 2815 N N . SER B 1 156 ? -2.305 25.188 25.281 1 89.75 156 SER B N 1
ATOM 2816 C CA . SER B 1 156 ? -1.025 25.281 25.969 1 89.75 156 SER B CA 1
ATOM 2817 C C . SER B 1 156 ? -0.326 23.922 26.031 1 89.75 156 SER B C 1
ATOM 2819 O O . SER B 1 156 ? -0.981 22.875 26 1 89.75 156 SER B O 1
ATOM 2821 N N . HIS B 1 157 ? 0.966 24.078 26.094 1 90 157 HIS B N 1
ATOM 2822 C CA . HIS B 1 157 ? 1.773 22.891 26.297 1 90 157 HIS B CA 1
ATOM 2823 C C . HIS B 1 157 ? 1.327 22.125 27.547 1 90 157 HIS B C 1
ATOM 2825 O O . HIS B 1 157 ? 1.298 20.891 27.547 1 90 157 HIS B O 1
ATOM 2831 N N . ARG B 1 158 ? 0.968 22.875 28.5 1 91.12 158 ARG B N 1
ATOM 2832 C CA . ARG B 1 158 ? 0.536 22.297 29.766 1 91.12 158 ARG B CA 1
ATOM 2833 C C . ARG B 1 158 ? -0.738 21.484 29.578 1 91.12 158 ARG B C 1
ATOM 2835 O O . ARG B 1 158 ? -0.876 20.391 30.156 1 91.12 158 ARG B O 1
ATOM 2842 N N . THR B 1 159 ? -1.637 21.953 28.906 1 92.88 159 THR B N 1
ATOM 2843 C CA . THR B 1 159 ? -2.889 21.25 28.625 1 92.88 159 THR B CA 1
ATOM 2844 C C . THR B 1 159 ? -2.623 19.906 27.984 1 92.88 159 THR B C 1
ATOM 2846 O O . THR B 1 159 ? -3.217 18.891 28.359 1 92.88 159 THR B O 1
ATOM 2849 N N . VAL B 1 160 ? -1.731 19.922 26.969 1 90 160 VAL B N 1
ATOM 2850 C CA . VAL B 1 160 ? -1.387 18.688 26.281 1 90 160 VAL B CA 1
ATOM 2851 C C . VAL B 1 160 ? -0.769 17.703 27.281 1 90 160 VAL B C 1
ATOM 2853 O O . VAL B 1 160 ? -1.102 16.516 27.266 1 90 16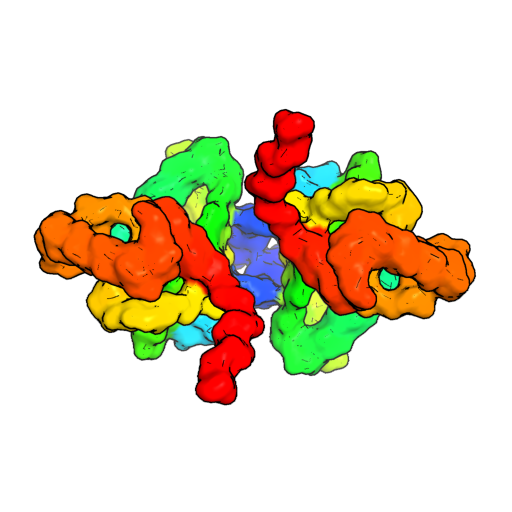0 VAL B O 1
ATOM 2856 N N . GLU B 1 161 ? 0.046 18.25 28.109 1 88.06 161 GLU B N 1
ATOM 2857 C CA . GLU B 1 161 ? 0.71 17.391 29.094 1 88.06 161 GLU B CA 1
ATOM 2858 C C . GLU B 1 161 ? -0.297 16.766 30.062 1 88.06 161 GLU B C 1
ATOM 2860 O O . GLU B 1 161 ? -0.147 15.609 30.453 1 88.06 161 GLU B O 1
ATOM 2865 N N . VAL B 1 162 ? -1.233 17.547 30.438 1 93 162 VAL B N 1
ATOM 2866 C CA . VAL B 1 162 ? -2.281 17.031 31.312 1 93 162 VAL B CA 1
ATOM 2867 C C . VAL B 1 162 ? -3.035 15.898 30.609 1 93 162 VAL B C 1
ATOM 2869 O O . VAL B 1 162 ? -3.277 14.852 31.203 1 93 162 VAL B O 1
ATOM 2872 N N . HIS B 1 163 ? -3.387 16.031 29.359 1 90.94 163 HIS B N 1
ATOM 2873 C CA . HIS B 1 163 ? -4.086 15 28.609 1 90.94 163 HIS B CA 1
ATOM 2874 C C . HIS B 1 163 ? -3.225 13.75 28.453 1 90.94 163 HIS B C 1
ATOM 2876 O O . HIS B 1 163 ? -3.727 12.633 28.562 1 90.94 163 HIS B O 1
ATOM 2882 N N . ARG B 1 164 ? -2.059 14.008 28.188 1 85.94 164 ARG B N 1
ATOM 2883 C CA . ARG B 1 164 ? -1.137 12.883 28.078 1 85.94 164 ARG B CA 1
ATOM 2884 C C . ARG B 1 164 ? -1.111 12.07 29.375 1 85.94 164 ARG B C 1
ATOM 2886 O O . ARG B 1 164 ? -1.173 10.844 29.344 1 85.94 164 ARG B O 1
ATOM 2893 N N . ALA B 1 165 ? -0.943 12.852 30.438 1 88.19 165 ALA B N 1
ATOM 2894 C CA . ALA B 1 165 ? -0.925 12.211 31.75 1 88.19 165 ALA B CA 1
ATOM 2895 C C . ALA B 1 165 ? -2.217 11.438 32 1 88.19 165 ALA B C 1
ATOM 2897 O O . ALA B 1 165 ? -2.188 10.312 32.5 1 88.19 165 ALA B O 1
ATOM 2898 N N . ASN B 1 166 ? -3.291 11.984 31.656 1 91.19 166 ASN B N 1
ATOM 2899 C CA . ASN B 1 166 ? -4.578 11.312 31.797 1 91.19 166 ASN B CA 1
ATOM 2900 C C . ASN B 1 166 ? -4.652 10.047 30.953 1 91.19 166 ASN B C 1
ATOM 2902 O O . ASN B 1 166 ? -5.148 9.016 31.406 1 91.19 166 ASN B O 1
ATOM 2906 N N . MET B 1 167 ? -4.148 10.188 29.781 1 85.5 167 MET B N 1
ATOM 2907 C CA . MET B 1 167 ? -4.18 9.047 28.875 1 85.5 167 MET B CA 1
ATOM 2908 C C . MET B 1 167 ? -3.334 7.898 29.406 1 85.5 167 MET B C 1
ATOM 2910 O O . MET B 1 167 ? -3.729 6.734 29.312 1 85.5 167 MET B O 1
ATOM 2914 N N . ILE B 1 168 ? -2.238 8.32 29.875 1 80.75 168 ILE B N 1
ATOM 2915 C CA . ILE B 1 168 ? -1.342 7.309 30.438 1 80.75 168 ILE B CA 1
ATOM 2916 C C . ILE B 1 168 ? -2.037 6.578 31.578 1 80.75 168 ILE B C 1
ATOM 2918 O O . ILE B 1 168 ? -1.987 5.348 31.656 1 80.75 168 ILE B O 1
ATOM 2922 N N . ARG B 1 169 ? -2.664 7.328 32.344 1 87.88 169 ARG B N 1
ATOM 2923 C CA . ARG B 1 169 ? -3.393 6.758 33.469 1 87.88 169 ARG B CA 1
ATOM 2924 C C . ARG B 1 169 ? -4.543 5.875 33 1 87.88 169 ARG B C 1
ATOM 2926 O O . ARG B 1 169 ? -4.664 4.723 33.406 1 87.88 169 ARG B O 1
ATOM 2933 N N . LYS B 1 170 ? -5.293 6.316 32.062 1 86.88 170 LYS B N 1
ATOM 2934 C CA . LYS B 1 170 ? -6.484 5.609 31.594 1 86.88 170 LYS B CA 1
ATOM 2935 C C . LYS B 1 170 ? -6.109 4.336 30.844 1 86.88 170 LYS B C 1
ATOM 2937 O O . LYS B 1 170 ? -6.816 3.328 30.938 1 86.88 170 LYS B O 1
ATOM 2942 N N . MET B 1 171 ? -5.02 4.484 30.219 1 79.62 171 MET B N 1
ATOM 2943 C CA . MET B 1 171 ? -4.617 3.373 29.359 1 79.62 171 MET B CA 1
ATOM 2944 C C . MET B 1 171 ? -3.699 2.412 30.109 1 79.62 171 MET B C 1
ATOM 2946 O O . MET B 1 171 ? -3.316 1.37 29.562 1 79.62 171 MET B O 1
ATOM 2950 N N . GLN B 1 172 ? -3.375 2.781 31.328 1 82.56 172 GLN B N 1
ATOM 2951 C CA . GLN B 1 172 ? -2.561 1.954 32.219 1 82.56 172 GLN B CA 1
ATOM 2952 C C . GLN B 1 172 ? -1.223 1.608 31.562 1 82.56 172 GLN B C 1
ATOM 2954 O O . GLN B 1 172 ? -0.835 0.439 31.516 1 82.56 172 GLN B O 1
ATOM 2959 N N . VAL B 1 173 ? -0.716 2.691 31.094 1 76.12 173 VAL B N 1
ATOM 2960 C CA . VAL B 1 173 ? 0.631 2.559 30.547 1 76.12 173 VAL B CA 1
ATOM 2961 C C . VAL B 1 173 ? 1.603 3.41 31.359 1 76.12 173 VAL B C 1
ATOM 2963 O O . VAL B 1 173 ? 1.186 4.191 32.219 1 76.12 173 VAL B O 1
ATOM 2966 N N . ARG B 1 174 ? 2.848 3.139 31.188 1 72.06 174 ARG B N 1
ATOM 2967 C CA . ARG B 1 174 ? 3.832 3.746 32.062 1 72.06 174 ARG B CA 1
ATOM 2968 C C . ARG B 1 174 ? 4.348 5.062 31.5 1 72.06 174 ARG B C 1
ATOM 2970 O O . ARG B 1 174 ? 4.84 5.918 32.25 1 72.06 174 ARG B O 1
ATOM 2977 N N . ASN B 1 175 ? 4.371 5.164 30.078 1 66.25 175 ASN B N 1
ATOM 2978 C CA . ASN B 1 175 ? 4.938 6.348 29.438 1 66.25 175 ASN B CA 1
ATOM 2979 C C . ASN B 1 175 ? 4.348 6.57 28.047 1 66.25 175 ASN B C 1
ATOM 2981 O O . ASN B 1 175 ? 3.521 5.781 27.594 1 66.25 175 ASN B O 1
ATOM 2985 N N . SER B 1 176 ? 4.723 7.688 27.562 1 65.5 176 SER B N 1
ATOM 2986 C CA . SER B 1 176 ? 4.164 8.125 26.281 1 65.5 176 SER B CA 1
ATOM 2987 C C . SER B 1 176 ? 4.461 7.113 25.188 1 65.5 176 SER B C 1
ATOM 2989 O O . SER B 1 176 ? 3.646 6.914 24.281 1 65.5 176 SER B O 1
ATOM 2991 N N . PHE B 1 177 ? 5.621 6.621 25.312 1 55.91 177 PHE B N 1
ATOM 2992 C CA . PHE B 1 177 ? 5.992 5.625 24.312 1 55.91 177 PHE B CA 1
ATOM 2993 C C . PHE B 1 177 ? 5.055 4.426 24.375 1 55.91 177 PHE B C 1
ATOM 2995 O O . PHE B 1 177 ? 4.543 3.984 23.344 1 55.91 177 PHE B O 1
ATOM 3002 N N . GLU B 1 178 ? 4.789 3.93 25.547 1 62.69 178 GLU B N 1
ATOM 3003 C CA . GLU B 1 178 ? 3.852 2.824 25.734 1 62.69 178 GLU B CA 1
ATOM 3004 C C . GLU B 1 178 ? 2.436 3.227 25.328 1 62.69 178 GLU B C 1
ATOM 3006 O O . GLU B 1 178 ? 1.672 2.404 24.828 1 62.69 178 GLU B O 1
ATOM 3011 N N . LEU B 1 179 ? 2.15 4.516 25.578 1 69.81 179 LEU B N 1
ATOM 3012 C CA . LEU B 1 179 ? 0.842 5.02 25.188 1 69.81 179 LEU B CA 1
ATOM 3013 C C . LEU B 1 179 ? 0.659 4.914 23.672 1 69.81 179 LEU B C 1
ATOM 3015 O O . LEU B 1 179 ? -0.337 4.363 23.203 1 69.81 179 LEU B O 1
ATOM 3019 N N . VAL B 1 180 ? 1.604 5.332 22.969 1 62.75 180 VAL B N 1
ATOM 3020 C CA . VAL B 1 180 ? 1.544 5.34 21.5 1 62.75 180 VAL B CA 1
ATOM 3021 C C . VAL B 1 180 ? 1.479 3.904 20.984 1 62.75 180 VAL B C 1
ATOM 3023 O O . VAL B 1 180 ? 0.706 3.605 20.078 1 62.75 180 VAL B O 1
ATOM 3026 N N . ARG B 1 181 ? 2.289 3.117 21.609 1 57.84 181 ARG B N 1
ATOM 3027 C CA . ARG B 1 181 ? 2.271 1.713 21.219 1 57.84 181 ARG B CA 1
ATOM 3028 C C . ARG B 1 181 ? 0.884 1.107 21.406 1 57.84 181 ARG B C 1
ATOM 3030 O O . ARG B 1 181 ? 0.383 0.398 20.531 1 57.84 181 ARG B O 1
ATOM 3037 N N . LYS B 1 182 ? 0.396 1.387 22.609 1 63.06 182 LYS B N 1
ATOM 3038 C CA . LYS B 1 182 ? -0.922 0.846 22.922 1 63.06 182 LYS B CA 1
ATOM 3039 C C . LYS B 1 182 ? -1.985 1.401 21.984 1 63.06 182 LYS B C 1
ATOM 3041 O O . LYS B 1 182 ? -2.922 0.693 21.609 1 63.06 182 LYS B O 1
ATOM 3046 N N . LEU B 1 183 ? -1.8 2.656 21.734 1 62.69 183 LEU B N 1
ATOM 3047 C CA . LEU B 1 183 ? -2.762 3.311 20.859 1 62.69 183 LEU B CA 1
ATOM 3048 C C . LEU B 1 183 ? -2.678 2.744 19.438 1 62.69 183 LEU B C 1
ATOM 3050 O O . LEU B 1 183 ? -3.678 2.711 18.719 1 62.69 183 LEU B O 1
ATOM 3054 N N . LEU B 1 184 ? -1.537 2.381 19.172 1 55.59 184 LEU B N 1
ATOM 3055 C CA . LEU B 1 184 ? -1.316 1.833 17.844 1 55.59 184 LEU B CA 1
ATOM 3056 C C . LEU B 1 184 ? -1.664 0.349 17.797 1 55.59 184 LEU B C 1
ATOM 3058 O O . LEU B 1 184 ? -2.01 -0.182 16.734 1 55.59 184 LEU B O 1
ATOM 3062 N N . MET B 1 185 ? -1.433 -0.328 18.953 1 48.66 185 MET B N 1
ATOM 3063 C CA . MET B 1 185 ? -1.692 -1.765 19 1 48.66 185 MET B CA 1
ATOM 3064 C C . MET B 1 185 ? -3.17 -2.043 19.25 1 48.66 185 MET B C 1
ATOM 3066 O O . MET B 1 185 ? -3.83 -1.296 19.969 1 48.66 185 MET B O 1
ATOM 3070 N N . THR B 1 186 ? -4.035 -2.393 18.344 1 42.75 186 THR B N 1
ATOM 3071 C CA . THR B 1 186 ? -5.398 -2.848 18.609 1 42.75 186 THR B CA 1
ATOM 3072 C C . THR B 1 186 ? -5.465 -3.67 19.891 1 42.75 186 THR B C 1
ATOM 3074 O O . THR B 1 186 ? -4.664 -4.586 20.094 1 42.75 186 THR B O 1
ATOM 3077 N N . PRO B 1 187 ? -6.277 -3.234 20.891 1 38.03 187 PRO B N 1
ATOM 3078 C CA . PRO B 1 187 ? -6.527 -4.137 22.016 1 38.03 187 PRO B CA 1
ATOM 3079 C C . PRO B 1 187 ? -6.855 -5.559 21.578 1 38.03 187 PRO B C 1
ATOM 3081 O O . PRO B 1 187 ? -7.367 -5.762 20.469 1 38.03 187 PRO B O 1
ATOM 3084 N N . ASP B 1 188 ? -6.059 -6.508 21.922 1 33.91 188 ASP B N 1
ATOM 3085 C CA . ASP B 1 188 ? -6.559 -7.879 21.875 1 33.91 188 ASP B CA 1
ATOM 3086 C C . ASP B 1 188 ? -8.031 -7.938 22.266 1 33.91 188 ASP B C 1
ATOM 3088 O O . ASP B 1 188 ? -8.445 -7.332 23.25 1 33.91 188 ASP B O 1
ATOM 3092 N N . PRO B 1 189 ? -8.945 -8.148 21.281 1 30.91 189 PRO B N 1
ATOM 3093 C CA . PRO B 1 189 ? -10.336 -8.266 21.719 1 30.91 189 PRO B CA 1
ATOM 3094 C C . PRO B 1 189 ? -10.477 -9.008 23.047 1 30.91 189 PRO B C 1
ATOM 3096 O O . PRO B 1 189 ? -11.43 -8.766 23.781 1 30.91 189 PRO B O 1
ATOM 3099 N N . ASP B 1 190 ? -9.641 -9.977 23.25 1 31.62 190 ASP B N 1
ATOM 3100 C CA . ASP B 1 190 ? -9.992 -10.898 24.344 1 31.62 190 ASP B CA 1
ATOM 3101 C C . ASP B 1 190 ? -9.969 -10.188 25.688 1 31.62 190 ASP B C 1
ATOM 3103 O O . ASP B 1 190 ? -10.18 -10.812 26.734 1 31.62 190 ASP B O 1
ATOM 3107 N N . THR B 1 191 ? -9.438 -9.008 25.828 1 32.22 191 THR B N 1
ATOM 3108 C CA . THR B 1 191 ? -9.594 -8.586 27.203 1 32.22 191 THR B CA 1
ATOM 3109 C C . THR B 1 191 ? -11.062 -8.281 27.516 1 32.22 191 THR B C 1
ATOM 3111 O O . THR B 1 191 ? -11.383 -7.793 28.594 1 32.22 191 THR B O 1
ATOM 3114 N N . ALA B 1 192 ? -11.938 -8.273 26.531 1 32.44 192 ALA B N 1
ATOM 3115 C CA . ALA B 1 192 ? -13.312 -8.031 26.969 1 32.44 192 ALA B CA 1
ATOM 3116 C C . ALA B 1 192 ? -13.852 -9.219 27.75 1 32.44 192 ALA B C 1
ATOM 3118 O O . ALA B 1 192 ? -14.969 -9.172 28.281 1 32.44 192 ALA B O 1
ATOM 3119 N N . ALA B 1 193 ? -13.273 -10.43 27.562 1 33.53 193 ALA B N 1
ATOM 3120 C CA . ALA B 1 193 ? -14.047 -11.492 28.203 1 33.53 193 ALA B CA 1
ATOM 3121 C C . ALA B 1 193 ? -13.969 -11.406 29.719 1 33.53 193 ALA B C 1
ATOM 3123 O O . ALA B 1 193 ? -14.578 -12.203 30.422 1 33.53 193 ALA B O 1
ATOM 3124 N N . GLY B 1 194 ? -13.008 -10.617 30.188 1 26.75 194 GLY B N 1
ATOM 3125 C CA . GLY B 1 194 ? -12.953 -10.883 31.609 1 26.75 194 GLY B CA 1
ATOM 3126 C C . GLY B 1 194 ? -14.133 -10.305 32.375 1 26.75 194 GLY B C 1
ATOM 3127 O O . GLY B 1 194 ? -14.266 -10.523 33.594 1 26.75 194 GLY B O 1
ATOM 3128 N N . GLN B 1 195 ? -14.727 -9.188 31.891 1 28.2 195 GLN B N 1
ATOM 3129 C CA . GLN B 1 195 ? -15.422 -8.664 33.062 1 28.2 195 GLN B CA 1
ATOM 3130 C C . GLN B 1 195 ? -16.797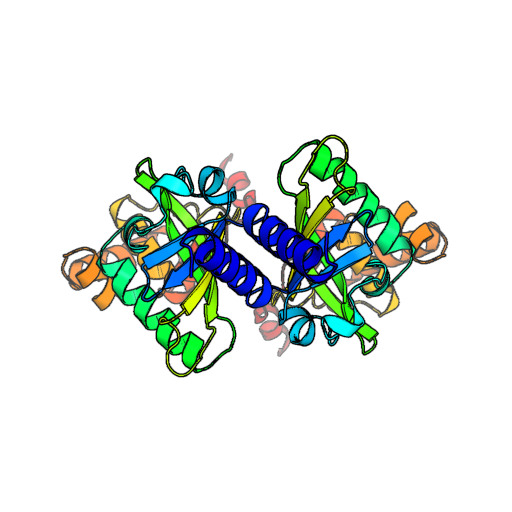 -9.297 33.219 1 28.2 195 GLN B C 1
ATOM 3132 O O . GLN B 1 195 ? -17.594 -8.875 34.062 1 28.2 195 GLN B O 1
ATOM 3137 N N . GLY B 1 196 ? -17.172 -10.281 32.344 1 27.33 196 GLY B N 1
ATOM 3138 C CA . GLY B 1 196 ? -18.5 -10.727 32.719 1 27.33 196 GLY B CA 1
ATOM 3139 C C . GLY B 1 196 ? -18.484 -11.539 34 1 27.33 196 GLY B C 1
ATOM 3140 O O . GLY B 1 196 ? -19.516 -12.125 34.375 1 27.33 196 GLY B O 1
ATOM 3141 N N . GLY B 1 197 ? -17.516 -11.469 35 1 22.73 197 GLY B N 1
ATOM 3142 C CA . GLY B 1 197 ? -18.062 -11.992 36.25 1 22.73 197 GLY B CA 1
ATOM 3143 C C . GLY B 1 197 ? -19.078 -11.07 36.906 1 22.73 197 GLY B C 1
ATOM 3144 O O . GLY B 1 197 ? -19.141 -9.883 36.562 1 22.73 197 GLY B O 1
#

InterPro domains:
  IPR000014 PAS domain [PF13426] (19-103)
  IPR000014 PAS domain [TIGR00229] (13-105)
  IPR000014 PAS domain [cd00130] (18-110)
  IPR000792 Transcription regulator LuxR, C-terminal [PF00196] (128-181)
  IPR000792 Transcription regulator LuxR, C-terminal [PR00038] (129-143)
  IPR000792 Transcription regulator LuxR, C-terminal [PR00038] (143-159)
  IPR000792 Transcription regulator LuxR, C-terminal [PR00038] (159-171)
  IPR000792 Transcription regulator LuxR, C-terminal [PS00622] (143-170)
  IPR000792 Transcription regulator LuxR, C-terminal [PS50043] (122-187)
  IPR000792 Transcription regulator LuxR, C-terminal [SM00421] (126-183)
  IPR000792 Transcription regulator LuxR, C-terminal [cd06170] (129-182)
  IPR016032 Signal transduction response regulator, C-terminal effector [SSF46894] (113-184)
  IPR035965 PAS domain superfamily [SSF55785] (12-116)
  IPR036388 Winged helix-like DNA-binding domain superfamily [G3DSA:1.10.10.10] (123-185)

Nearest PDB structures (foldseek):
  3mqq-assembly1_A  TM=9.702E-01  e=1.177E-12  Burkholderia thailandensis E264
  7vni-assembly2_C  TM=7.967E-01  e=3.229E-06  Mus musculus
  8g4a-assembly1_A  TM=7.526E-01  e=1.718E-06  Homo sapiens
  4pky-assembly2_D  TM=7.654E-01  e=3.032E-06  Homo sapiens
  7xi3-assembly1_A  TM=7.661E-01  e=5.349E-06  Mus musculus

Organism: NCBI:txid2984134

Sequence (394 aa):
MPASAMTRDYERLAFLHAPDATLILKDRVILRASLRVLEVFGWTPAELEGQSIRLLYPGQSDYEVIGERARRALMEQPVYQDERFMRRKDGQVVWMEGCGAALDRADPQRLAIWTYRPTDRKAAQFGPLTAAEKRVARYLVNGFTSKEIALALNCSHRTVEVHRANMIRKMQVRNSFELVRKLLMTPDPDTAAGQGGMPASAMTRDYERLAFLHAPDATLILKDRVILRASLRVLEVFGWTPAELEGQSIRLLYPGQSDYEVIGERARRALMEQPVYQDERFMRRKDGQVVWMEGCGAALDRADPQRLAIWTYRPTDRKAAQFGPLTAAEKRVARYLVNGFTSKEIALALNCSHRTVEVHRANMIRKMQVRNSFELVRKLLMTPDPDTAAGQGG

Secondary structure (DSSP, 8-state):
--HHHHHHHHHHHHHHT-SSEEEEEETTEEEEE-TTHHHHHS--HHHHTTSBGGGGSS-HHHHHHHHHHHHHHHHHSSEEEEEEEEE-TTS-EEEEEEEEEES-TTSTTTSEEEEEEE--S-----TT--HHHHHHHHHHHTT--HHHHHHHHTS-HHHHHHHHHHHHHHHT-SSHHHHHHHHHS---GGGGGGGG-/--HHHHHHHHHHHHHHT-SSEEEEEETTEEEEE-TTHHHHHS--HHHHTTSBGGGGSS-HHHHHHHHHHHHHHHHHSSEEEEEEEEE-TTS-EEEEEEEEEES-TTSTTTSEEEEEEE-SS-----TT--HHHHHHHHHHHTT--HHHHHHHHTS-HHHHHHHHHHHHHHHT-SSHHHHHHHHHS---GGGGGGGG-

Foldseek 3Di:
DPPVVVVVVVVVVCQQVPPFWKFKAALQQTQFIHQCCCVAAVDGRVRRHRHHCVQFALFPLCCVVVVVVLLVVQLVDQKDKDWAWTAHPVGDIAIKIKMKGAPDSVGRRRIMMMTIDGDPLPQQVLPPADPVLVLLLRCLLRPDDLVSSCVGVVHDSVVSVVSLVVSCVRVVHDDSVVSSVNSSDHPPVVVVPPPPD/DPPVVVVVVVVVVCQQVPPFWKFKAALQQTQFIHQCCCVAAVDGRVRRHRHHCVQFALFPLCCVVVVVVLLVVQLVDQKDKDWAWTAHPVGDIAIKIKMKGAPDSVGRRRIMMMTIDGDPLPQQPLPPADPVLVLLLRCLLRPDDLVSSCVGVVHDSVVSVVSLVVSCVRVVHDDSVVSSVNSSHHPPVVVVPPPPD

Radius of gyration: 22.78 Å; Cα contacts (8 Å, |Δi|>4): 707; chains: 2; bounding box: 38×62×69 Å

pLDDT: mean 81.76, std 18.87, range [22.48, 98.81]

Solvent-accessible surface area (backbone atoms only — not comparable to full-atom values): 20184 Å² total; per-residue (Å²): 126,58,71,66,58,53,50,53,48,50,32,32,50,34,29,39,45,28,59,42,24,32,34,30,24,45,69,54,24,25,67,43,51,11,58,32,29,31,81,74,32,62,39,50,40,78,75,43,39,75,34,53,53,58,72,39,29,77,41,71,43,56,40,50,53,51,50,49,51,51,43,56,45,25,51,76,31,73,54,38,74,50,58,42,72,29,24,26,72,87,61,53,73,41,49,22,37,39,34,28,14,42,81,39,44,93,48,24,48,58,38,25,17,37,37,39,42,73,46,77,62,60,54,36,71,54,66,92,46,48,76,70,36,39,54,52,45,53,38,42,60,56,67,43,47,55,61,54,41,9,63,50,67,72,48,51,49,63,58,39,49,52,37,50,52,50,44,23,59,72,66,69,36,92,40,69,67,49,38,35,48,51,34,67,41,61,74,65,72,70,69,63,66,64,64,76,112,123,58,71,67,58,53,51,54,48,49,33,33,50,35,31,40,46,27,60,42,23,33,35,30,24,45,70,54,24,25,67,43,50,11,59,32,29,32,82,73,32,62,39,51,38,78,74,44,40,75,32,53,53,59,72,39,29,77,40,72,46,56,39,52,53,52,50,51,52,50,44,57,44,26,51,77,30,72,57,37,76,51,59,41,70,28,23,26,71,88,60,54,71,43,47,23,38,39,35,30,13,40,79,38,45,93,48,25,48,59,38,26,18,38,37,40,41,73,47,79,62,51,58,24,71,57,64,92,47,48,74,70,35,39,54,52,46,53,38,42,59,54,67,42,46,53,61,54,41,10,62,54,67,71,49,49,49,62,57,40,48,52,38,49,52,49,45,22,60,72,66,71,37,92,39,69,67,50,35,35,48,51,38,63,40,58,74,66,71,70,69,64,66,64,65,77,112